Protein AF-A0A2V5VUJ6-F1 (afdb_monomer)

Foldseek 3Di:
DDQFQEEEQAQQVQQLCVLLVNLVSDQEYDPLNPPPVSSNVHHHFKDFPDPCVPDDLQRVCVVVVVCVQQVHQRMAGNLVVCQVSQGQEYEEEDQDSNRGPDDPRVVVSQVSHPPRHHYQYQHALALVSLLVSSCVVCVVRVSNVSSVVLNVVLVVLLVVLQVLQVPDPDAFAEFEFQGVVQTKTDGRHQQVLSVSLNHHYPPYDRSDHIDRDHVVVVLVSQGLAYEYQHPPDAQVRSVVCVVVCVPDPNSLVRNCQQVLRYKYFRNHQAPVRSHSNVSLNSLVSSCSRCVVRGPRPDDPRRMDGDHHPPPDDFPQDFDQAPVPRDTDTDGDPDGPCVVPDDQDDDPDDDPGDHHPVVVVVSRVVRVVVPDDDDDDDDDDDDDDDDDDDDDDDDDDDPDPDDDPVNVVVVVVVVVVVCVVVVVVVVVVVLVVLVVLLQVLLLQLLVLQVVLCVVVVQFGDAQWDDAPDQWTQGQQFTWHDDDALAIDTDRCSHSSNVSNVPVPSFARPLPPCVDPLETGRHVGNRGQKAALNLQHDDPVDGGDRLVPFPCQVLAFGMKGWWFFDAVDPVHHVVRTGIYHDHHAYPPLVGQTHWCRSVQWMWTATRVSHIDIFHADPPFADPSCNVRNGGHTDVRRRHGD

Solvent-accessible surface area (backbone atoms only — not comparable to full-atom values): 35446 Å² total; per-residue (Å²): 131,85,82,61,32,29,29,24,44,32,40,30,56,41,37,48,39,43,77,62,72,36,55,88,33,49,64,26,26,18,73,74,24,59,46,60,71,71,43,59,77,41,50,69,36,32,41,68,63,57,86,58,92,84,50,53,62,51,53,45,50,50,56,52,52,51,30,57,73,71,68,45,71,64,49,40,72,42,54,66,59,48,53,75,58,58,41,47,33,36,39,37,40,71,68,48,80,86,77,31,62,38,73,63,60,54,55,57,51,50,72,78,38,83,75,66,49,48,72,49,75,40,66,52,34,34,71,64,42,32,46,50,44,44,39,52,50,11,55,79,69,77,34,42,67,58,26,51,53,50,46,50,56,46,50,54,54,53,48,55,45,34,68,68,34,72,78,54,92,69,56,55,40,38,41,48,30,38,30,81,41,72,35,22,36,37,19,21,36,50,45,51,35,40,47,43,30,31,34,38,56,88,89,41,48,69,51,35,76,63,41,83,46,60,67,68,58,53,56,74,68,40,30,49,27,36,34,44,31,30,59,91,26,50,36,77,63,44,53,68,50,47,69,59,52,67,69,39,87,63,38,79,70,25,50,6,37,68,69,35,37,28,34,37,29,24,9,47,69,23,64,63,32,77,28,79,42,38,49,59,28,27,47,46,44,21,15,75,73,34,61,93,82,28,79,76,87,70,67,81,75,48,50,45,72,45,78,24,95,82,59,70,82,62,72,60,44,74,43,62,12,84,86,76,67,47,74,36,82,38,60,74,93,60,62,85,61,78,85,45,83,82,70,79,90,62,100,61,88,80,89,72,71,66,38,71,73,60,42,53,54,50,46,55,56,51,62,66,70,66,79,75,83,91,77,86,83,85,86,82,86,84,84,89,86,84,88,85,88,81,84,84,79,85,78,79,82,83,80,82,74,84,50,73,66,58,53,53,51,50,54,51,51,50,51,52,51,48,65,61,45,53,63,52,52,53,49,51,55,51,50,51,32,49,54,51,34,54,52,28,43,43,50,52,38,53,19,47,51,56,47,17,68,77,46,81,27,32,42,72,42,61,63,64,66,72,52,98,69,21,39,30,29,40,72,13,31,37,41,62,75,60,64,44,62,12,56,70,40,51,78,64,10,74,41,35,81,67,48,74,79,72,78,56,53,55,38,75,62,62,66,74,83,41,88,55,38,47,44,59,19,69,47,87,78,40,30,44,6,38,30,47,65,46,28,46,56,92,93,49,75,54,40,47,59,85,71,53,90,52,32,83,55,24,44,45,38,31,31,15,18,32,76,40,38,79,57,81,94,21,26,79,94,42,60,20,42,25,69,25,67,37,33,62,74,52,90,89,49,41,20,26,25,21,62,65,85,60,22,22,51,33,25,25,67,71,54,54,68,52,75,45,58,62,33,85,91,35,56,39,81,84,50,60,94,61,36,28,8,26,61,57,50,76,32,43,56,67,135

Radius of gyration: 32.14 Å; Cα contacts (8 Å, |Δi|>4): 1123; chains: 1; bounding box: 102×52×95 Å

Secondary structure (DSSP, 8-state):
-PPP-EEESSHHHHHHHHHTT-TTTEEEEETT--SSGGGGGS-EEEEESS-GGG--HHHHHHHHHHHHHHT--SEEE-HHHHHHH--SEEEEESS-TTTS--THHHHHHHHT-SSPPEEEEE--SSHHHHHHHHHHHHHHHT-HHHHHHHHHHHHHHHHHHHHHHTT-S---BEEEEEETTTTEE--TTHHHHHHHTT-B-SSS-TTSPPEE--HHHHHHH--SEEEE--TT--HHHHHTTHHHHHTSTTGGGSHHHHTT-EEEE-HHHHTSS-STTHHHHHHHHHHHH-TTT----S-GGGEEEEPPTTS-S---EEEEPTTT--EEEE-TT--TTTTSPPPP--SS---SPPPHHHHHHHHHHHHHHS------------------PPP---------PPPHHHHHHHHHHHHHHHHHHHHHHHHHHHHHHHHHHHHHHHHHHHHHHHHHHHTTTBPPPSEEEEETTEEEETTEEEE-SSTTSB-EEGGGSTTHHHHTT---SS-TT--TTSTTEE-SBSS---SEEEEGGG---TTSPPPBGGG-S-TTT-EEEEEBEEEESSSTT-BTTB-EEEE--EE-S-TT---EE-TTTS-EEEEETTS-EEEEPPPTT-S-TTSGGG-EE---GGGT---

pLDDT: mean 83.55, std 17.04, range [27.27, 98.38]

Structure (mmCIF, N/CA/C/O backbone):
data_AF-A0A2V5VUJ6-F1
#
_entry.id   AF-A0A2V5VUJ6-F1
#
loop_
_atom_site.group_PDB
_atom_site.id
_atom_site.type_symbol
_atom_site.label_atom_id
_atom_site.label_alt_id
_atom_site.label_comp_id
_atom_site.label_asym_id
_atom_site.label_entity_id
_atom_site.label_seq_id
_atom_site.pdbx_PDB_ins_code
_atom_site.Cartn_x
_atom_site.Cartn_y
_atom_site.Cartn_z
_atom_site.occupancy
_atom_site.B_iso_or_equiv
_atom_site.auth_seq_id
_atom_site.auth_comp_id
_atom_site.auth_asym_id
_atom_site.auth_atom_id
_atom_site.pdbx_PDB_model_num
ATOM 1 N N . MET A 1 1 ? -33.600 -0.887 13.523 1.00 50.81 1 MET A N 1
ATOM 2 C CA . MET A 1 1 ? -32.201 -0.435 13.690 1.00 50.81 1 MET A CA 1
ATOM 3 C C . MET A 1 1 ? -31.998 0.812 12.850 1.00 50.81 1 MET A C 1
ATOM 5 O O . MET A 1 1 ? -32.577 0.886 11.771 1.00 50.81 1 MET A O 1
ATOM 9 N N . ASN A 1 2 ? -31.280 1.809 13.370 1.00 69.00 2 ASN A N 1
ATOM 10 C CA . ASN A 1 2 ? -31.021 3.048 12.636 1.00 69.00 2 ASN A CA 1
ATOM 11 C C . ASN A 1 2 ? -30.105 2.736 11.438 1.00 69.00 2 ASN A C 1
ATOM 13 O O . ASN A 1 2 ? -29.182 1.938 11.583 1.00 69.00 2 ASN A O 1
ATOM 17 N N . LYS A 1 3 ? -30.387 3.294 10.256 1.00 84.94 3 LYS A N 1
ATOM 18 C CA . LYS A 1 3 ? -29.562 3.056 9.059 1.00 84.94 3 LYS A CA 1
ATOM 19 C C . LYS A 1 3 ? -28.225 3.799 9.229 1.00 84.94 3 LYS A C 1
ATOM 21 O O . LYS A 1 3 ? -28.289 5.004 9.475 1.00 84.94 3 LYS A O 1
ATOM 26 N N . PRO A 1 4 ? -27.059 3.136 9.103 1.00 91.88 4 PRO A N 1
ATOM 27 C CA . PRO A 1 4 ? -25.773 3.783 9.347 1.00 91.88 4 PRO A CA 1
ATOM 28 C C . PRO A 1 4 ? -25.499 4.861 8.297 1.00 91.88 4 PRO A C 1
ATOM 30 O O . PRO A 1 4 ? -25.818 4.686 7.123 1.00 91.88 4 PRO A O 1
ATOM 33 N N . ARG A 1 5 ? -24.892 5.971 8.710 1.00 96.25 5 ARG A N 1
ATOM 34 C CA . ARG A 1 5 ? -24.397 7.031 7.827 1.00 96.25 5 ARG A CA 1
ATOM 35 C C . ARG A 1 5 ? -22.949 6.729 7.465 1.00 96.25 5 ARG A C 1
ATOM 37 O O . ARG A 1 5 ? -22.064 6.808 8.314 1.00 96.25 5 ARG A O 1
ATOM 44 N N . ILE A 1 6 ? -22.714 6.366 6.212 1.00 97.50 6 ILE A N 1
ATOM 45 C CA . ILE A 1 6 ? -21.425 5.874 5.730 1.00 97.50 6 ILE A CA 1
ATOM 46 C C . ILE A 1 6 ? -20.695 6.997 4.999 1.00 97.50 6 ILE A C 1
ATOM 48 O O . ILE A 1 6 ? -21.262 7.654 4.124 1.00 97.50 6 ILE A O 1
ATOM 52 N N . VAL A 1 7 ? -19.421 7.195 5.320 1.00 96.50 7 VAL A N 1
ATOM 53 C CA . VAL A 1 7 ? -18.509 8.033 4.535 1.00 96.50 7 VAL A CA 1
ATOM 54 C C . VAL A 1 7 ? -17.375 7.163 4.013 1.00 96.50 7 VAL A C 1
ATOM 56 O O . VAL A 1 7 ? -16.745 6.435 4.774 1.00 96.50 7 VAL A O 1
ATOM 59 N N . SER A 1 8 ? -17.112 7.235 2.712 1.00 95.19 8 SER A N 1
ATOM 60 C CA . SER A 1 8 ? -16.061 6.454 2.060 1.00 95.19 8 SER A CA 1
ATOM 61 C C . SER A 1 8 ? -14.905 7.348 1.628 1.00 95.19 8 SER A C 1
ATOM 63 O O . SER A 1 8 ? -15.107 8.345 0.939 1.00 95.19 8 SER A O 1
ATOM 65 N N . PHE A 1 9 ? -13.682 7.008 2.025 1.00 92.38 9 PHE A N 1
ATOM 66 C CA . PHE A 1 9 ? -12.476 7.752 1.649 1.00 92.38 9 PHE A CA 1
ATOM 67 C C . PHE A 1 9 ? -11.767 7.168 0.425 1.00 92.38 9 PHE A C 1
ATOM 69 O O . PHE A 1 9 ? -10.790 7.751 -0.039 1.00 92.38 9 PHE A O 1
ATOM 76 N N . LEU A 1 10 ? -12.259 6.053 -0.120 1.00 90.62 10 LEU A N 1
ATOM 77 C CA . LEU A 1 10 ? -11.649 5.369 -1.253 1.00 90.62 10 LEU A CA 1
ATOM 78 C C . LEU A 1 10 ? -12.697 4.849 -2.251 1.00 90.62 10 LEU A C 1
ATOM 80 O O . LEU A 1 10 ? -13.764 4.383 -1.839 1.00 90.62 10 LEU A O 1
ATOM 84 N N . PRO A 1 11 ? -12.389 4.847 -3.560 1.00 91.25 11 PRO A N 1
ATOM 85 C CA . PRO A 1 11 ? -13.315 4.381 -4.590 1.00 91.25 11 PRO A CA 1
ATOM 86 C C . PRO A 1 11 ? -13.776 2.933 -4.395 1.00 91.25 11 PRO A C 1
ATOM 88 O O . PRO A 1 11 ? -14.972 2.667 -4.445 1.00 91.25 11 PRO A O 1
ATOM 91 N N . ALA A 1 12 ? -12.858 2.009 -4.086 1.00 93.00 12 ALA A N 1
ATOM 92 C CA . ALA A 1 12 ? -13.182 0.589 -3.921 1.00 93.00 12 ALA A CA 1
ATOM 93 C C . ALA A 1 12 ? -14.265 0.348 -2.855 1.00 93.00 12 ALA A C 1
ATOM 95 O O . ALA A 1 12 ? -15.208 -0.406 -3.084 1.00 93.00 12 ALA A O 1
ATOM 96 N N . ALA A 1 13 ? -14.175 1.041 -1.718 1.00 94.81 13 ALA A N 1
ATOM 97 C CA . ALA A 1 13 ? -15.168 0.944 -0.655 1.00 94.81 13 ALA A CA 1
ATOM 98 C C . ALA A 1 13 ? -16.523 1.521 -1.082 1.00 94.81 13 ALA A C 1
ATOM 100 O O . ALA A 1 13 ? -17.561 0.952 -0.756 1.00 94.81 13 ALA A O 1
ATOM 101 N N . THR A 1 14 ? -16.529 2.608 -1.859 1.00 96.31 14 THR A N 1
ATOM 102 C CA . THR A 1 14 ? -17.760 3.172 -2.429 1.00 96.31 14 THR A CA 1
ATOM 103 C C . THR A 1 14 ? -18.469 2.162 -3.330 1.00 96.31 14 THR A C 1
ATOM 105 O O . THR A 1 14 ? -19.678 1.973 -3.202 1.00 96.31 14 THR A O 1
ATOM 108 N N . GLU A 1 15 ? -17.731 1.449 -4.179 1.00 95.44 15 GLU A N 1
ATOM 109 C CA . GLU A 1 15 ? -18.301 0.406 -5.040 1.00 95.44 15 GLU A CA 1
ATOM 110 C C . GLU A 1 15 ? -18.906 -0.742 -4.224 1.00 95.44 15 GLU A C 1
ATOM 112 O O . GLU A 1 15 ? -20.019 -1.188 -4.510 1.00 95.44 15 GLU A O 1
ATOM 117 N N . MET A 1 16 ? -18.210 -1.181 -3.168 1.00 96.44 16 MET A N 1
ATOM 118 C CA . MET A 1 16 ? -18.724 -2.206 -2.257 1.00 96.44 16 MET A CA 1
ATOM 119 C C . MET A 1 16 ? -20.012 -1.744 -1.559 1.00 96.44 16 MET A C 1
ATOM 121 O O . MET A 1 16 ? -20.982 -2.495 -1.509 1.00 96.44 16 MET A O 1
ATOM 125 N N . VAL A 1 17 ? -20.063 -0.499 -1.073 1.00 97.50 17 VAL A N 1
ATOM 126 C CA . VAL A 1 17 ? -21.263 0.086 -0.446 1.00 97.50 17 VAL A CA 1
ATOM 127 C C . VAL A 1 17 ? -22.448 0.065 -1.411 1.00 97.50 17 VAL A C 1
ATOM 129 O O . VAL A 1 17 ? -23.537 -0.378 -1.042 1.00 97.50 17 VAL A O 1
ATOM 132 N N . TYR A 1 18 ? -22.252 0.496 -2.657 1.00 96.50 18 TYR A N 1
ATOM 133 C CA . TYR A 1 18 ? -23.325 0.476 -3.648 1.00 96.50 18 TYR A CA 1
ATOM 134 C C . TYR A 1 18 ? -23.787 -0.940 -3.987 1.00 96.50 18 TYR A C 1
ATOM 136 O O . TYR A 1 18 ? -24.993 -1.182 -4.010 1.00 96.50 18 TYR A O 1
ATOM 144 N N . GLY A 1 19 ? -22.872 -1.886 -4.200 1.00 94.00 19 GLY A N 1
ATOM 145 C CA . GLY A 1 19 ? -23.278 -3.250 -4.539 1.00 94.00 19 GLY A CA 1
ATOM 146 C C . GLY A 1 19 ? -23.875 -4.043 -3.371 1.00 94.00 19 GLY A C 1
ATOM 147 O O . GLY A 1 19 ? -24.642 -4.970 -3.608 1.00 94.00 19 GLY A O 1
ATOM 148 N N . LEU A 1 20 ? -23.648 -3.624 -2.121 1.00 96.31 20 LEU A N 1
ATOM 149 C CA . LEU A 1 20 ? -24.411 -4.100 -0.956 1.00 96.31 20 LEU A CA 1
ATOM 150 C C . LEU A 1 20 ? -25.784 -3.413 -0.801 1.00 96.31 20 LEU A C 1
ATOM 152 O O . LEU A 1 20 ? -26.489 -3.638 0.186 1.00 96.31 20 LEU A O 1
ATOM 156 N N . GLY A 1 21 ? -26.181 -2.560 -1.751 1.00 95.81 21 GLY A N 1
ATOM 157 C CA . GLY A 1 21 ? -27.456 -1.845 -1.723 1.00 95.81 21 GLY A CA 1
ATOM 158 C C . GLY A 1 21 ? -27.511 -0.737 -0.669 1.00 95.81 21 GLY A C 1
ATOM 159 O O . GLY A 1 21 ? -28.590 -0.423 -0.167 1.00 95.81 21 GLY A O 1
ATOM 160 N N . LEU A 1 22 ? -26.357 -0.163 -0.307 1.00 96.62 22 LEU A N 1
ATOM 161 C CA . LEU A 1 22 ? -26.223 0.859 0.736 1.00 96.62 22 LEU A CA 1
ATOM 162 C C . LEU A 1 22 ? -25.979 2.275 0.176 1.00 96.62 22 LEU A C 1
ATOM 164 O O . LEU A 1 22 ? -25.560 3.177 0.901 1.00 96.62 22 LEU A O 1
ATOM 168 N N . GLY A 1 23 ? -26.253 2.505 -1.112 1.00 96.12 23 GLY A N 1
ATOM 169 C CA . GLY A 1 23 ? -26.024 3.797 -1.776 1.00 96.12 23 GLY A CA 1
ATOM 170 C C . GLY A 1 23 ? -26.736 4.983 -1.108 1.00 96.12 23 GLY A C 1
ATOM 171 O O . GLY A 1 23 ? -26.184 6.081 -1.039 1.00 96.12 23 GLY A O 1
ATOM 172 N N . ASP A 1 24 ? -27.921 4.766 -0.535 1.00 96.06 24 ASP A N 1
ATOM 173 C CA . ASP A 1 24 ? -28.665 5.785 0.225 1.00 96.06 24 ASP A CA 1
ATOM 174 C C . ASP A 1 24 ? -28.012 6.120 1.575 1.00 96.06 24 ASP A C 1
ATOM 176 O O . ASP A 1 24 ? -28.199 7.210 2.111 1.00 96.06 24 ASP A O 1
ATOM 180 N N . GLN A 1 25 ? -27.265 5.171 2.143 1.00 97.06 25 GLN A N 1
ATOM 181 C CA . GLN A 1 25 ? -26.543 5.323 3.407 1.00 97.06 25 GLN A CA 1
ATOM 182 C C . GLN A 1 25 ? -25.188 6.007 3.213 1.00 97.06 25 GLN A C 1
ATOM 184 O O . GLN A 1 25 ? -24.634 6.541 4.171 1.00 97.06 25 GLN A O 1
ATOM 189 N N . LEU A 1 26 ? -24.668 6.032 1.984 1.00 97.88 26 LEU A N 1
ATOM 190 C CA . LEU A 1 26 ? -23.460 6.764 1.635 1.00 97.88 26 LEU A CA 1
ATOM 191 C C . LEU A 1 26 ? -23.746 8.270 1.599 1.00 97.88 26 LEU A C 1
ATOM 193 O O . LEU A 1 26 ? -24.454 8.764 0.715 1.00 97.88 26 LEU A O 1
ATOM 197 N N . VAL A 1 27 ? -23.185 9.001 2.561 1.00 97.25 27 VAL A N 1
ATOM 198 C CA . VAL A 1 27 ? -23.417 10.441 2.755 1.00 97.25 27 VAL A CA 1
ATOM 199 C C . VAL A 1 27 ? -22.210 11.310 2.395 1.00 97.25 27 VAL A C 1
ATOM 201 O O . VAL A 1 27 ? -22.355 12.524 2.301 1.00 97.25 27 VAL A O 1
ATOM 204 N N . GLY A 1 28 ? -21.041 10.715 2.151 1.00 96.81 28 GLY A N 1
ATOM 205 C CA . GLY A 1 28 ? -19.845 11.431 1.709 1.00 96.81 28 GLY A CA 1
ATOM 206 C C . GLY A 1 28 ? -18.809 10.503 1.080 1.00 96.81 28 GLY A C 1
ATOM 207 O O . GLY A 1 28 ? -18.736 9.324 1.432 1.00 96.81 28 GLY A O 1
ATOM 208 N N . VAL A 1 29 ? -18.032 11.034 0.139 1.00 96.88 29 VAL A N 1
ATOM 209 C CA . VAL A 1 29 ? -17.077 10.268 -0.679 1.00 96.88 29 VAL A CA 1
ATOM 210 C C . VAL A 1 29 ? -15.744 11.001 -0.869 1.00 96.88 29 VAL A C 1
ATOM 212 O O . VAL A 1 29 ? -15.626 12.187 -0.549 1.00 96.88 29 VAL A O 1
ATOM 215 N N . SER A 1 30 ? -14.735 10.324 -1.420 1.00 92.12 30 SER A N 1
ATOM 216 C CA . SER A 1 30 ? -13.543 10.985 -1.963 1.00 92.12 30 SER A CA 1
ATOM 217 C C . SER A 1 30 ? -13.769 11.489 -3.388 1.00 92.12 30 SER A C 1
ATOM 219 O O . SER A 1 30 ? -14.668 11.029 -4.089 1.00 92.12 30 SER A O 1
ATOM 221 N N . HIS A 1 31 ? -12.932 12.429 -3.828 1.00 88.56 31 HIS A N 1
ATOM 222 C CA . HIS A 1 31 ? -12.974 12.983 -5.186 1.00 88.56 31 HIS A CA 1
ATOM 223 C C . HIS A 1 31 ? -12.814 11.937 -6.309 1.00 88.56 31 HIS A C 1
ATOM 225 O O . HIS A 1 31 ? -13.280 12.177 -7.416 1.00 88.56 31 HIS A O 1
ATOM 231 N N . GLU A 1 32 ? -12.208 10.779 -6.026 1.00 87.69 32 GLU A N 1
ATOM 232 C CA . GLU A 1 32 ? -12.013 9.686 -6.995 1.00 87.69 32 GLU A CA 1
ATOM 233 C C . GLU A 1 32 ? -13.185 8.692 -7.030 1.00 87.69 32 GLU A C 1
ATOM 235 O O . GLU A 1 32 ? -13.186 7.748 -7.820 1.00 87.69 32 GLU A O 1
ATOM 240 N N . CYS A 1 33 ? -14.186 8.856 -6.159 1.00 91.81 33 CYS A N 1
ATOM 241 C CA . CYS A 1 33 ? -15.358 7.986 -6.122 1.00 91.81 33 CYS A CA 1
ATOM 242 C C . CYS A 1 33 ? -16.314 8.324 -7.272 1.00 91.81 33 CYS A C 1
ATOM 244 O O . CYS A 1 33 ? -17.201 9.167 -7.151 1.00 91.81 33 CYS A O 1
ATOM 246 N N . ASP A 1 34 ? -16.131 7.637 -8.391 1.00 91.00 34 ASP A N 1
ATOM 247 C CA . ASP A 1 34 ? -16.797 7.916 -9.664 1.00 91.00 34 ASP A CA 1
ATOM 248 C C . ASP A 1 34 ? -17.721 6.786 -10.157 1.00 91.00 34 ASP A C 1
ATOM 250 O O . ASP A 1 34 ? -18.351 6.941 -11.209 1.00 91.00 34 ASP A O 1
ATOM 254 N N . PHE A 1 35 ? -17.803 5.675 -9.414 1.00 91.12 35 PHE A N 1
ATOM 255 C CA . PHE A 1 35 ? -18.575 4.487 -9.770 1.00 91.12 35 PHE A CA 1
ATOM 256 C C . PHE A 1 35 ? -19.385 3.939 -8.577 1.00 91.12 35 PHE A C 1
ATOM 258 O O . PHE A 1 35 ? -18.846 3.847 -7.469 1.00 91.12 35 PHE A O 1
ATOM 265 N N . PRO A 1 36 ? -20.655 3.536 -8.786 1.00 92.69 36 PRO A N 1
ATOM 266 C CA . PRO A 1 36 ? -21.462 3.779 -9.988 1.00 92.69 36 PRO A CA 1
ATOM 267 C C . PRO A 1 36 ? -21.693 5.291 -10.202 1.00 92.69 36 PRO A C 1
ATOM 269 O O . PRO A 1 36 ? -21.252 6.102 -9.389 1.00 92.69 36 PRO A O 1
ATOM 272 N N . ALA A 1 37 ? -22.308 5.705 -11.313 1.00 92.94 37 ALA A N 1
ATOM 273 C CA . ALA A 1 37 ? -22.380 7.125 -11.696 1.00 92.94 37 ALA A CA 1
ATOM 274 C C . ALA A 1 37 ? -23.015 8.018 -10.607 1.00 92.94 37 ALA A C 1
ATOM 276 O O . ALA A 1 37 ? -22.629 9.176 -10.442 1.00 92.94 37 ALA A O 1
ATOM 277 N N . GLU A 1 38 ? -23.928 7.457 -9.817 1.00 93.94 38 GLU A N 1
ATOM 278 C CA . GLU A 1 38 ? -24.583 8.067 -8.662 1.00 93.94 38 GLU A CA 1
ATOM 279 C C . GLU A 1 38 ? -23.599 8.429 -7.535 1.00 93.94 38 GLU A C 1
ATOM 281 O O . GLU A 1 38 ? -23.858 9.340 -6.752 1.00 93.94 38 GLU A O 1
ATOM 286 N N . ALA A 1 39 ? -22.437 7.774 -7.438 1.00 94.38 39 ALA A N 1
ATOM 287 C CA . ALA A 1 39 ? -21.394 8.138 -6.478 1.00 94.38 39 ALA A CA 1
ATOM 288 C C . ALA A 1 39 ? -20.903 9.582 -6.679 1.00 94.38 39 ALA A C 1
ATOM 290 O O . ALA A 1 39 ? -20.631 10.274 -5.698 1.00 94.38 39 ALA A O 1
ATOM 291 N N . LYS A 1 40 ? -20.896 10.074 -7.927 1.00 92.94 40 LYS A N 1
ATOM 292 C CA . LYS A 1 40 ? -20.466 11.441 -8.271 1.00 92.94 40 LYS A CA 1
ATOM 293 C C . LYS A 1 40 ? -21.384 12.526 -7.715 1.00 92.94 40 LYS A C 1
ATOM 295 O O . LYS A 1 40 ? -20.976 13.680 -7.630 1.00 92.94 40 LYS A O 1
ATOM 300 N N . THR A 1 41 ? -22.622 12.186 -7.349 1.00 94.81 41 THR A N 1
ATOM 301 C CA . THR A 1 41 ? -23.568 13.155 -6.776 1.00 94.81 41 THR A CA 1
ATOM 302 C C . THR A 1 41 ? -23.392 13.314 -5.268 1.00 94.81 41 THR A C 1
ATOM 304 O O . THR A 1 41 ? -24.069 14.141 -4.656 1.00 94.81 41 THR A O 1
ATOM 307 N N . LYS A 1 42 ? -22.536 12.502 -4.636 1.00 96.69 42 LYS A N 1
ATOM 308 C CA . LYS A 1 42 ? -22.311 12.543 -3.192 1.00 96.69 42 LYS A CA 1
ATOM 309 C C . LYS A 1 42 ? -21.350 13.682 -2.822 1.00 96.69 42 LYS A C 1
ATOM 311 O O . LYS A 1 42 ? -20.446 14.000 -3.594 1.00 96.69 42 LYS A O 1
ATOM 316 N N . PRO A 1 43 ? -21.501 14.293 -1.634 1.00 96.81 43 PRO A N 1
ATOM 317 C CA . PRO A 1 43 ? -20.572 15.313 -1.159 1.00 96.81 43 PRO A CA 1
ATOM 318 C C . PRO A 1 43 ? -19.127 14.800 -1.090 1.00 96.81 43 PRO A C 1
ATOM 320 O O . PRO A 1 43 ? -18.860 13.752 -0.500 1.00 96.81 43 PRO A O 1
ATOM 323 N N . ILE A 1 44 ? -18.188 15.565 -1.653 1.00 95.81 44 ILE A N 1
ATOM 324 C CA . ILE A 1 44 ? -16.757 15.239 -1.621 1.00 95.81 44 ILE A CA 1
ATOM 325 C C . ILE A 1 44 ? -16.157 15.721 -0.298 1.00 95.81 44 ILE A C 1
ATOM 327 O O . ILE A 1 44 ? -16.011 16.926 -0.069 1.00 95.81 44 ILE A O 1
ATOM 331 N N . VAL A 1 45 ? -15.778 14.763 0.542 1.00 92.69 45 VAL A N 1
ATOM 332 C CA . VAL A 1 45 ? -15.163 14.962 1.862 1.00 92.69 45 VAL A CA 1
ATOM 333 C C . VAL A 1 45 ? -13.638 14.927 1.783 1.00 92.69 45 VAL A C 1
ATOM 335 O O . VAL A 1 45 ? -12.966 15.579 2.574 1.00 92.69 45 VAL A O 1
ATOM 338 N N . VAL A 1 46 ? -13.081 14.190 0.821 1.00 89.88 46 VAL A N 1
ATOM 339 C CA . VAL A 1 46 ? -11.631 14.023 0.655 1.00 89.88 46 VAL A CA 1
ATOM 340 C C . VAL A 1 46 ? -11.187 14.553 -0.699 1.00 89.88 46 VAL A C 1
ATOM 342 O O . VAL A 1 46 ? -11.709 14.129 -1.733 1.00 89.88 46 VAL A O 1
ATOM 345 N N . ARG A 1 47 ? -10.182 15.431 -0.691 1.00 87.62 47 ARG A N 1
ATOM 346 C CA . ARG A 1 47 ? -9.570 16.032 -1.884 1.00 87.62 47 ARG A CA 1
ATOM 347 C C . ARG A 1 47 ? -8.054 15.844 -1.884 1.00 87.62 47 ARG A C 1
ATOM 349 O O . ARG A 1 47 ? -7.479 15.692 -0.805 1.00 87.62 47 ARG A O 1
ATOM 356 N N . PRO A 1 48 ? -7.397 15.868 -3.052 1.00 81.81 48 PRO A N 1
ATOM 357 C CA . PRO A 1 48 ? -5.947 15.872 -3.101 1.00 81.81 48 PRO A CA 1
ATOM 358 C C . PRO A 1 48 ? -5.448 17.203 -2.531 1.00 81.81 48 PRO A C 1
ATOM 360 O O . PRO A 1 48 ? -6.039 18.259 -2.751 1.00 81.81 48 PRO A O 1
ATOM 363 N N . ALA A 1 49 ? -4.360 17.159 -1.770 1.00 80.62 49 ALA A N 1
ATOM 364 C CA . ALA A 1 49 ? -3.730 18.356 -1.218 1.00 80.62 49 ALA A CA 1
ATOM 365 C C . ALA A 1 49 ? -2.717 18.991 -2.198 1.00 80.62 49 ALA A C 1
ATOM 367 O O . ALA A 1 49 ? -2.020 19.944 -1.839 1.00 80.62 49 ALA A O 1
ATOM 368 N N . LEU A 1 50 ? -2.621 18.443 -3.414 1.00 74.81 50 LEU A N 1
ATOM 369 C CA . LEU A 1 50 ? -1.845 18.925 -4.553 1.00 74.81 50 LEU A CA 1
ATOM 370 C C . LEU A 1 50 ? -2.778 19.063 -5.762 1.00 74.81 50 LEU A C 1
ATOM 372 O O . LEU A 1 50 ? -3.658 18.230 -5.957 1.00 74.81 50 LEU A O 1
ATOM 376 N N . ALA A 1 51 ? -2.561 20.087 -6.587 1.00 74.75 51 ALA A N 1
ATOM 377 C CA . ALA A 1 51 ? -3.231 20.220 -7.880 1.00 74.75 51 ALA A CA 1
ATOM 378 C C . ALA A 1 51 ? -2.502 19.349 -8.916 1.00 74.75 51 ALA A C 1
ATOM 380 O O . ALA A 1 51 ? -1.577 19.810 -9.587 1.00 74.75 51 ALA A O 1
ATOM 381 N N . LEU A 1 52 ? -2.861 18.067 -8.974 1.00 71.75 52 LEU A N 1
ATOM 382 C CA . LEU A 1 52 ? -2.173 17.063 -9.794 1.00 71.75 52 LEU A CA 1
ATOM 383 C C . LEU A 1 52 ? -2.581 17.119 -11.274 1.00 71.75 52 LEU A C 1
ATOM 385 O O . LEU A 1 52 ? -1.861 16.616 -12.129 1.00 71.75 52 LEU A O 1
ATOM 389 N N . GLU A 1 53 ? -3.699 17.766 -11.607 1.00 67.00 53 GLU A N 1
ATOM 390 C CA . GLU A 1 53 ? -4.345 17.681 -12.925 1.00 67.00 53 GLU A CA 1
ATOM 391 C C . GLU A 1 53 ? -3.524 18.299 -14.069 1.00 67.00 53 GLU A C 1
ATOM 393 O O . GLU A 1 53 ? -3.829 18.085 -15.240 1.00 67.00 53 GLU A O 1
ATOM 398 N N . ARG A 1 54 ? -2.502 19.099 -13.742 1.00 73.25 54 ARG A N 1
ATOM 399 C CA . ARG A 1 54 ? -1.635 19.793 -14.711 1.00 73.25 54 ARG A CA 1
ATOM 400 C C . ARG A 1 54 ? -0.194 19.287 -14.713 1.00 73.25 54 ARG A C 1
ATOM 402 O O . ARG A 1 54 ? 0.638 19.868 -15.402 1.00 73.25 54 ARG A O 1
ATOM 409 N N . MET A 1 55 ? 0.106 18.266 -13.918 1.00 79.19 55 MET A N 1
ATOM 410 C CA . MET A 1 55 ? 1.457 17.743 -13.748 1.00 79.19 55 MET A CA 1
ATOM 411 C C . MET A 1 55 ? 1.681 16.531 -14.656 1.00 79.19 55 MET A C 1
ATOM 413 O O . MET A 1 55 ? 0.793 15.702 -14.850 1.00 79.19 55 MET A O 1
ATOM 417 N N . SER A 1 56 ? 2.887 16.410 -15.201 1.00 80.81 56 SER A N 1
ATOM 418 C CA . SER A 1 56 ? 3.344 15.182 -15.857 1.00 80.81 56 SER A CA 1
ATOM 419 C C . SER A 1 56 ? 3.517 14.039 -14.841 1.00 80.81 56 SER A C 1
ATOM 421 O O . SER A 1 56 ? 3.707 14.305 -13.650 1.00 80.81 56 SER A O 1
ATOM 423 N N . PRO A 1 57 ? 3.531 12.761 -15.271 1.00 77.56 57 PRO A N 1
ATOM 424 C CA . PRO A 1 57 ? 3.743 11.628 -14.365 1.00 77.56 57 PRO A CA 1
ATOM 425 C C . PRO A 1 57 ? 5.000 11.756 -13.486 1.00 77.56 57 PRO A C 1
ATOM 427 O O . PRO A 1 57 ? 4.951 11.477 -12.290 1.00 77.56 57 PRO A O 1
ATOM 430 N N . ARG A 1 58 ? 6.104 12.273 -14.041 1.00 81.19 58 ARG A N 1
ATOM 431 C CA . ARG A 1 58 ? 7.344 12.529 -13.293 1.00 81.19 58 ARG A CA 1
ATOM 432 C C . ARG A 1 58 ? 7.184 13.617 -12.234 1.00 81.19 58 ARG A C 1
ATOM 434 O O . ARG A 1 58 ? 7.742 13.515 -11.144 1.00 81.19 58 ARG A O 1
ATOM 441 N N . GLU A 1 59 ? 6.463 14.687 -12.558 1.00 80.56 59 GLU A N 1
ATOM 442 C CA . GLU A 1 59 ? 6.212 15.782 -11.618 1.00 80.56 59 GLU A CA 1
ATOM 443 C C . GLU A 1 59 ? 5.303 15.338 -10.475 1.00 80.56 59 GLU A C 1
ATOM 445 O O . GLU A 1 59 ? 5.577 15.692 -9.328 1.00 80.56 59 GLU A O 1
ATOM 450 N N . ILE A 1 60 ? 4.286 14.522 -10.775 1.00 79.38 60 ILE A N 1
ATOM 451 C CA . ILE A 1 60 ? 3.425 13.895 -9.768 1.00 79.38 60 ILE A CA 1
ATOM 452 C C . ILE A 1 60 ? 4.262 12.985 -8.864 1.00 79.38 60 ILE A C 1
ATOM 454 O O . ILE A 1 60 ? 4.215 13.156 -7.648 1.00 79.38 60 ILE A O 1
ATOM 458 N N . ASP A 1 61 ? 5.067 12.075 -9.428 1.00 79.12 61 ASP A N 1
ATOM 459 C CA . ASP A 1 61 ? 5.925 11.176 -8.643 1.00 79.12 61 ASP A CA 1
ATOM 460 C C . ASP A 1 61 ? 6.859 11.958 -7.716 1.00 79.12 61 ASP A C 1
ATOM 462 O O . ASP A 1 61 ? 6.943 11.654 -6.524 1.00 79.12 61 ASP A O 1
ATOM 466 N N . ARG A 1 62 ? 7.514 13.004 -8.234 1.00 77.56 62 ARG A N 1
ATOM 467 C CA . ARG A 1 62 ? 8.393 13.862 -7.437 1.00 77.56 62 ARG A CA 1
ATOM 468 C C . ARG A 1 62 ? 7.625 14.545 -6.306 1.00 77.56 62 ARG A C 1
ATOM 470 O O . ARG A 1 62 ? 8.047 14.442 -5.159 1.00 77.56 62 ARG A O 1
ATOM 477 N N . ALA A 1 63 ? 6.502 15.196 -6.608 1.00 76.56 63 ALA A N 1
ATOM 478 C CA . ALA A 1 63 ? 5.723 15.941 -5.620 1.00 76.56 63 ALA A CA 1
ATOM 479 C C . ALA A 1 63 ? 5.143 15.027 -4.526 1.00 76.56 63 ALA A C 1
ATOM 481 O O . ALA A 1 63 ? 5.204 15.353 -3.339 1.00 76.56 63 ALA A O 1
ATOM 482 N N . VAL A 1 64 ? 4.619 13.859 -4.907 1.00 76.38 64 VAL A N 1
ATOM 483 C CA . VAL A 1 64 ? 4.108 12.850 -3.968 1.00 76.38 64 VAL A CA 1
ATOM 484 C C . VAL A 1 64 ? 5.247 12.284 -3.118 1.00 76.38 64 VAL A C 1
ATOM 486 O O . VAL A 1 64 ? 5.130 12.230 -1.894 1.00 76.38 64 VAL A O 1
ATOM 489 N N . SER A 1 65 ? 6.376 11.924 -3.735 1.00 74.56 65 SER A N 1
ATOM 490 C CA . SER A 1 65 ? 7.544 11.379 -3.030 1.00 74.56 65 SER A CA 1
ATOM 491 C C . SER A 1 65 ? 8.157 12.372 -2.044 1.00 74.56 65 SER A C 1
ATOM 493 O O . SER A 1 65 ? 8.572 11.977 -0.955 1.00 74.56 65 SER A O 1
ATOM 495 N N . GLU A 1 66 ? 8.228 13.654 -2.406 1.00 73.31 66 GLU A N 1
ATOM 496 C CA . GLU A 1 66 ? 8.697 14.729 -1.525 1.00 73.31 66 GLU A CA 1
ATOM 497 C C . GLU A 1 66 ? 7.785 14.878 -0.306 1.00 73.31 66 GLU A C 1
ATOM 499 O O . GLU A 1 66 ? 8.273 14.898 0.824 1.00 73.31 66 GLU A O 1
ATOM 504 N N . ARG A 1 67 ? 6.461 14.882 -0.502 1.00 76.38 67 ARG A N 1
ATOM 505 C CA . ARG A 1 67 ? 5.509 14.957 0.613 1.00 76.38 67 ARG A CA 1
ATOM 506 C C . ARG A 1 67 ? 5.587 13.760 1.545 1.00 76.38 67 ARG A C 1
ATOM 508 O O . ARG A 1 67 ? 5.663 13.951 2.758 1.00 76.38 67 ARG A O 1
ATOM 515 N N . LEU A 1 68 ? 5.630 12.545 0.996 1.00 67.06 68 LEU A N 1
ATOM 516 C CA . LEU A 1 68 ? 5.787 11.328 1.796 1.00 67.06 68 LEU A CA 1
ATOM 517 C C . LEU A 1 68 ? 7.086 11.367 2.612 1.00 67.06 68 LEU A C 1
ATOM 519 O O . LEU A 1 68 ? 7.067 11.066 3.804 1.00 67.06 68 LEU A O 1
ATOM 523 N N . ARG A 1 69 ? 8.196 11.811 2.005 1.00 66.94 69 ARG A N 1
ATOM 524 C CA . ARG A 1 69 ? 9.496 11.970 2.681 1.00 66.94 69 ARG A CA 1
ATOM 525 C C . ARG A 1 69 ? 9.451 13.003 3.807 1.00 66.94 69 ARG A C 1
ATOM 527 O O . ARG A 1 69 ? 10.038 12.778 4.860 1.00 66.94 69 ARG A O 1
ATOM 534 N N . ASN A 1 70 ? 8.726 14.100 3.606 1.00 68.12 70 ASN A N 1
ATOM 535 C CA . ASN A 1 70 ? 8.556 15.159 4.603 1.00 68.12 70 ASN A CA 1
ATOM 536 C C . ASN A 1 70 ? 7.495 14.817 5.670 1.00 68.12 70 ASN A C 1
ATOM 538 O O . ASN A 1 70 ? 7.281 15.588 6.609 1.00 68.12 70 ASN A O 1
ATOM 542 N N . GLY A 1 71 ? 6.803 13.678 5.539 1.00 66.12 71 GLY A N 1
ATOM 543 C CA . GLY A 1 71 ? 5.663 13.316 6.383 1.00 66.12 71 GLY A CA 1
ATOM 544 C C . GLY A 1 71 ? 4.469 14.266 6.222 1.00 66.12 71 GLY A C 1
ATOM 545 O O . GLY A 1 71 ? 3.652 14.399 7.142 1.00 66.12 71 GLY A O 1
ATOM 546 N N . GLU A 1 72 ? 4.385 14.971 5.096 1.00 69.12 72 GLU A N 1
ATOM 547 C CA . GLU A 1 72 ? 3.262 15.823 4.722 1.00 69.12 72 GLU A CA 1
ATOM 548 C C . GLU A 1 72 ? 2.112 14.981 4.175 1.00 69.12 72 GLU A C 1
ATOM 550 O O . GLU A 1 72 ? 2.312 13.923 3.580 1.00 69.12 72 GLU A O 1
ATOM 555 N N . SER A 1 73 ? 0.888 15.473 4.354 1.00 71.25 73 SER A N 1
ATOM 556 C CA . SER A 1 73 ? -0.268 14.799 3.786 1.00 71.25 73 SER A CA 1
ATOM 557 C C . SER A 1 73 ? -0.379 15.038 2.286 1.00 71.25 73 SER A C 1
ATOM 559 O O . SER A 1 73 ? -0.226 16.166 1.806 1.00 71.25 73 SER A O 1
ATOM 561 N N . ILE A 1 74 ? -0.747 13.998 1.546 1.00 77.31 74 ILE A N 1
ATOM 562 C CA . ILE A 1 74 ? -1.141 14.126 0.144 1.00 77.31 74 ILE A CA 1
ATOM 563 C C . ILE A 1 74 ? -2.647 14.376 -0.037 1.00 77.31 74 ILE A C 1
ATOM 565 O O . ILE A 1 74 ? -3.079 14.706 -1.141 1.00 77.31 74 ILE A O 1
ATOM 569 N N . TYR A 1 75 ? -3.436 14.305 1.040 1.00 82.38 75 TYR A N 1
ATOM 570 C CA . TYR A 1 75 ? -4.882 14.507 1.016 1.00 82.38 75 TYR A CA 1
ATOM 571 C C . TYR A 1 75 ? -5.347 15.533 2.047 1.00 82.38 75 TYR A C 1
ATOM 573 O O . TYR A 1 75 ? -4.737 15.760 3.085 1.00 82.38 75 TYR A O 1
ATOM 581 N N . GLN A 1 76 ? -6.490 16.144 1.773 1.00 85.44 76 GLN A N 1
ATOM 582 C CA . GLN A 1 76 ? -7.182 17.018 2.701 1.00 85.44 76 GLN A CA 1
ATOM 583 C C . GLN A 1 76 ? -8.574 16.459 2.983 1.00 85.44 76 GLN A C 1
ATOM 585 O O . GLN A 1 76 ? -9.336 16.165 2.059 1.00 85.44 76 GLN A O 1
ATOM 590 N N . VAL A 1 77 ? -8.901 16.334 4.269 1.00 88.00 77 VAL A N 1
ATOM 591 C CA . VAL A 1 77 ? -10.229 15.941 4.749 1.00 88.00 77 VAL A CA 1
ATOM 592 C C . VAL A 1 77 ? -10.997 17.202 5.145 1.00 88.00 77 VAL A C 1
ATOM 594 O O . VAL A 1 77 ? -10.507 18.008 5.934 1.00 88.00 77 VAL A O 1
ATOM 597 N N . ASP A 1 78 ? -12.205 17.377 4.614 1.00 89.81 78 ASP A N 1
ATOM 598 C CA . ASP A 1 78 ? -13.107 18.463 4.998 1.00 89.81 78 ASP A CA 1
ATOM 599 C C . ASP A 1 78 ? -13.766 18.151 6.350 1.00 89.81 78 ASP A C 1
ATOM 601 O O . ASP A 1 78 ? -14.823 17.524 6.437 1.00 89.81 78 ASP A O 1
ATOM 605 N N . GLU A 1 79 ? -13.120 18.582 7.433 1.00 87.81 79 GLU A N 1
ATOM 606 C CA . GLU A 1 79 ? -13.596 18.361 8.803 1.00 87.81 79 GLU A CA 1
ATOM 607 C C . GLU A 1 79 ? -14.933 19.049 9.111 1.00 87.81 79 GLU A C 1
ATOM 609 O O . GLU A 1 79 ? -15.669 18.623 10.007 1.00 87.81 79 GLU A O 1
ATOM 614 N N . LYS A 1 80 ? -15.251 20.152 8.421 1.00 89.25 80 LYS A N 1
ATOM 615 C CA . LYS A 1 80 ? -16.523 20.852 8.621 1.00 89.25 80 LYS A CA 1
ATOM 616 C C . LYS A 1 80 ? -17.648 20.016 8.028 1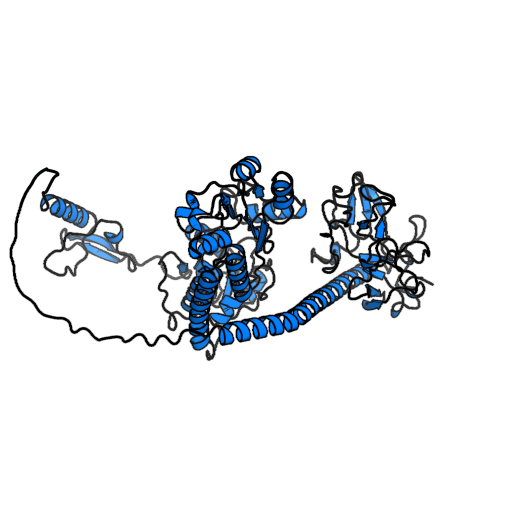.00 89.25 80 LYS A C 1
ATOM 618 O O . LYS A 1 80 ? -18.589 19.681 8.747 1.00 89.25 80 LYS A O 1
ATOM 623 N N . LEU A 1 81 ? -17.499 19.614 6.768 1.00 92.31 81 LEU A N 1
ATOM 624 C CA . LEU A 1 81 ? -18.460 18.751 6.097 1.00 92.31 81 LEU A CA 1
ATOM 625 C C . LEU A 1 81 ? -18.593 17.409 6.824 1.00 92.31 81 LEU A C 1
ATOM 627 O O . LEU A 1 81 ? -19.704 16.949 7.056 1.00 92.31 81 LEU A O 1
ATOM 631 N N . LEU A 1 82 ? -17.490 16.804 7.268 1.00 90.88 82 LEU A N 1
ATOM 632 C CA . LEU A 1 82 ? -17.533 15.534 7.995 1.00 90.88 82 LEU A CA 1
ATOM 633 C C . LEU A 1 82 ? -18.334 15.637 9.309 1.00 90.88 82 LEU A C 1
ATOM 635 O O . LEU A 1 82 ? -19.103 14.729 9.628 1.00 90.88 82 LEU A O 1
ATOM 639 N N . ARG A 1 83 ? -18.229 16.761 10.037 1.00 90.50 83 ARG A N 1
ATOM 640 C CA . ARG A 1 83 ? -19.055 17.044 11.229 1.00 90.50 83 ARG A CA 1
ATOM 641 C C . ARG A 1 83 ? -20.530 17.237 10.898 1.00 90.50 83 ARG A C 1
ATOM 643 O O . ARG A 1 83 ? -21.382 16.738 11.629 1.00 90.50 83 ARG A O 1
ATOM 650 N N . GLU A 1 84 ? -20.840 17.940 9.813 1.00 92.75 84 GLU A N 1
ATOM 651 C CA . GLU A 1 84 ? -22.218 18.135 9.342 1.00 92.75 84 GLU A CA 1
ATOM 652 C C . GLU A 1 84 ? -22.853 16.810 8.900 1.00 92.75 84 GLU A C 1
ATOM 654 O O . GLU A 1 84 ? -24.017 16.535 9.201 1.00 92.75 84 GLU A O 1
ATOM 659 N N . LEU A 1 85 ? -22.064 15.953 8.248 1.00 93.62 85 LEU A N 1
ATOM 660 C CA . LEU A 1 85 ? -22.491 14.646 7.775 1.00 93.62 85 LEU A CA 1
ATOM 661 C C . LEU A 1 85 ? -22.686 13.627 8.896 1.00 93.62 85 LEU A C 1
ATOM 663 O O . LEU A 1 85 ? -23.380 12.649 8.636 1.00 93.62 85 LEU A O 1
ATOM 667 N N . LYS A 1 86 ? -22.146 13.829 10.105 1.00 93.31 86 LYS A N 1
ATOM 668 C CA . LYS A 1 86 ? -22.334 12.939 11.272 1.00 93.31 86 LYS A CA 1
ATOM 669 C C . LYS A 1 86 ? -22.254 11.447 10.893 1.00 93.31 86 LYS A C 1
ATOM 671 O O . LYS A 1 86 ? -23.271 10.758 10.982 1.00 93.31 86 LYS A O 1
ATOM 676 N N . PRO A 1 87 ? -21.119 10.972 10.351 1.00 93.88 87 PRO A N 1
ATOM 677 C CA . PRO A 1 87 ? -20.982 9.571 9.979 1.00 93.88 87 PRO A CA 1
ATOM 678 C C . PRO A 1 87 ? -21.089 8.670 11.211 1.00 93.88 87 PRO A C 1
ATOM 680 O O . PRO A 1 87 ? -20.624 9.035 12.289 1.00 93.88 87 PRO A O 1
ATOM 683 N N . ASP A 1 88 ? -21.644 7.480 11.012 1.00 94.19 88 ASP A N 1
ATOM 684 C CA . ASP A 1 88 ? -21.581 6.368 11.963 1.00 94.19 88 ASP A CA 1
ATOM 685 C C . ASP A 1 88 ? -20.426 5.418 11.603 1.00 94.19 88 ASP A C 1
ATOM 687 O O . ASP A 1 88 ? -19.832 4.807 12.487 1.00 94.19 88 ASP A O 1
ATOM 691 N N . LEU A 1 89 ? -20.082 5.332 10.310 1.00 94.81 89 LEU A N 1
ATOM 692 C CA . LEU A 1 89 ? -19.043 4.460 9.765 1.00 94.81 89 LEU A CA 1
ATOM 693 C C . LEU A 1 89 ? -18.192 5.207 8.729 1.00 94.81 89 LEU A C 1
ATOM 695 O O . LEU A 1 89 ? -18.723 5.790 7.780 1.00 94.81 89 LEU A O 1
ATOM 699 N N . ILE A 1 90 ? -16.869 5.156 8.883 1.00 94.00 90 ILE A N 1
ATOM 700 C CA . ILE A 1 90 ? -15.897 5.639 7.897 1.00 94.00 90 ILE A CA 1
ATOM 701 C C . ILE A 1 90 ? -15.151 4.452 7.289 1.00 94.00 90 ILE A C 1
ATOM 703 O O . ILE A 1 90 ? -14.618 3.613 8.012 1.00 94.00 90 ILE A O 1
ATOM 707 N N . LEU A 1 91 ? -15.088 4.401 5.960 1.00 93.62 91 LEU A N 1
ATOM 708 C CA . LEU A 1 91 ? -14.336 3.397 5.209 1.00 93.62 91 LEU A CA 1
ATOM 709 C C . LEU A 1 91 ? -13.040 4.023 4.699 1.00 93.62 91 LEU A C 1
ATOM 711 O O . LEU A 1 91 ? -13.085 5.033 3.997 1.00 93.62 91 LEU A O 1
ATOM 715 N N . THR A 1 92 ? -11.899 3.436 5.048 1.00 89.94 92 THR A N 1
ATOM 716 C CA . THR A 1 92 ? -10.574 3.913 4.631 1.00 89.94 92 THR A CA 1
ATOM 717 C C . THR A 1 92 ? -9.637 2.742 4.309 1.00 89.94 92 THR A C 1
ATOM 719 O O . THR A 1 92 ? -10.031 1.590 4.463 1.00 89.94 92 THR A O 1
ATOM 722 N N . GLN A 1 93 ? -8.396 3.009 3.901 1.00 80.75 93 GLN A N 1
ATOM 723 C CA . GLN A 1 93 ? -7.355 1.992 3.713 1.00 80.75 93 GLN A CA 1
ATOM 724 C C . GLN A 1 93 ? -6.022 2.364 4.370 1.00 80.75 93 GLN A C 1
ATOM 726 O O . GLN A 1 93 ? -5.788 3.513 4.748 1.00 80.75 93 GLN A O 1
ATOM 731 N N . ASP A 1 94 ? -5.132 1.379 4.456 1.00 75.75 94 ASP A N 1
ATOM 732 C CA . ASP A 1 94 ? -3.710 1.531 4.788 1.00 75.75 94 ASP A CA 1
ATOM 733 C C . ASP A 1 94 ? -2.772 0.845 3.764 1.00 75.75 94 ASP A C 1
ATOM 735 O O . ASP A 1 94 ? -1.564 0.825 3.983 1.00 75.75 94 ASP A O 1
ATOM 739 N N . VAL A 1 95 ? -3.304 0.341 2.636 1.00 65.94 95 VAL A N 1
ATOM 740 C CA . VAL A 1 95 ? -2.531 -0.351 1.581 1.00 65.94 95 VAL A CA 1
ATOM 741 C C . VAL A 1 95 ? -1.571 0.579 0.859 1.00 65.94 95 VAL A C 1
ATOM 743 O O . VAL A 1 95 ? -0.385 0.300 0.744 1.00 65.94 95 VAL A O 1
ATOM 746 N N . CYS A 1 96 ? -2.088 1.696 0.352 1.00 62.09 96 CYS A N 1
ATOM 747 C CA . CYS A 1 96 ? -1.308 2.643 -0.421 1.00 62.09 96 CYS A CA 1
ATOM 748 C C . CYS A 1 96 ? -1.565 4.051 0.103 1.00 62.09 96 CYS A C 1
ATOM 750 O O . CYS A 1 96 ? -2.652 4.603 -0.085 1.00 62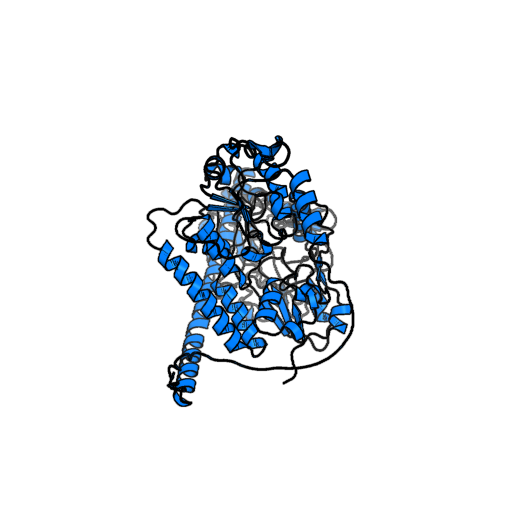.09 96 CYS A O 1
ATOM 752 N N . GLN A 1 97 ? -0.532 4.641 0.711 1.00 58.03 97 GLN A N 1
ATOM 753 C CA . GLN A 1 97 ? -0.545 6.024 1.201 1.00 58.03 97 GLN A CA 1
ATOM 754 C C . GLN A 1 97 ? -0.732 7.042 0.067 1.00 58.03 97 GLN A C 1
ATOM 756 O O . GLN A 1 97 ? -0.931 8.209 0.368 1.00 58.03 97 GLN A O 1
ATOM 761 N N . VAL A 1 98 ? -0.638 6.612 -1.206 1.00 57.59 98 VAL A N 1
ATOM 762 C CA . VAL A 1 98 ? -0.824 7.435 -2.414 1.00 57.59 98 VAL A CA 1
ATOM 763 C C . VAL A 1 98 ? -2.263 7.448 -2.921 1.00 57.59 98 VAL A C 1
ATOM 765 O O . VAL A 1 98 ? -2.649 8.430 -3.536 1.00 57.59 98 VAL A O 1
ATOM 768 N N . CYS A 1 99 ? -3.047 6.389 -2.683 1.00 54.44 99 CYS A N 1
ATOM 769 C CA . CYS A 1 99 ? -4.353 6.190 -3.332 1.00 54.44 99 CYS A CA 1
ATOM 770 C C . CYS A 1 99 ? -5.567 6.547 -2.455 1.00 54.44 99 CYS A C 1
ATOM 772 O O . CYS A 1 99 ? -6.691 6.553 -2.949 1.00 54.44 99 CYS A O 1
ATOM 774 N N . ALA A 1 100 ? -5.380 6.779 -1.152 1.00 57.22 100 ALA A N 1
ATOM 775 C CA . ALA A 1 100 ? -6.412 7.337 -0.272 1.00 57.22 100 ALA A CA 1
ATOM 776 C C . ALA A 1 100 ? -5.787 7.888 1.026 1.00 57.22 100 ALA A C 1
ATOM 778 O O . ALA A 1 100 ? -4.676 7.480 1.369 1.00 57.22 100 ALA A O 1
ATOM 779 N N . PRO A 1 101 ? -6.481 8.766 1.780 1.00 59.75 101 PRO A N 1
ATOM 780 C CA . PRO A 1 101 ? -6.015 9.212 3.092 1.00 59.75 101 PRO A CA 1
ATOM 781 C C . PRO A 1 101 ? -5.843 8.040 4.052 1.00 59.75 101 PRO A C 1
ATOM 783 O O . PRO A 1 101 ? -6.737 7.206 4.191 1.00 59.75 101 PRO A O 1
ATOM 786 N N . SER A 1 102 ? -4.739 8.023 4.788 1.00 62.59 102 SER A N 1
ATOM 787 C CA . SER A 1 102 ? -4.352 6.900 5.639 1.00 62.59 102 SER A CA 1
ATOM 788 C C . SER A 1 102 ? -3.755 7.398 6.947 1.00 62.59 102 SER A C 1
ATOM 790 O O . SER A 1 102 ? -2.944 8.309 6.971 1.00 62.59 102 SER A O 1
ATOM 792 N N . GLY A 1 103 ? -4.112 6.776 8.074 1.00 62.06 103 GLY A N 1
ATOM 793 C CA . GLY A 1 103 ? -3.474 7.020 9.375 1.00 62.06 103 GLY A CA 1
ATOM 794 C C . GLY A 1 103 ? -3.588 8.457 9.917 1.00 62.06 103 GLY A C 1
ATOM 795 O O . GLY A 1 103 ? -4.407 8.719 10.801 1.00 62.06 103 GLY A O 1
ATOM 796 N N . LYS A 1 104 ? -2.745 9.384 9.445 1.00 61.50 104 LYS A N 1
ATOM 797 C CA . LYS A 1 104 ? -2.512 10.721 10.017 1.00 61.50 104 LYS A CA 1
ATOM 798 C C . LYS A 1 104 ? -3.685 11.676 9.794 1.00 61.50 104 LYS A C 1
ATOM 800 O O . LYS A 1 104 ? -4.137 12.299 10.755 1.00 61.50 104 LYS A O 1
ATOM 805 N N . GLU A 1 105 ? -4.212 11.762 8.576 1.00 64.81 105 GLU A N 1
ATOM 806 C CA . GLU A 1 105 ? -5.296 12.689 8.211 1.00 64.81 105 GLU A CA 1
ATOM 807 C C . GLU A 1 105 ? -6.603 12.282 8.873 1.00 64.81 105 GLU A C 1
ATOM 809 O O . GLU A 1 105 ? -7.293 13.104 9.476 1.00 64.81 105 GLU A O 1
ATOM 814 N N . LEU A 1 106 ? -6.909 10.984 8.819 1.00 68.81 106 LEU A N 1
ATOM 815 C CA . LEU A 1 106 ? -8.102 10.447 9.449 1.00 68.81 106 LEU A CA 1
ATOM 816 C C . LEU A 1 106 ? -8.021 10.589 10.973 1.00 68.81 106 LEU A C 1
ATOM 818 O O . LEU A 1 106 ? -9.006 10.961 11.596 1.00 68.81 106 LEU A O 1
ATOM 822 N N . SER A 1 107 ? -6.851 10.396 11.590 1.00 66.62 107 SER A N 1
ATOM 823 C CA . SER A 1 107 ? -6.686 10.626 13.034 1.00 66.62 107 SER A CA 1
ATOM 824 C C . SER A 1 107 ? -6.912 12.086 13.434 1.00 66.62 107 SER A C 1
ATOM 826 O O . SER A 1 107 ? -7.440 12.340 14.516 1.00 66.62 107 SER A O 1
ATOM 828 N N . VAL A 1 108 ? -6.530 13.054 12.591 1.00 64.38 108 VAL A N 1
ATOM 829 C CA . VAL A 1 108 ? -6.827 14.478 12.819 1.00 64.38 108 VAL A CA 1
ATOM 830 C C . VAL A 1 108 ? -8.331 14.725 12.711 1.00 64.38 108 VAL A C 1
ATOM 832 O O . VAL A 1 108 ? -8.914 15.245 13.661 1.00 64.38 108 VAL A O 1
ATOM 835 N N . ALA A 1 109 ? -8.962 14.265 11.629 1.00 69.50 109 ALA A N 1
ATOM 836 C CA . ALA A 1 109 ? -10.387 14.469 11.382 1.00 69.50 109 ALA A CA 1
ATOM 837 C C . ALA A 1 109 ? -11.294 13.743 12.396 1.00 69.50 109 ALA A C 1
ATOM 839 O O . ALA A 1 109 ? -12.333 14.262 12.791 1.00 69.50 109 ALA A O 1
ATOM 840 N N . LEU A 1 110 ? -10.897 12.561 12.880 1.00 74.94 110 LEU A N 1
ATOM 841 C CA . LEU A 1 110 ? -11.650 11.796 13.880 1.00 74.94 110 LEU A CA 1
ATOM 842 C C . LEU A 1 110 ? -11.618 12.431 15.276 1.00 74.94 110 LEU A C 1
ATOM 844 O O . LEU A 1 110 ? -12.530 12.184 16.063 1.00 74.94 110 LEU A O 1
ATOM 848 N N . ARG A 1 111 ? -10.593 13.233 15.611 1.00 72.81 111 ARG A N 1
ATOM 849 C CA . ARG A 1 111 ? -10.494 13.897 16.927 1.00 72.81 111 ARG A CA 1
ATOM 850 C C . ARG A 1 111 ? -11.591 14.937 17.150 1.00 72.81 111 ARG A C 1
ATOM 852 O O . ARG A 1 111 ? -11.924 15.209 18.300 1.00 72.81 111 ARG A O 1
ATOM 859 N N . SER A 1 112 ? -12.135 15.515 16.080 1.00 69.12 112 SER A N 1
ATOM 860 C CA . SER A 1 112 ? -13.136 16.583 16.144 1.00 69.12 112 SER A CA 1
ATOM 861 C C . SER A 1 112 ? -14.588 16.091 16.020 1.00 69.12 112 SER A C 1
ATOM 863 O O . SER A 1 112 ? -15.508 16.907 16.105 1.00 69.12 112 SER A O 1
ATOM 865 N N . LEU A 1 113 ? -14.818 14.777 15.872 1.00 80.25 113 LEU A N 1
ATOM 866 C CA . LEU A 1 113 ? -16.149 14.168 15.748 1.00 80.25 113 LEU A CA 1
ATOM 867 C C . LEU A 1 113 ? -16.625 13.564 17.077 1.00 80.25 113 LEU A C 1
ATOM 869 O O . LEU A 1 113 ? -15.961 12.699 17.647 1.00 80.25 113 LEU A O 1
ATOM 873 N N . GLN A 1 114 ? -17.805 13.987 17.545 1.00 78.75 114 GLN A N 1
ATOM 874 C CA . GLN A 1 114 ? -18.517 13.365 18.668 1.00 78.75 114 GLN A CA 1
ATOM 875 C C . GLN A 1 114 ? -20.005 13.133 18.320 1.00 78.75 114 GLN A C 1
ATOM 877 O O . GLN A 1 114 ? -20.673 14.097 17.935 1.00 78.75 114 GLN A O 1
ATOM 882 N N . PRO A 1 115 ? -20.548 11.904 18.476 1.00 80.56 115 PRO A N 1
ATOM 883 C CA . PRO A 1 115 ? -19.839 10.665 18.818 1.00 80.56 115 PRO A CA 1
ATOM 884 C C . PRO A 1 115 ? -18.833 10.268 17.727 1.00 80.56 115 PRO A C 1
ATOM 886 O O . PRO A 1 115 ? -18.940 10.696 16.578 1.00 80.56 115 PRO A O 1
ATOM 889 N N . ARG A 1 116 ? -17.815 9.490 18.104 1.00 85.50 116 ARG A N 1
ATOM 890 C CA . ARG A 1 116 ? -16.769 9.068 17.168 1.00 85.50 116 ARG A CA 1
ATOM 891 C C . ARG A 1 116 ? -17.314 7.953 16.261 1.00 85.50 116 ARG A C 1
ATOM 893 O O . ARG A 1 116 ? -17.788 6.960 16.814 1.00 85.50 116 ARG A O 1
ATOM 900 N N . PRO A 1 117 ? -17.227 8.076 14.922 1.00 89.31 117 PRO A N 1
ATOM 901 C CA . PRO A 1 117 ? -17.654 7.011 14.019 1.00 89.31 117 PRO A CA 1
ATOM 902 C C . PRO A 1 117 ? -16.777 5.769 14.175 1.00 89.31 117 PRO A C 1
ATOM 904 O O . PRO A 1 117 ? -15.574 5.868 14.451 1.00 89.31 117 PRO A O 1
ATOM 907 N N . GLU A 1 118 ? -17.364 4.604 13.923 1.00 91.88 118 GLU A N 1
ATOM 908 C CA . GLU A 1 118 ? -16.605 3.388 13.664 1.00 91.88 118 GLU A CA 1
ATOM 909 C C . GLU A 1 118 ? -15.761 3.577 12.395 1.00 91.88 118 GLU A C 1
ATOM 911 O O . GLU A 1 118 ? -16.127 4.316 11.480 1.00 91.88 118 GLU A O 1
ATOM 916 N N . THR A 1 119 ? -14.585 2.956 12.337 1.00 90.69 119 THR A N 1
ATOM 917 C CA . THR A 1 119 ? -13.704 3.037 11.167 1.00 90.69 119 THR A CA 1
ATOM 918 C C . THR A 1 119 ? -13.346 1.639 10.700 1.00 90.69 119 THR A C 1
ATOM 920 O O . THR A 1 119 ? -12.719 0.888 11.447 1.00 90.69 119 THR A O 1
ATOM 923 N N . LEU A 1 120 ? -13.694 1.319 9.455 1.00 91.94 120 LEU A N 1
ATOM 924 C CA . LEU A 1 120 ? -13.296 0.081 8.800 1.00 91.94 120 LEU A CA 1
ATOM 925 C C . LEU A 1 120 ? -12.065 0.338 7.925 1.00 91.94 120 LEU A C 1
ATOM 927 O O . LEU A 1 120 ? -12.119 1.114 6.968 1.00 91.94 120 LEU A O 1
ATOM 931 N N . TRP A 1 121 ? -10.960 -0.315 8.277 1.00 89.19 121 TRP A N 1
ATOM 932 C CA . TRP A 1 121 ? -9.696 -0.254 7.546 1.00 89.19 121 TRP A CA 1
ATOM 933 C C . TRP A 1 121 ? -9.639 -1.386 6.526 1.00 89.19 121 TRP A C 1
ATOM 935 O O . TRP A 1 121 ? -9.726 -2.555 6.893 1.00 89.19 121 TRP A O 1
ATOM 945 N N . MET A 1 122 ? -9.505 -1.030 5.252 1.00 88.75 122 MET A N 1
ATOM 946 C CA . MET A 1 122 ? -9.405 -1.970 4.145 1.00 88.75 122 MET A CA 1
ATOM 947 C C . MET A 1 122 ? -7.944 -2.099 3.718 1.00 88.75 122 MET A C 1
ATOM 949 O O . MET A 1 122 ? -7.378 -1.177 3.135 1.00 88.75 122 MET A O 1
ATOM 953 N N . SER A 1 123 ? -7.349 -3.259 3.995 1.00 86.44 123 SER A N 1
ATOM 954 C CA . SER A 1 123 ? -5.911 -3.523 3.802 1.00 86.44 123 SER A CA 1
ATOM 955 C C . SER A 1 123 ? -5.605 -4.640 2.786 1.00 86.44 123 SER A C 1
ATOM 957 O O . SER A 1 123 ? -4.845 -5.559 3.110 1.00 86.44 123 SER A O 1
ATOM 959 N N . PRO A 1 124 ? -6.240 -4.698 1.596 1.00 90.81 124 PRO A N 1
ATOM 960 C CA . PRO A 1 124 ? -6.109 -5.878 0.748 1.00 90.81 124 PRO A CA 1
ATOM 961 C C . PRO A 1 124 ? -4.767 -5.950 0.009 1.00 90.81 124 PRO A C 1
ATOM 963 O O . PR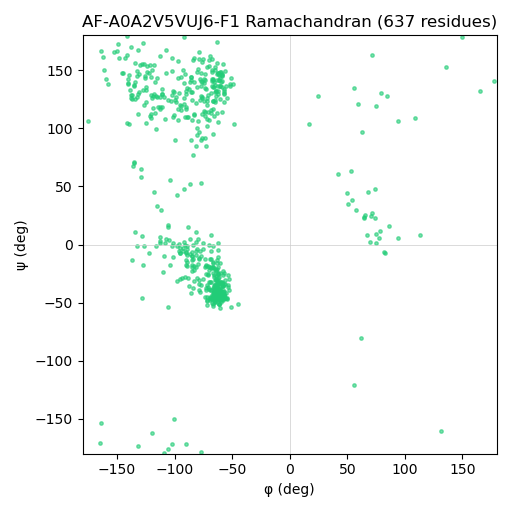O A 1 124 ? -4.425 -5.063 -0.764 1.00 90.81 124 PRO A O 1
ATOM 966 N N . HIS A 1 125 ? -4.065 -7.076 0.158 1.00 90.62 125 HIS A N 1
ATOM 967 C CA . HIS A 1 125 ? -2.860 -7.402 -0.622 1.00 90.62 125 HIS A CA 1
ATOM 968 C C . HIS A 1 125 ? -3.061 -8.595 -1.582 1.00 90.62 125 HIS A C 1
ATOM 970 O O . HIS A 1 125 ? -2.129 -9.000 -2.268 1.00 90.62 125 HIS A O 1
ATOM 976 N N . SER A 1 126 ? -4.259 -9.180 -1.640 1.00 94.69 126 SER A N 1
ATOM 977 C CA . SER A 1 126 ? -4.611 -10.322 -2.500 1.00 94.69 126 SER A CA 1
ATOM 978 C C . SER A 1 126 ? -6.089 -10.272 -2.889 1.00 94.69 126 SER A C 1
ATOM 980 O O . SER A 1 126 ? -6.866 -9.543 -2.268 1.00 94.69 126 SER A O 1
ATOM 982 N N . LEU A 1 127 ? -6.502 -11.071 -3.878 1.00 95.12 127 LEU A N 1
ATOM 983 C CA . LEU A 1 127 ? -7.914 -11.192 -4.266 1.00 95.12 127 LEU A CA 1
ATOM 984 C C . LEU A 1 127 ? -8.790 -11.743 -3.127 1.00 95.12 127 LEU A C 1
ATOM 986 O O . LEU A 1 127 ? -9.939 -11.326 -2.963 1.00 95.12 127 LEU A O 1
ATOM 990 N N . GLU A 1 128 ? -8.242 -12.638 -2.300 1.00 94.81 128 GLU A N 1
ATOM 991 C CA . GLU A 1 128 ? -8.934 -13.108 -1.094 1.00 94.81 128 GLU A CA 1
ATOM 992 C C . GLU A 1 128 ? -9.090 -11.973 -0.078 1.00 94.81 128 GLU A C 1
ATOM 994 O O . GLU A 1 128 ? -10.187 -11.757 0.422 1.00 94.81 128 GLU A O 1
ATOM 999 N N . ALA A 1 129 ? -8.046 -11.173 0.161 1.00 94.12 129 ALA A N 1
ATOM 1000 C CA . ALA A 1 129 ? -8.129 -10.050 1.094 1.00 94.12 129 ALA A CA 1
ATOM 1001 C C . ALA A 1 129 ? -9.136 -8.974 0.632 1.00 94.12 129 ALA A C 1
ATOM 1003 O O . ALA A 1 129 ? -9.779 -8.321 1.454 1.00 94.12 129 ALA A O 1
ATOM 1004 N N . ILE A 1 130 ? -9.331 -8.801 -0.682 1.00 95.31 130 ILE A N 1
ATOM 1005 C CA . ILE A 1 130 ? -10.417 -7.966 -1.231 1.00 95.31 130 ILE A CA 1
ATOM 1006 C C . ILE A 1 130 ? -11.785 -8.531 -0.827 1.00 95.31 130 ILE A C 1
ATOM 1008 O O . ILE A 1 130 ? -12.659 -7.786 -0.377 1.00 95.31 130 ILE A O 1
ATOM 1012 N N . SER A 1 131 ? -11.955 -9.849 -0.942 1.00 96.12 131 SER A N 1
ATOM 1013 C CA . SER A 1 131 ? -13.180 -10.544 -0.532 1.00 96.12 131 SER A CA 1
ATOM 1014 C C . SER A 1 131 ? -13.410 -10.446 0.981 1.00 96.12 131 SER A C 1
ATOM 1016 O O . SER A 1 131 ? -14.536 -10.221 1.421 1.00 96.12 131 SER A O 1
ATOM 1018 N N . GLU A 1 132 ? -12.350 -10.529 1.788 1.00 95.62 132 GLU A N 1
ATOM 1019 C CA . GLU A 1 132 ? -12.406 -10.328 3.241 1.00 95.62 132 GLU A CA 1
ATOM 1020 C C . GLU A 1 132 ? -12.865 -8.913 3.619 1.00 95.62 132 GLU A C 1
ATOM 1022 O O . GLU A 1 132 ? -13.683 -8.770 4.527 1.00 95.62 132 GLU A O 1
ATOM 1027 N N . ASN A 1 133 ? -12.429 -7.870 2.903 1.00 95.31 133 ASN A N 1
ATOM 1028 C CA . ASN A 1 133 ? -12.916 -6.505 3.139 1.00 95.31 133 ASN A CA 1
ATOM 1029 C C . ASN A 1 133 ? -14.400 -6.346 2.801 1.00 95.31 133 ASN A C 1
ATOM 1031 O O . ASN A 1 133 ? -15.136 -5.710 3.558 1.00 95.31 133 ASN A O 1
ATOM 1035 N N . LEU A 1 134 ? -14.859 -6.944 1.696 1.00 96.62 134 LEU A N 1
ATOM 1036 C CA . LEU A 1 134 ? -16.279 -6.947 1.338 1.00 96.62 134 LEU A CA 1
ATOM 1037 C C . LEU A 1 134 ? -17.112 -7.681 2.401 1.00 96.62 134 LEU A C 1
ATOM 1039 O O . LEU A 1 134 ? -18.169 -7.195 2.807 1.00 96.62 134 LEU A O 1
ATOM 1043 N N . ARG A 1 135 ? -16.607 -8.809 2.909 1.00 97.19 135 ARG A N 1
ATOM 1044 C CA . ARG A 1 135 ? -17.209 -9.561 4.017 1.00 97.19 135 ARG A CA 1
ATOM 1045 C C . ARG A 1 135 ? -17.273 -8.735 5.300 1.00 97.19 135 ARG A C 1
ATOM 1047 O O . ARG A 1 135 ? -18.329 -8.681 5.928 1.00 97.19 135 ARG A O 1
ATOM 1054 N N . ALA A 1 136 ? -16.185 -8.061 5.669 1.00 96.50 136 ALA A N 1
ATOM 1055 C CA . ALA A 1 136 ? -16.128 -7.204 6.851 1.00 96.50 136 ALA A CA 1
ATOM 1056 C C . ALA A 1 136 ? -17.110 -6.025 6.745 1.00 96.50 136 ALA A C 1
ATOM 1058 O O . ALA A 1 136 ? -17.838 -5.741 7.695 1.00 96.50 136 ALA A O 1
ATOM 1059 N N . LEU A 1 137 ? -17.209 -5.394 5.569 1.00 96.50 137 LEU A N 1
ATOM 1060 C CA . LEU A 1 137 ? -18.208 -4.356 5.314 1.00 96.50 137 LEU A CA 1
ATOM 1061 C C . LEU A 1 137 ? -19.634 -4.911 5.415 1.00 96.50 137 LEU A C 1
ATOM 1063 O O . LEU A 1 137 ? -20.493 -4.287 6.042 1.00 96.50 137 LEU A O 1
ATOM 1067 N N . GLY A 1 138 ? -19.890 -6.089 4.842 1.00 96.94 138 GLY A N 1
ATOM 1068 C CA . GLY A 1 138 ? -21.171 -6.781 4.961 1.00 96.94 138 GLY A CA 1
ATOM 1069 C C . GLY A 1 138 ? -21.554 -7.036 6.419 1.00 96.94 138 GLY A C 1
ATOM 1070 O O . GLY A 1 138 ? -22.684 -6.765 6.815 1.00 96.94 138 GLY A O 1
ATOM 1071 N N . GLN A 1 139 ? -20.613 -7.476 7.253 1.00 96.31 139 GLN A N 1
ATOM 1072 C CA . GLN A 1 139 ? -20.843 -7.679 8.687 1.00 96.31 139 GLN A CA 1
ATOM 1073 C C . GLN A 1 139 ? -21.146 -6.363 9.415 1.00 96.31 139 GLN A C 1
ATOM 1075 O O . GLN A 1 139 ? -22.165 -6.274 10.100 1.00 96.31 139 GLN A O 1
ATOM 1080 N N . ALA A 1 140 ? -20.323 -5.330 9.211 1.00 95.12 140 ALA A N 1
ATOM 1081 C CA . ALA A 1 140 ? -20.480 -4.024 9.857 1.00 95.12 140 ALA A CA 1
ATOM 1082 C C . ALA A 1 140 ? -21.803 -3.320 9.495 1.00 95.12 140 ALA A C 1
ATOM 1084 O O . ALA A 1 140 ? -22.313 -2.498 10.252 1.00 95.12 140 ALA A O 1
ATOM 1085 N N . THR A 1 141 ? -22.382 -3.646 8.338 1.00 95.38 141 THR A N 1
ATOM 1086 C CA . THR A 1 141 ? -23.591 -2.992 7.810 1.00 95.38 141 THR A CA 1
ATOM 1087 C C . THR A 1 141 ? -24.845 -3.869 7.860 1.00 95.38 141 THR A C 1
ATOM 1089 O O . THR A 1 141 ? -25.913 -3.434 7.426 1.00 95.38 141 THR A O 1
ATOM 1092 N N . GLY A 1 142 ? -24.747 -5.095 8.389 1.00 95.31 142 GLY A N 1
ATOM 1093 C CA . GLY A 1 142 ? -25.863 -6.047 8.429 1.00 95.31 142 GLY A CA 1
ATOM 1094 C C . GLY A 1 142 ? -26.255 -6.621 7.058 1.00 95.31 142 GLY A C 1
ATOM 1095 O O . GLY A 1 142 ? -27.394 -7.040 6.878 1.00 95.31 142 GLY A O 1
ATOM 1096 N N . ARG A 1 143 ? -25.320 -6.632 6.100 1.00 96.88 143 ARG A N 1
ATOM 1097 C CA . ARG A 1 143 ? -25.440 -7.111 4.708 1.00 96.88 143 ARG A CA 1
ATOM 1098 C C . ARG A 1 143 ? -24.547 -8.322 4.415 1.00 96.88 143 ARG A C 1
ATOM 1100 O O . ARG A 1 143 ? -23.990 -8.460 3.327 1.00 96.88 143 ARG A O 1
ATOM 1107 N N . ALA A 1 144 ? -24.342 -9.185 5.410 1.00 96.81 144 ALA A N 1
ATOM 1108 C CA . ALA A 1 144 ? -23.429 -10.324 5.295 1.00 96.81 144 ALA A CA 1
ATOM 1109 C C . ALA A 1 144 ? -23.849 -11.314 4.190 1.00 96.81 144 ALA A C 1
ATOM 1111 O O . ALA A 1 144 ? -22.996 -11.815 3.465 1.00 96.81 144 ALA A O 1
ATOM 1112 N N . ASN A 1 145 ? -25.152 -11.555 4.016 1.00 96.88 145 ASN A N 1
ATOM 1113 C CA . ASN A 1 145 ? -25.654 -12.479 2.993 1.00 96.88 145 ASN A CA 1
ATOM 1114 C C . ASN A 1 145 ? -25.404 -11.948 1.576 1.00 96.88 145 ASN A C 1
ATOM 1116 O O . ASN A 1 145 ? -24.975 -12.696 0.699 1.00 96.88 145 ASN A O 1
ATOM 1120 N N . GLU A 1 146 ? -25.649 -10.656 1.356 1.00 96.88 146 GLU A N 1
ATOM 1121 C CA . GLU A 1 146 ? -25.382 -9.975 0.092 1.00 96.88 146 GLU A CA 1
ATOM 1122 C C . GLU A 1 146 ? -23.881 -9.971 -0.228 1.00 96.88 146 GLU A C 1
ATOM 1124 O O . GLU A 1 146 ? -23.496 -10.235 -1.368 1.00 96.88 146 GLU A O 1
ATOM 1129 N N . ALA A 1 147 ? -23.033 -9.756 0.785 1.00 97.38 147 ALA A N 1
ATOM 1130 C CA . ALA A 1 147 ? -21.583 -9.835 0.642 1.00 97.38 147 ALA A CA 1
ATOM 1131 C C . ALA A 1 147 ? -21.122 -11.239 0.218 1.00 97.38 147 ALA A C 1
ATOM 1133 O O . ALA A 1 147 ? -20.421 -11.365 -0.784 1.00 97.38 147 ALA A O 1
ATOM 1134 N N . GLU A 1 148 ? -21.546 -12.303 0.912 1.00 97.75 148 GLU A N 1
ATOM 1135 C CA . GLU A 1 148 ? -21.151 -13.676 0.555 1.00 97.75 148 GLU A CA 1
ATOM 1136 C C . GLU A 1 148 ? -21.678 -14.106 -0.817 1.00 97.75 148 GLU A C 1
ATOM 1138 O O . GLU A 1 148 ? -20.968 -14.774 -1.569 1.00 97.75 148 GLU A O 1
ATOM 1143 N N . ALA A 1 149 ? -22.898 -13.700 -1.186 1.00 96.25 149 ALA A N 1
ATOM 1144 C CA . ALA A 1 149 ? -23.440 -13.976 -2.515 1.00 96.25 149 ALA A CA 1
ATOM 1145 C C . ALA A 1 149 ? -22.577 -13.338 -3.617 1.00 96.25 149 ALA A C 1
ATOM 1147 O O . ALA A 1 149 ? -22.289 -13.972 -4.638 1.00 96.25 149 ALA A O 1
ATOM 1148 N N . TRP A 1 150 ? -22.122 -12.102 -3.400 1.00 95.25 150 TRP A N 1
ATOM 1149 C CA . TRP A 1 150 ? -21.256 -11.406 -4.346 1.00 95.25 150 TRP A CA 1
ATOM 1150 C C . TRP A 1 150 ? -19.860 -12.037 -4.419 1.00 95.25 150 TRP A C 1
ATOM 1152 O O . TRP A 1 150 ? -19.379 -12.323 -5.520 1.00 95.25 150 TRP A O 1
ATOM 1162 N N . ILE A 1 151 ? -19.249 -12.337 -3.267 1.00 96.88 151 ILE A N 1
ATOM 1163 C CA . ILE A 1 151 ? -17.957 -13.036 -3.176 1.00 96.88 151 ILE A CA 1
ATOM 1164 C C . ILE A 1 151 ? -18.030 -14.385 -3.900 1.00 96.88 151 ILE A C 1
ATOM 1166 O O . ILE A 1 151 ? -17.162 -14.700 -4.714 1.00 96.88 151 ILE A O 1
ATOM 1170 N N . GLY A 1 152 ? -19.094 -15.160 -3.669 1.00 97.06 152 GLY A N 1
ATOM 1171 C CA . GLY A 1 152 ? -19.319 -16.445 -4.329 1.00 97.06 152 GLY A CA 1
ATOM 1172 C C . GLY A 1 152 ? -19.410 -16.317 -5.851 1.00 97.06 152 GLY A C 1
ATOM 1173 O O . GLY A 1 152 ? -18.738 -17.055 -6.572 1.00 97.06 152 GLY A O 1
ATOM 1174 N N . SER A 1 153 ? -20.175 -15.342 -6.349 1.00 96.31 153 SER A N 1
ATOM 1175 C CA . SER A 1 153 ? -20.301 -15.069 -7.789 1.00 96.31 153 SER A CA 1
ATOM 1176 C C . SER A 1 153 ? -18.954 -14.714 -8.437 1.00 96.31 153 SER A C 1
ATOM 1178 O O . SER A 1 153 ? -18.586 -15.281 -9.471 1.00 96.31 153 SER A O 1
ATOM 1180 N N . GLY A 1 154 ? -18.178 -13.830 -7.801 1.00 95.75 154 GLY A N 1
ATOM 1181 C CA . GLY A 1 154 ? -16.830 -13.477 -8.251 1.00 95.75 154 GLY A CA 1
ATOM 1182 C C . GLY A 1 154 ? -15.875 -14.674 -8.233 1.00 95.75 154 GLY A C 1
ATOM 1183 O O . GLY A 1 154 ? -15.189 -14.945 -9.219 1.00 95.75 154 GLY A O 1
ATOM 1184 N N . GLY A 1 155 ? -15.895 -15.453 -7.150 1.00 97.25 155 GLY A N 1
ATOM 1185 C CA . GLY A 1 155 ? -15.082 -16.657 -6.995 1.00 97.25 155 GLY A CA 1
ATOM 1186 C C . GLY A 1 155 ? -15.345 -17.706 -8.077 1.00 97.25 155 GLY A C 1
ATOM 1187 O O . GLY A 1 155 ? -14.399 -18.276 -8.622 1.00 97.25 155 GLY A O 1
ATOM 1188 N N . GLU A 1 156 ? -16.604 -17.937 -8.456 1.00 97.75 156 GLU A N 1
ATOM 1189 C CA . GLU A 1 156 ? -16.946 -18.860 -9.547 1.00 97.75 156 GLU A CA 1
ATOM 1190 C C . GLU A 1 156 ? -16.422 -18.386 -10.910 1.00 97.75 156 GLU A C 1
ATOM 1192 O O . GLU A 1 156 ? -15.949 -19.196 -11.712 1.00 97.75 156 GLU A O 1
ATOM 1197 N N . ARG A 1 157 ? -16.436 -17.075 -11.175 1.00 96.88 157 ARG A N 1
ATOM 1198 C CA . ARG A 1 157 ? -15.849 -16.500 -12.399 1.00 96.88 157 ARG A CA 1
ATOM 1199 C C . ARG A 1 157 ? -14.334 -16.699 -12.436 1.00 96.88 157 ARG A C 1
ATOM 1201 O O . ARG A 1 157 ? -13.814 -17.231 -13.417 1.00 96.88 157 ARG A O 1
ATOM 1208 N N . LEU A 1 158 ? -13.635 -16.408 -11.339 1.00 97.31 158 LEU A N 1
ATOM 1209 C CA . LEU A 1 158 ? -12.188 -16.635 -11.229 1.00 97.31 158 LEU A CA 1
ATOM 1210 C C . LEU A 1 158 ? -11.815 -18.123 -11.360 1.00 97.31 158 LEU A C 1
ATOM 1212 O O . LEU A 1 158 ? -10.840 -18.469 -12.034 1.00 97.31 158 LEU A O 1
ATOM 1216 N N . LYS A 1 159 ? -12.617 -19.034 -10.787 1.00 97.62 159 LYS A N 1
ATOM 1217 C CA . LYS A 1 159 ? -12.437 -20.488 -10.953 1.00 97.62 159 LYS A CA 1
ATOM 1218 C C . LYS A 1 159 ? -12.549 -20.920 -12.414 1.00 97.62 159 LYS A C 1
ATOM 1220 O O . LYS A 1 159 ? -11.757 -21.759 -12.845 1.00 97.62 159 LYS A O 1
ATOM 1225 N N . LYS A 1 160 ? -13.481 -20.351 -13.192 1.00 96.69 160 LYS A N 1
ATOM 1226 C CA . LYS A 1 160 ? -13.615 -20.644 -14.633 1.00 96.69 160 LYS A CA 1
ATOM 1227 C C . LYS A 1 160 ? -12.362 -20.248 -15.412 1.00 96.69 160 LYS A C 1
ATOM 1229 O O . LYS A 1 160 ? -11.913 -21.031 -16.250 1.00 96.69 160 LYS A O 1
ATOM 1234 N N . ILE A 1 161 ? -11.773 -19.090 -15.105 1.00 97.69 161 ILE A N 1
ATOM 1235 C CA . ILE A 1 161 ? -10.499 -18.660 -15.703 1.00 97.69 161 ILE A CA 1
ATOM 1236 C C . ILE A 1 161 ? -9.406 -19.671 -15.354 1.00 97.69 161 ILE A C 1
ATOM 1238 O O . ILE A 1 161 ? -8.810 -20.273 -16.248 1.00 97.69 161 ILE A O 1
ATOM 1242 N N . ARG A 1 162 ? -9.222 -19.952 -14.058 1.00 96.62 162 ARG A N 1
ATOM 1243 C CA . ARG A 1 162 ? -8.199 -20.887 -13.571 1.00 96.62 162 ARG A CA 1
ATOM 1244 C C . ARG A 1 162 ? -8.329 -22.284 -14.181 1.00 96.62 162 ARG A C 1
ATOM 1246 O O . ARG A 1 162 ? -7.326 -22.913 -14.507 1.00 96.62 162 ARG A O 1
ATOM 1253 N N . ALA A 1 163 ? -9.550 -22.788 -14.349 1.00 96.31 163 ALA A N 1
ATOM 1254 C CA . ALA A 1 163 ? -9.800 -24.100 -14.942 1.00 96.31 163 ALA A CA 1
ATOM 1255 C C . ALA A 1 163 ? -9.337 -24.189 -16.406 1.00 96.31 163 ALA A C 1
ATOM 1257 O O . ALA A 1 163 ? -8.872 -25.249 -16.828 1.00 96.31 163 ALA A O 1
ATOM 1258 N N . ARG A 1 164 ? -9.428 -23.087 -17.161 1.00 95.50 164 ARG A N 1
ATOM 1259 C CA . ARG A 1 164 ? -8.957 -23.001 -18.551 1.00 95.50 164 ARG A CA 1
ATOM 1260 C C . ARG A 1 164 ? -7.453 -22.722 -18.646 1.00 95.50 164 ARG A C 1
ATOM 1262 O O . ARG A 1 164 ? -6.815 -23.220 -19.567 1.00 95.50 164 ARG A O 1
ATOM 1269 N N . THR A 1 165 ? -6.865 -21.999 -17.688 1.00 96.56 165 THR A N 1
ATOM 1270 C CA . THR A 1 165 ? -5.434 -21.632 -17.712 1.00 96.56 165 THR A CA 1
ATOM 1271 C C . THR A 1 165 ? -4.501 -22.637 -17.024 1.00 96.56 165 THR A C 1
ATOM 1273 O O . THR A 1 165 ? -3.296 -22.625 -17.278 1.00 96.56 165 THR A O 1
ATOM 1276 N N . ARG A 1 166 ? -5.013 -23.540 -16.169 1.00 92.19 166 ARG A N 1
ATOM 1277 C CA . ARG A 1 166 ? -4.183 -24.482 -15.380 1.00 92.19 166 ARG A CA 1
ATOM 1278 C C . ARG A 1 166 ? -3.290 -25.407 -16.215 1.00 92.19 166 ARG A C 1
ATOM 1280 O O . ARG A 1 166 ? -2.204 -25.739 -15.762 1.00 92.19 166 ARG A O 1
ATOM 1287 N N . ASN A 1 167 ? -3.743 -25.803 -17.406 1.00 89.19 167 ASN A N 1
ATOM 1288 C CA . ASN A 1 167 ? -3.081 -26.801 -18.257 1.00 89.19 167 ASN A CA 1
ATOM 1289 C C . ASN A 1 167 ? -2.374 -26.172 -19.469 1.00 89.19 167 ASN A C 1
ATOM 1291 O O . ASN A 1 167 ? -2.060 -26.871 -20.430 1.00 89.19 167 ASN A O 1
ATOM 1295 N N . LEU A 1 168 ? -2.161 -24.854 -19.459 1.00 92.75 168 LEU A N 1
ATOM 1296 C CA . LEU A 1 168 ? -1.421 -24.189 -20.526 1.00 92.75 168 LEU A CA 1
ATOM 1297 C C . LEU A 1 168 ? 0.027 -24.682 -20.537 1.00 92.75 168 LEU A C 1
ATOM 1299 O O . LEU A 1 168 ? 0.716 -24.632 -19.520 1.00 92.75 168 LEU A O 1
ATOM 1303 N N . SER A 1 169 ? 0.495 -25.122 -21.704 1.00 87.31 169 SER A N 1
ATOM 1304 C CA . SER A 1 169 ? 1.873 -25.585 -21.907 1.00 87.31 169 SER A CA 1
ATOM 1305 C C . SER A 1 169 ? 2.901 -24.452 -21.847 1.00 87.31 169 SER A C 1
ATOM 1307 O O . SER A 1 169 ? 4.076 -24.699 -21.588 1.00 87.31 169 SER A O 1
ATOM 1309 N N . ARG A 1 170 ? 2.467 -23.206 -22.067 1.00 91.19 170 ARG A N 1
ATOM 1310 C CA . ARG A 1 170 ? 3.294 -21.999 -22.000 1.00 91.19 170 ARG A CA 1
ATOM 1311 C C . ARG A 1 170 ? 2.518 -20.855 -21.358 1.00 91.19 170 ARG A C 1
ATOM 1313 O O . ARG A 1 170 ? 1.353 -20.632 -21.680 1.00 91.19 170 ARG A O 1
ATOM 1320 N N . ARG A 1 171 ? 3.203 -20.101 -20.499 1.00 95.50 171 ARG A N 1
ATOM 1321 C CA . ARG A 1 171 ? 2.715 -18.855 -19.899 1.00 95.50 171 ARG A CA 1
ATOM 1322 C C . ARG A 1 171 ? 3.554 -17.696 -20.439 1.00 95.50 171 ARG A C 1
ATOM 1324 O O . ARG A 1 171 ? 4.766 -17.720 -20.226 1.00 95.50 171 ARG A O 1
ATOM 1331 N N . PRO A 1 172 ? 2.969 -16.741 -21.180 1.00 97.06 172 PRO A N 1
ATOM 1332 C CA . PRO A 1 172 ? 3.728 -15.622 -21.723 1.00 97.06 172 PRO A CA 1
ATOM 1333 C C . PRO A 1 172 ? 4.218 -14.697 -20.606 1.00 97.06 172 PRO A C 1
ATOM 1335 O O . PRO A 1 172 ? 3.558 -14.547 -19.574 1.00 97.06 172 PRO A O 1
ATOM 1338 N N . ARG A 1 173 ? 5.361 -14.050 -20.842 1.00 97.94 173 ARG A N 1
ATOM 1339 C CA . ARG A 1 173 ? 5.885 -12.976 -19.989 1.00 97.94 173 ARG A CA 1
ATOM 1340 C C . ARG A 1 173 ? 5.002 -11.735 -20.097 1.00 97.94 173 ARG A C 1
ATOM 1342 O O . ARG A 1 173 ? 4.958 -11.113 -21.159 1.00 97.94 173 ARG A O 1
ATOM 1349 N N . VAL A 1 174 ? 4.322 -11.379 -19.014 1.00 98.31 174 VAL A N 1
ATOM 1350 C CA . VAL A 1 174 ? 3.445 -10.207 -18.923 1.00 98.31 174 VAL A CA 1
ATOM 1351 C C . VAL A 1 174 ? 4.061 -9.211 -17.957 1.00 98.31 174 VAL A C 1
ATOM 1353 O O . VAL A 1 174 ? 4.369 -9.583 -16.832 1.00 98.31 174 VAL A O 1
ATOM 1356 N N . PHE A 1 175 ? 4.232 -7.965 -18.391 1.00 97.50 175 PHE A N 1
ATOM 1357 C CA . PHE A 1 175 ? 4.631 -6.870 -17.510 1.00 97.50 175 PHE A CA 1
ATOM 1358 C C . PHE A 1 175 ? 3.481 -5.876 -17.373 1.00 97.50 175 PHE A C 1
ATOM 1360 O O . PHE A 1 175 ? 3.052 -5.296 -18.374 1.00 97.50 175 PHE A O 1
ATOM 1367 N N . CYS A 1 176 ? 2.987 -5.692 -16.149 1.00 96.19 176 CYS A N 1
ATOM 1368 C CA . CYS A 1 176 ? 1.959 -4.703 -15.837 1.00 96.19 176 CYS A CA 1
ATOM 1369 C C . CYS A 1 176 ? 2.616 -3.466 -15.210 1.00 96.19 176 CYS A C 1
ATOM 1371 O O . CYS A 1 176 ? 3.170 -3.527 -14.113 1.00 96.19 176 CYS A O 1
ATOM 1373 N N . MET A 1 177 ? 2.587 -2.360 -15.946 1.00 94.69 177 MET A N 1
ATOM 1374 C CA . MET A 1 177 ? 3.219 -1.091 -15.611 1.00 94.69 177 MET A CA 1
ATOM 1375 C C . MET A 1 177 ? 2.190 -0.152 -14.975 1.00 94.69 177 MET A C 1
ATOM 1377 O O . MET A 1 177 ? 1.328 0.389 -15.665 1.00 94.69 177 MET A O 1
ATOM 1381 N N . GLU A 1 178 ? 2.294 0.062 -13.664 1.00 90.81 178 GLU A N 1
ATOM 1382 C CA . GLU A 1 178 ? 1.383 0.927 -12.894 1.00 90.81 178 GLU A CA 1
ATOM 1383 C C . GLU A 1 178 ? 1.763 2.408 -12.919 1.00 90.81 178 GLU A C 1
ATOM 1385 O O . GLU A 1 178 ? 0.996 3.256 -12.470 1.00 90.81 178 GLU A O 1
ATOM 1390 N N . TRP A 1 179 ? 2.941 2.734 -13.441 1.00 88.75 179 TRP A N 1
ATOM 1391 C CA . TRP A 1 179 ? 3.369 4.107 -13.666 1.00 88.75 179 TRP A CA 1
ATOM 1392 C C . TRP A 1 179 ? 4.465 4.127 -14.724 1.00 88.75 179 TRP A C 1
ATOM 1394 O O . TRP A 1 179 ? 5.335 3.255 -14.704 1.00 88.75 179 TRP A O 1
ATOM 1404 N N . ALA A 1 180 ? 4.425 5.089 -15.647 1.00 88.12 180 ALA A N 1
ATOM 1405 C CA . ALA A 1 180 ? 5.392 5.150 -16.741 1.00 88.12 180 ALA A CA 1
ATOM 1406 C C . ALA A 1 180 ? 6.701 5.858 -16.357 1.00 88.12 180 ALA A C 1
ATOM 1408 O O . ALA A 1 180 ? 7.764 5.427 -16.796 1.00 88.12 180 ALA A O 1
ATOM 1409 N N . ASP A 1 181 ? 6.651 6.926 -15.549 1.00 83.06 181 ASP A N 1
ATOM 1410 C CA . ASP A 1 181 ? 7.829 7.754 -15.253 1.00 83.06 181 ASP A CA 1
ATOM 1411 C C . ASP A 1 181 ? 7.881 8.230 -13.785 1.00 83.06 181 ASP A C 1
ATOM 1413 O O . ASP A 1 181 ? 7.136 9.146 -13.417 1.00 83.06 181 ASP A O 1
ATOM 1417 N N . PRO A 1 182 ? 8.743 7.632 -12.937 1.00 85.75 182 PRO A N 1
ATOM 1418 C CA . PRO A 1 182 ? 9.600 6.479 -13.234 1.00 85.75 182 PRO A CA 1
ATOM 1419 C C . PRO A 1 182 ? 8.772 5.195 -13.410 1.00 85.75 182 PRO A C 1
ATOM 1421 O O . PRO A 1 182 ? 7.626 5.127 -12.982 1.00 85.75 182 PRO A O 1
ATOM 1424 N N . VAL A 1 183 ? 9.344 4.156 -14.019 1.00 89.06 183 VAL A N 1
ATOM 1425 C CA . VAL A 1 183 ? 8.610 2.902 -14.240 1.00 89.06 183 VAL A CA 1
ATOM 1426 C C . VAL A 1 183 ? 8.302 2.217 -12.906 1.00 89.06 183 VAL A C 1
ATOM 1428 O O . VAL A 1 183 ? 9.218 1.897 -12.144 1.00 89.06 183 VAL A O 1
ATOM 1431 N N . TYR A 1 184 ? 7.022 1.949 -12.642 1.00 89.94 184 TYR A N 1
ATOM 1432 C CA . TYR A 1 184 ? 6.576 1.097 -11.537 1.00 89.94 184 TYR A CA 1
ATOM 1433 C C . TYR A 1 184 ? 5.992 -0.214 -12.061 1.00 89.94 184 TYR A C 1
ATOM 1435 O O . TYR A 1 184 ? 5.119 -0.214 -12.931 1.00 89.94 184 TYR A O 1
ATOM 1443 N N . GLY A 1 185 ? 6.462 -1.329 -11.503 1.00 90.94 185 GLY A N 1
ATOM 1444 C CA . GLY A 1 185 ? 5.856 -2.643 -11.702 1.00 90.94 185 GLY A CA 1
ATOM 1445 C C . GLY A 1 185 ? 4.724 -2.879 -10.708 1.00 90.94 185 GLY A C 1
ATOM 1446 O O . GLY A 1 185 ? 4.837 -2.500 -9.538 1.00 90.94 185 GLY A O 1
ATOM 1447 N N . ALA A 1 186 ? 3.654 -3.514 -11.181 1.00 90.50 186 ALA A N 1
ATOM 1448 C CA . ALA A 1 186 ? 2.469 -3.774 -10.381 1.00 90.50 186 ALA A CA 1
ATOM 1449 C C . ALA A 1 186 ? 2.737 -4.667 -9.158 1.00 90.50 186 ALA A C 1
ATOM 1451 O O . ALA A 1 186 ? 3.501 -5.633 -9.221 1.00 90.50 186 ALA A O 1
ATOM 1452 N N . GLY A 1 187 ? 2.071 -4.350 -8.048 1.00 90.00 187 GLY A N 1
ATOM 1453 C CA . GLY A 1 187 ? 2.156 -5.077 -6.781 1.00 90.00 187 GLY A CA 1
ATOM 1454 C C . GLY A 1 187 ? 0.809 -5.648 -6.327 1.00 90.00 187 GLY A C 1
ATOM 1455 O O . GLY A 1 187 ? -0.147 -5.772 -7.091 1.00 90.00 187 GLY A O 1
ATOM 1456 N N . HIS A 1 188 ? 0.718 -5.986 -5.046 1.00 90.88 188 HIS A N 1
ATOM 1457 C CA . HIS A 1 188 ? -0.504 -6.400 -4.364 1.00 90.88 188 HIS A CA 1
ATOM 1458 C C . HIS A 1 188 ? -1.185 -7.604 -5.044 1.00 90.88 188 HIS A C 1
ATOM 1460 O O . HIS A 1 188 ? -0.585 -8.679 -5.164 1.00 90.88 188 HIS A O 1
ATOM 1466 N N . TRP A 1 189 ? -2.436 -7.434 -5.480 1.00 94.50 189 TRP A N 1
ATOM 1467 C CA . TRP A 1 189 ? -3.260 -8.457 -6.121 1.00 94.50 189 TRP A CA 1
ATOM 1468 C C . TRP A 1 189 ? -3.015 -8.577 -7.633 1.00 94.50 189 TRP A C 1
ATOM 1470 O O . TRP A 1 189 ? -3.358 -9.603 -8.214 1.00 94.50 189 TRP A O 1
ATOM 1480 N N . VAL A 1 190 ? -2.398 -7.593 -8.295 1.00 95.75 190 VAL A N 1
ATOM 1481 C CA . VAL A 1 190 ? -2.225 -7.617 -9.761 1.00 95.75 190 VAL A CA 1
ATOM 1482 C C . VAL A 1 190 ? -1.374 -8.808 -10.237 1.00 95.75 190 VAL A C 1
ATOM 1484 O O . VAL A 1 190 ? -1.794 -9.488 -11.177 1.00 95.75 190 VAL A O 1
ATOM 1487 N N . PRO A 1 191 ? -0.259 -9.184 -9.574 1.00 95.44 191 PRO A N 1
ATOM 1488 C CA . PRO A 1 191 ? 0.491 -10.389 -9.937 1.00 95.44 191 PRO A CA 1
ATOM 1489 C C . PRO A 1 191 ? -0.336 -11.673 -9.804 1.00 95.44 191 PRO A C 1
ATOM 1491 O O . PRO A 1 191 ? -0.192 -12.593 -10.607 1.00 95.44 191 PRO A O 1
ATOM 1494 N N . GLU A 1 192 ? -1.239 -11.731 -8.819 1.00 96.69 192 GLU A N 1
ATOM 1495 C CA . GLU A 1 192 ? -2.184 -12.840 -8.673 1.00 96.69 192 GLU A CA 1
ATOM 1496 C C . GLU A 1 192 ? -3.175 -12.897 -9.841 1.00 96.69 192 GLU A C 1
ATOM 1498 O O . GLU A 1 192 ? -3.445 -13.982 -10.361 1.00 96.69 192 GLU A O 1
ATOM 1503 N N . MET A 1 193 ? -3.679 -11.744 -10.290 1.00 97.69 193 MET A N 1
ATOM 1504 C CA . MET A 1 193 ? -4.557 -11.666 -11.460 1.00 97.69 193 MET A CA 1
ATOM 1505 C C . MET A 1 193 ? -3.842 -12.161 -12.725 1.00 97.69 193 MET A C 1
ATOM 1507 O O . MET A 1 193 ? -4.413 -12.952 -13.475 1.00 97.69 193 MET A O 1
ATOM 1511 N N . ILE A 1 194 ? -2.584 -11.754 -12.945 1.00 97.75 194 ILE A N 1
ATOM 1512 C CA . ILE A 1 194 ? -1.765 -12.197 -14.089 1.00 97.75 194 ILE A CA 1
ATOM 1513 C C . ILE A 1 194 ? -1.560 -13.716 -14.050 1.00 97.75 194 ILE A C 1
ATOM 1515 O O . ILE A 1 194 ? -1.735 -14.398 -15.063 1.00 97.75 194 ILE A O 1
ATOM 1519 N N . GLU A 1 195 ? -1.226 -14.263 -12.879 1.00 96.56 195 GLU A N 1
ATOM 1520 C CA . GLU A 1 195 ? -1.035 -15.701 -12.676 1.00 96.56 195 GLU A CA 1
ATOM 1521 C C . GLU A 1 195 ? -2.321 -16.491 -12.985 1.00 96.56 195 GLU A C 1
ATOM 1523 O O . GLU A 1 195 ? -2.284 -17.491 -13.719 1.00 96.56 195 GLU A O 1
ATOM 1528 N N . LEU A 1 196 ? -3.469 -16.031 -12.471 1.00 97.25 196 LEU A N 1
ATOM 1529 C CA . LEU A 1 196 ? -4.784 -16.630 -12.725 1.00 97.25 196 LEU A CA 1
ATOM 1530 C C . LEU A 1 196 ? -5.157 -16.579 -14.208 1.00 97.25 196 LEU A C 1
ATOM 1532 O O . LEU A 1 196 ? -5.601 -17.588 -14.764 1.00 97.25 196 LEU A O 1
ATOM 1536 N N . ALA A 1 197 ? -4.903 -15.443 -14.857 1.00 97.94 197 ALA A N 1
ATOM 1537 C CA . ALA A 1 197 ? -5.125 -15.221 -16.280 1.00 97.94 197 ALA A CA 1
ATOM 1538 C C . ALA A 1 197 ? -4.149 -15.996 -17.189 1.00 97.94 197 ALA A C 1
ATOM 1540 O O . ALA A 1 197 ? -4.267 -15.949 -18.410 1.00 97.94 197 ALA A O 1
ATOM 1541 N N . GLY A 1 198 ? -3.217 -16.770 -16.623 1.00 97.31 198 GLY A N 1
ATOM 1542 C CA . GLY A 1 198 ? -2.332 -17.644 -17.389 1.00 97.31 198 GLY A CA 1
ATOM 1543 C C . GLY A 1 198 ? -1.069 -16.956 -17.907 1.00 97.31 198 GLY A C 1
ATOM 1544 O O . GLY A 1 198 ? -0.431 -17.499 -18.806 1.00 97.31 198 GLY A O 1
ATOM 1545 N N . GLY A 1 199 ? -0.723 -15.784 -17.375 1.00 96.75 199 GLY A N 1
ATOM 1546 C CA . GLY A 1 199 ? 0.548 -15.104 -17.611 1.00 96.75 199 GLY A CA 1
ATOM 1547 C C . GLY A 1 199 ? 1.609 -15.459 -16.568 1.00 96.75 199 GLY A C 1
ATOM 1548 O O . GLY A 1 199 ? 1.365 -16.224 -15.628 1.00 96.75 199 GLY A O 1
ATOM 1549 N N . MET A 1 200 ? 2.799 -14.898 -16.756 1.00 94.81 200 MET A N 1
ATOM 1550 C CA . MET A 1 200 ? 3.911 -14.931 -15.810 1.00 94.81 200 MET A CA 1
ATOM 1551 C C . MET A 1 200 ? 4.513 -13.532 -15.707 1.00 94.81 200 MET A C 1
ATOM 1553 O O . MET A 1 200 ? 4.940 -12.990 -16.722 1.00 94.81 200 MET A O 1
ATOM 1557 N N . ASP A 1 201 ? 4.602 -12.994 -14.494 1.00 92.69 201 ASP A N 1
ATOM 1558 C CA . ASP A 1 201 ? 5.337 -11.766 -14.187 1.00 92.69 201 ASP A CA 1
ATOM 1559 C C . ASP A 1 201 ? 6.414 -12.102 -13.149 1.00 92.69 201 ASP A C 1
ATOM 1561 O O . ASP A 1 201 ? 6.101 -12.440 -12.009 1.00 92.69 201 ASP A O 1
ATOM 1565 N N . ALA A 1 202 ? 7.680 -12.096 -13.570 1.00 88.19 202 ALA A N 1
ATOM 1566 C CA . ALA A 1 202 ? 8.811 -12.384 -12.685 1.00 88.19 202 ALA A CA 1
ATOM 1567 C C . ALA A 1 202 ? 9.466 -11.110 -12.130 1.00 88.19 202 ALA A C 1
ATOM 1569 O O . ALA A 1 202 ? 10.387 -11.201 -11.318 1.00 88.19 202 ALA A O 1
ATOM 1570 N N . LEU A 1 203 ? 9.021 -9.937 -12.589 1.00 87.50 203 LEU A N 1
ATOM 1571 C CA . LEU A 1 203 ? 9.477 -8.643 -12.093 1.00 87.50 203 LEU A CA 1
ATOM 1572 C C . LEU A 1 203 ? 8.635 -8.194 -10.891 1.00 87.50 203 LEU A C 1
ATOM 1574 O O . LEU A 1 203 ? 9.144 -7.515 -9.997 1.00 87.50 203 LEU A O 1
ATOM 1578 N N . ALA A 1 204 ? 7.373 -8.617 -10.839 1.00 84.12 204 ALA A N 1
ATOM 1579 C CA . ALA A 1 204 ? 6.471 -8.339 -9.737 1.00 84.12 204 ALA A CA 1
ATOM 1580 C C . ALA A 1 204 ? 6.605 -9.312 -8.553 1.00 84.12 204 ALA A C 1
ATOM 1582 O O . ALA A 1 204 ? 7.062 -10.451 -8.669 1.00 84.12 204 ALA A O 1
ATOM 1583 N N . ARG A 1 205 ? 6.148 -8.865 -7.376 1.00 80.56 205 ARG A N 1
ATOM 1584 C CA . ARG A 1 205 ? 6.088 -9.672 -6.149 1.00 80.56 205 ARG A CA 1
ATOM 1585 C C . ARG A 1 205 ? 4.651 -9.733 -5.644 1.00 80.56 205 ARG A C 1
ATOM 1587 O O . ARG A 1 205 ? 4.116 -8.742 -5.157 1.00 80.56 205 ARG A O 1
ATOM 1594 N N . LYS A 1 206 ? 4.036 -10.914 -5.736 1.00 87.38 206 LYS A N 1
ATOM 1595 C CA . LYS A 1 206 ? 2.663 -11.165 -5.272 1.00 87.38 206 LYS A CA 1
ATOM 1596 C C . LYS A 1 206 ? 2.494 -10.755 -3.804 1.00 87.38 206 LYS A C 1
ATOM 1598 O O . LYS A 1 206 ? 3.251 -11.208 -2.947 1.00 87.38 206 LYS A O 1
ATOM 1603 N N . GLY A 1 207 ? 1.500 -9.913 -3.529 1.00 86.31 207 GLY A N 1
ATOM 1604 C CA . GLY A 1 207 ? 1.168 -9.429 -2.189 1.00 86.31 207 GLY A CA 1
ATOM 1605 C C . GLY A 1 207 ? 2.105 -8.377 -1.591 1.00 86.31 207 GLY A C 1
ATOM 1606 O O . GLY A 1 207 ? 1.871 -7.961 -0.461 1.00 86.31 207 GLY A O 1
ATOM 1607 N N . ALA A 1 208 ? 3.142 -7.941 -2.310 1.00 86.00 208 ALA A N 1
ATOM 1608 C CA . ALA A 1 208 ? 4.014 -6.846 -1.885 1.00 86.00 208 ALA A CA 1
ATOM 1609 C C . ALA A 1 208 ? 3.668 -5.551 -2.626 1.00 86.00 208 ALA A C 1
ATOM 1611 O O . ALA A 1 208 ? 3.065 -5.602 -3.693 1.00 86.00 208 ALA A O 1
ATOM 1612 N N . ASP A 1 209 ? 4.074 -4.409 -2.081 1.00 82.50 209 ASP A N 1
ATOM 1613 C CA . ASP A 1 209 ? 3.805 -3.102 -2.683 1.00 82.50 209 ASP A CA 1
ATOM 1614 C C . ASP A 1 209 ? 4.375 -2.986 -4.104 1.00 82.50 209 ASP A C 1
ATOM 1616 O O . ASP A 1 209 ? 5.352 -3.652 -4.467 1.00 82.50 209 ASP A O 1
ATOM 1620 N N . SER A 1 210 ? 3.778 -2.100 -4.897 1.00 84.88 210 SER A N 1
ATOM 1621 C CA . SER A 1 210 ? 4.300 -1.715 -6.205 1.00 84.88 210 SER A CA 1
ATOM 1622 C C . SER A 1 210 ? 5.669 -1.053 -6.043 1.00 84.88 210 SER A C 1
ATOM 1624 O O . SER A 1 210 ? 5.883 -0.231 -5.149 1.00 84.88 210 SER A O 1
ATOM 1626 N N . VAL A 1 211 ? 6.619 -1.410 -6.904 1.00 82.38 211 VAL A N 1
ATOM 1627 C CA . VAL A 1 211 ? 8.017 -0.976 -6.776 1.00 82.38 211 VAL A CA 1
ATOM 1628 C C . VAL A 1 211 ? 8.498 -0.276 -8.032 1.00 82.38 211 VAL A C 1
ATOM 1630 O O . VAL A 1 211 ? 8.101 -0.627 -9.143 1.00 82.38 211 VAL A O 1
ATOM 1633 N N . ARG A 1 212 ? 9.414 0.680 -7.852 1.00 87.06 212 ARG A N 1
ATOM 1634 C CA . ARG A 1 212 ? 10.187 1.243 -8.961 1.00 87.06 212 ARG A CA 1
ATOM 1635 C C . ARG A 1 212 ? 11.066 0.159 -9.568 1.00 87.06 212 ARG A C 1
ATOM 1637 O O . ARG A 1 212 ? 11.776 -0.538 -8.842 1.00 87.06 212 ARG A O 1
ATOM 1644 N N . ILE A 1 213 ? 11.037 0.054 -10.888 1.00 85.25 213 ILE A N 1
ATOM 1645 C CA . ILE A 1 213 ? 11.848 -0.881 -11.666 1.00 85.25 213 ILE A CA 1
ATOM 1646 C C . ILE A 1 213 ? 12.617 -0.071 -12.702 1.00 85.25 213 ILE A C 1
ATOM 1648 O O . ILE A 1 213 ? 12.066 0.830 -13.332 1.00 85.25 213 ILE A O 1
ATOM 1652 N N . ALA A 1 214 ? 13.905 -0.362 -12.877 1.00 88.62 214 ALA A N 1
ATOM 1653 C CA . ALA A 1 214 ? 14.671 0.288 -13.927 1.00 88.62 214 ALA A CA 1
ATOM 1654 C C . ALA A 1 214 ? 14.143 -0.162 -15.297 1.00 88.62 214 ALA A C 1
ATOM 1656 O O . ALA A 1 214 ? 13.931 -1.352 -15.527 1.00 88.62 214 ALA A O 1
ATOM 1657 N N . TRP A 1 215 ? 13.975 0.775 -16.234 1.00 91.50 215 TRP A N 1
ATOM 1658 C CA . TRP A 1 215 ? 13.561 0.442 -17.602 1.00 91.50 215 TRP A CA 1
ATOM 1659 C C . TRP A 1 215 ? 14.464 -0.622 -18.242 1.00 91.50 215 TRP A C 1
ATOM 1661 O O . TRP A 1 215 ? 13.987 -1.521 -18.928 1.00 91.50 215 TRP A O 1
ATOM 1671 N N . ASP A 1 216 ? 15.761 -0.562 -17.950 1.00 91.44 216 ASP A N 1
ATOM 1672 C CA . ASP A 1 216 ? 16.756 -1.525 -18.417 1.00 91.44 216 ASP A CA 1
ATOM 1673 C C . ASP A 1 216 ? 16.432 -2.968 -17.992 1.00 91.44 216 ASP A C 1
ATOM 1675 O O . ASP A 1 216 ? 16.641 -3.902 -18.767 1.00 91.44 216 ASP A O 1
ATOM 1679 N N . ASP A 1 217 ? 15.872 -3.160 -16.794 1.00 91.88 217 ASP A N 1
ATOM 1680 C CA . ASP A 1 217 ? 15.455 -4.475 -16.299 1.00 91.88 217 ASP A CA 1
ATOM 1681 C C . ASP A 1 217 ? 14.197 -4.964 -17.025 1.00 91.88 217 ASP A C 1
ATOM 1683 O O . ASP A 1 217 ? 14.118 -6.136 -17.397 1.00 91.88 217 ASP A O 1
ATOM 1687 N N . VAL A 1 218 ? 13.244 -4.065 -17.304 1.00 93.69 218 VAL A N 1
ATOM 1688 C CA . VAL A 1 218 ? 12.050 -4.372 -18.113 1.00 93.69 218 VAL A CA 1
ATOM 1689 C C . VAL A 1 218 ? 12.455 -4.765 -19.535 1.00 93.69 218 VAL A C 1
ATOM 1691 O O . VAL A 1 218 ? 11.996 -5.784 -20.053 1.00 93.69 218 VAL A O 1
ATOM 1694 N N . SER A 1 219 ? 13.360 -3.996 -20.144 1.00 94.81 219 SER A N 1
ATOM 1695 C CA . SER A 1 219 ? 13.885 -4.236 -21.489 1.00 94.81 219 SER A CA 1
ATOM 1696 C C . SER A 1 219 ? 14.608 -5.584 -21.587 1.00 94.81 219 SER A C 1
ATOM 1698 O O . SER A 1 219 ? 14.280 -6.402 -22.449 1.00 94.81 219 SER A O 1
ATOM 1700 N N . LYS A 1 220 ? 15.508 -5.887 -20.638 1.00 92.81 220 LYS A N 1
ATOM 1701 C CA . LYS A 1 220 ? 16.227 -7.175 -20.561 1.00 92.81 220 LYS A CA 1
ATOM 1702 C C . LYS A 1 220 ? 15.299 -8.355 -20.296 1.00 92.81 220 LYS A C 1
ATOM 1704 O O . LYS A 1 220 ? 15.484 -9.426 -20.876 1.00 92.81 220 LYS A O 1
ATOM 1709 N N . TRP A 1 221 ? 14.298 -8.177 -19.435 1.00 96.44 221 TRP A N 1
ATOM 1710 C CA . TRP A 1 221 ? 13.303 -9.215 -19.176 1.00 96.44 221 TRP A CA 1
ATOM 1711 C C . TRP A 1 221 ? 12.399 -9.476 -20.387 1.00 96.44 221 TRP A C 1
ATOM 1713 O O . TRP A 1 221 ? 11.844 -10.569 -20.498 1.00 96.44 221 TRP A O 1
ATOM 1723 N N . ALA A 1 222 ? 12.321 -8.524 -21.323 1.00 95.88 222 ALA A N 1
ATOM 1724 C CA . ALA A 1 222 ? 11.722 -8.651 -22.648 1.00 95.88 222 ALA A CA 1
ATOM 1725 C C . ALA A 1 222 ? 10.270 -9.178 -22.621 1.00 95.88 222 ALA A C 1
ATOM 1727 O O . ALA A 1 222 ? 9.999 -10.260 -23.158 1.00 95.88 222 ALA A O 1
ATOM 1728 N N . PRO A 1 223 ? 9.317 -8.446 -22.013 1.00 97.62 223 PRO A N 1
ATOM 1729 C CA . PRO A 1 223 ? 7.919 -8.865 -21.952 1.00 97.62 223 PRO A CA 1
ATOM 1730 C C . PRO A 1 223 ? 7.358 -9.230 -23.333 1.00 97.62 223 PRO A C 1
ATOM 1732 O O . PRO A 1 223 ? 7.602 -8.556 -24.336 1.00 97.62 223 PRO A O 1
ATOM 1735 N N . GLU A 1 224 ? 6.582 -10.312 -23.375 1.00 97.88 224 GLU A N 1
ATOM 1736 C CA . GLU A 1 224 ? 5.800 -10.723 -24.550 1.00 97.88 224 GLU A CA 1
ATOM 1737 C C . GLU A 1 224 ? 4.467 -9.982 -24.624 1.00 97.88 224 GLU A C 1
ATOM 1739 O O . GLU A 1 224 ? 3.875 -9.875 -25.695 1.00 97.88 224 GLU A O 1
ATOM 1744 N N . ILE A 1 225 ? 4.007 -9.474 -23.481 1.00 98.38 225 ILE A N 1
ATOM 1745 C CA . ILE A 1 225 ? 2.821 -8.642 -23.338 1.00 98.38 225 ILE A CA 1
ATOM 1746 C C . ILE A 1 225 ? 3.165 -7.513 -22.375 1.00 98.38 225 ILE A C 1
ATOM 1748 O O . ILE A 1 225 ? 3.655 -7.771 -21.273 1.00 98.38 225 ILE A O 1
ATOM 1752 N N . LEU A 1 226 ? 2.896 -6.275 -22.777 1.00 97.94 226 LEU A N 1
ATOM 1753 C CA . LEU A 1 226 ? 3.059 -5.102 -21.924 1.00 97.94 226 LEU A CA 1
ATOM 1754 C C . LEU A 1 226 ? 1.691 -4.475 -21.688 1.00 97.94 226 LEU A C 1
ATOM 1756 O O . LEU A 1 226 ? 0.962 -4.194 -22.638 1.00 97.94 226 LEU A O 1
ATOM 1760 N N . ILE A 1 227 ? 1.345 -4.272 -20.424 1.00 97.75 227 ILE A N 1
ATOM 1761 C CA . ILE A 1 227 ? 0.078 -3.680 -20.008 1.00 97.75 227 ILE A CA 1
ATOM 1762 C C . ILE A 1 227 ? 0.398 -2.385 -19.282 1.00 97.75 227 ILE A C 1
ATOM 1764 O O . ILE A 1 227 ? 0.997 -2.407 -18.214 1.00 97.75 227 ILE A O 1
ATOM 1768 N N . LEU A 1 228 ? 0.016 -1.258 -19.868 1.00 96.19 228 LEU A N 1
ATOM 1769 C CA . LEU A 1 228 ? 0.100 0.050 -19.240 1.00 96.19 228 LEU A CA 1
ATOM 1770 C C . LEU A 1 228 ? -1.190 0.295 -18.450 1.00 96.19 228 LEU A C 1
ATOM 1772 O O . LEU A 1 228 ? -2.261 0.476 -19.034 1.00 96.19 228 LEU A O 1
ATOM 1776 N N . SER A 1 229 ? -1.075 0.284 -17.124 1.00 93.38 229 SER A N 1
ATOM 1777 C CA . SER A 1 229 ? -2.182 0.376 -16.172 1.00 93.38 229 SER A CA 1
ATOM 1778 C C . SER A 1 229 ? -1.958 1.470 -15.109 1.00 93.38 229 SER A C 1
ATOM 1780 O O . SER A 1 229 ? -1.938 1.157 -13.915 1.00 93.38 229 SER A O 1
ATOM 1782 N N . PRO A 1 230 ? -1.773 2.747 -15.495 1.00 85.88 230 PRO A N 1
ATOM 1783 C CA . PRO A 1 230 ? -1.440 3.807 -14.556 1.00 85.88 230 PRO A CA 1
ATOM 1784 C C . PRO A 1 230 ? -2.578 4.098 -13.576 1.00 85.88 230 PRO A C 1
ATOM 1786 O O . PRO A 1 230 ? -3.698 4.411 -13.984 1.00 85.88 230 PRO A O 1
ATOM 1789 N N . CYS A 1 231 ? -2.295 4.011 -12.276 1.00 81.62 231 CYS A N 1
ATOM 1790 C CA . CYS A 1 231 ? -3.280 4.322 -11.240 1.00 81.62 231 CYS A CA 1
ATOM 1791 C C . CYS A 1 231 ? -3.641 5.819 -11.252 1.00 81.62 231 CYS A C 1
ATOM 1793 O O . CYS A 1 231 ? -2.796 6.672 -11.506 1.00 81.62 231 CYS A O 1
ATOM 1795 N N . GLY A 1 232 ? -4.912 6.153 -11.022 1.00 77.94 232 GLY A N 1
ATOM 1796 C CA . GLY A 1 232 ? -5.409 7.534 -11.086 1.00 77.94 232 GLY A CA 1
ATOM 1797 C C . GLY A 1 232 ? -5.754 8.023 -12.499 1.00 77.94 232 GLY A C 1
ATOM 1798 O O . GLY A 1 232 ? -6.374 9.074 -12.637 1.00 77.94 232 GLY A O 1
ATOM 1799 N N . PHE A 1 233 ? -5.452 7.251 -13.548 1.00 78.31 233 PHE A N 1
ATOM 1800 C CA . PHE A 1 233 ? -5.752 7.599 -14.939 1.00 78.31 233 PHE A CA 1
ATOM 1801 C C . PHE A 1 233 ? -6.841 6.686 -15.516 1.00 78.31 233 PHE A C 1
ATOM 1803 O O . PHE A 1 233 ? -6.783 5.460 -15.413 1.00 78.31 233 PHE A O 1
ATOM 1810 N N . HIS A 1 234 ? -7.818 7.288 -16.190 1.00 84.00 234 HIS A N 1
ATOM 1811 C CA . HIS A 1 234 ? -8.688 6.579 -17.122 1.00 84.00 234 HIS A CA 1
ATOM 1812 C C . HIS A 1 234 ? -7.978 6.363 -18.462 1.00 84.00 234 HIS A C 1
ATOM 1814 O O . HIS A 1 234 ? -6.982 7.020 -18.772 1.00 84.00 234 HIS A O 1
ATOM 1820 N N . LEU A 1 235 ? -8.537 5.474 -19.286 1.00 87.62 235 LEU A N 1
ATOM 1821 C CA . LEU A 1 235 ? -7.948 5.015 -20.548 1.00 87.62 235 LEU A CA 1
ATOM 1822 C C . LEU A 1 235 ? -7.363 6.141 -21.425 1.00 87.62 235 LEU A C 1
ATOM 1824 O O . LEU A 1 235 ? -6.212 6.052 -21.837 1.00 87.62 235 LEU A O 1
ATOM 1828 N N . GLU A 1 236 ? -8.126 7.202 -21.698 1.00 85.44 236 GLU A N 1
ATOM 1829 C CA . GLU A 1 236 ? -7.679 8.291 -22.586 1.00 85.44 236 GLU A CA 1
ATOM 1830 C C . GLU A 1 236 ? -6.476 9.058 -22.019 1.00 85.44 236 GLU A C 1
ATOM 1832 O O . GLU A 1 236 ? -5.577 9.462 -22.753 1.00 85.44 236 GLU A O 1
ATOM 1837 N N . GLN A 1 237 ? -6.411 9.213 -20.697 1.00 83.00 237 GLN A N 1
ATOM 1838 C CA . GLN A 1 237 ? -5.299 9.896 -20.042 1.00 83.00 237 GLN A CA 1
ATOM 1839 C C . GLN A 1 237 ? -4.066 8.975 -19.969 1.00 83.00 237 GLN A C 1
ATOM 1841 O O . GLN A 1 237 ? -2.936 9.435 -20.127 1.00 83.00 237 GLN A O 1
ATOM 1846 N N . ALA A 1 238 ? -4.279 7.666 -19.790 1.00 87.31 238 ALA A N 1
ATOM 1847 C CA . ALA A 1 238 ? -3.229 6.652 -19.834 1.00 87.31 238 ALA A CA 1
ATOM 1848 C C . ALA A 1 238 ? -2.594 6.534 -21.232 1.00 87.31 238 ALA A C 1
ATOM 1850 O O . ALA A 1 238 ? -1.376 6.395 -21.347 1.00 87.31 238 ALA A O 1
ATOM 1851 N N . LEU A 1 239 ? -3.392 6.659 -22.302 1.00 87.38 239 LEU A N 1
ATOM 1852 C CA . LEU A 1 239 ? -2.908 6.649 -23.690 1.00 87.38 239 LEU A CA 1
ATOM 1853 C C . LEU A 1 239 ? -1.900 7.768 -23.969 1.00 87.38 239 LEU A C 1
ATOM 1855 O O . LEU A 1 239 ? -0.952 7.559 -24.725 1.00 87.38 239 LEU A O 1
ATOM 1859 N N . GLY A 1 240 ? -2.052 8.924 -23.316 1.00 84.38 240 GLY A N 1
ATOM 1860 C CA . GLY A 1 240 ? -1.106 10.037 -23.425 1.00 84.38 240 GLY A CA 1
ATOM 1861 C C . GLY A 1 240 ? 0.319 9.703 -22.966 1.00 84.38 240 GLY A C 1
ATOM 1862 O O . GLY A 1 240 ? 1.251 10.424 -23.314 1.00 84.38 240 GLY A O 1
ATOM 1863 N N . GLN A 1 241 ? 0.522 8.607 -22.226 1.00 85.44 241 GLN A N 1
ATOM 1864 C CA . GLN A 1 241 ? 1.845 8.181 -21.756 1.00 85.44 241 GLN A CA 1
ATOM 1865 C C . GLN A 1 241 ? 2.594 7.299 -22.773 1.00 85.44 241 GLN A C 1
ATOM 1867 O O . GLN A 1 241 ? 3.785 7.045 -22.596 1.00 85.44 241 GLN A O 1
ATOM 1872 N N . ILE A 1 242 ? 1.945 6.865 -23.863 1.00 88.19 242 ILE A N 1
ATOM 1873 C CA . ILE A 1 242 ? 2.572 6.003 -24.877 1.00 88.19 242 ILE A CA 1
ATOM 1874 C C . ILE A 1 242 ? 3.746 6.689 -25.574 1.00 88.19 242 ILE A C 1
ATOM 1876 O O . ILE A 1 242 ? 4.797 6.069 -25.703 1.00 88.19 242 ILE A O 1
ATOM 1880 N N . SER A 1 243 ? 3.633 7.969 -25.938 1.00 84.69 243 SER A N 1
ATOM 1881 C CA . SER A 1 243 ? 4.733 8.688 -26.603 1.00 84.69 243 SER A CA 1
ATOM 1882 C C . SER A 1 243 ? 6.013 8.730 -25.767 1.00 84.69 243 SER A C 1
ATOM 1884 O O . SER A 1 243 ? 7.116 8.701 -26.309 1.00 84.69 243 SER A O 1
ATOM 1886 N N . PHE A 1 244 ? 5.882 8.770 -24.437 1.00 87.00 244 PHE A N 1
ATOM 1887 C CA . PHE A 1 244 ? 7.033 8.666 -23.546 1.00 87.00 244 PHE A CA 1
ATOM 1888 C C . PHE A 1 244 ? 7.654 7.266 -23.610 1.00 87.00 244 PHE A C 1
ATOM 1890 O O . PHE A 1 244 ? 8.866 7.153 -23.781 1.00 87.00 244 PHE A O 1
ATOM 1897 N N . LEU A 1 245 ? 6.843 6.205 -23.543 1.00 89.62 245 LEU A N 1
ATOM 1898 C CA . LEU A 1 245 ? 7.342 4.830 -23.639 1.00 89.62 245 LEU A CA 1
ATOM 1899 C C . LEU A 1 245 ? 8.015 4.544 -24.987 1.00 89.62 245 LEU A C 1
ATOM 1901 O O . LEU A 1 245 ? 9.055 3.894 -25.019 1.00 89.62 245 LEU A O 1
ATOM 1905 N N . GLU A 1 246 ? 7.478 5.089 -26.079 1.00 90.12 246 GLU A N 1
ATOM 1906 C CA . GLU A 1 246 ? 8.069 4.996 -27.419 1.00 90.12 246 GLU A CA 1
ATOM 1907 C C . GLU A 1 246 ? 9.458 5.635 -27.509 1.00 90.12 246 GLU A C 1
ATOM 1909 O O . GLU A 1 246 ? 10.285 5.204 -28.313 1.00 90.12 246 GLU A O 1
ATOM 1914 N N . SER A 1 247 ? 9.732 6.636 -26.667 1.00 88.44 247 SER A N 1
ATOM 1915 C CA . SER A 1 247 ? 11.040 7.290 -26.591 1.00 88.44 247 SER A CA 1
ATOM 1916 C C . SER A 1 247 ? 12.085 6.496 -25.797 1.00 88.44 247 SER A C 1
ATOM 1918 O O . SER A 1 247 ? 13.269 6.838 -25.835 1.00 88.44 247 SER A O 1
ATOM 1920 N N . LEU A 1 248 ? 11.680 5.443 -25.075 1.00 90.81 248 LEU A N 1
ATOM 1921 C CA . LEU A 1 248 ? 12.590 4.687 -24.222 1.00 90.81 248 LEU A CA 1
ATOM 1922 C C . LEU A 1 248 ? 13.534 3.785 -25.044 1.00 90.81 248 LEU A C 1
ATOM 1924 O O . LEU A 1 248 ? 13.097 3.111 -25.985 1.00 90.81 248 LEU A O 1
ATOM 1928 N N . PRO A 1 249 ? 14.831 3.700 -24.680 1.00 91.25 249 PRO A N 1
ATOM 1929 C CA . PRO A 1 249 ? 15.797 2.873 -25.402 1.00 91.25 249 PRO A CA 1
ATOM 1930 C C . PRO A 1 249 ? 15.372 1.401 -25.477 1.00 91.25 249 PRO A C 1
ATOM 1932 O O . PRO A 1 249 ? 15.056 0.786 -24.462 1.00 91.25 249 PRO A O 1
ATOM 1935 N N . GLY A 1 250 ? 15.380 0.813 -26.674 1.00 89.62 250 GLY A N 1
ATOM 1936 C CA . GLY A 1 250 ? 14.999 -0.590 -26.876 1.00 89.62 250 GLY A CA 1
ATOM 1937 C C . GLY A 1 250 ? 13.489 -0.866 -26.860 1.00 89.62 250 GLY A C 1
ATOM 1938 O O . GLY A 1 250 ? 13.098 -2.025 -26.980 1.00 89.62 250 GLY A O 1
ATOM 1939 N N . TRP A 1 251 ? 12.626 0.159 -26.775 1.00 92.56 251 TRP A N 1
ATOM 1940 C CA . TRP A 1 251 ? 11.167 -0.002 -26.878 1.00 92.56 251 TRP A CA 1
ATOM 1941 C C . TRP A 1 251 ? 10.754 -0.804 -28.120 1.00 92.56 251 TRP A C 1
ATOM 1943 O O . TRP A 1 251 ? 10.089 -1.832 -28.007 1.00 92.56 251 TRP A O 1
ATOM 1953 N N . ALA A 1 252 ? 11.211 -0.388 -29.305 1.00 89.94 252 ALA A N 1
ATOM 1954 C CA . ALA A 1 252 ? 10.887 -1.044 -30.576 1.00 89.94 252 ALA A CA 1
ATOM 1955 C C . ALA A 1 252 ? 11.402 -2.497 -30.676 1.00 89.94 252 ALA A C 1
ATOM 1957 O O . ALA A 1 252 ? 10.947 -3.266 -31.529 1.00 89.94 252 ALA A O 1
ATOM 1958 N N . ASP A 1 253 ? 12.333 -2.889 -29.802 1.00 90.81 253 ASP A N 1
ATOM 1959 C CA . ASP A 1 253 ? 12.918 -4.226 -29.778 1.00 90.81 253 ASP A CA 1
ATOM 1960 C C . ASP A 1 253 ? 12.151 -5.215 -28.901 1.00 90.81 253 ASP A C 1
ATOM 1962 O O . ASP A 1 253 ? 12.330 -6.431 -29.041 1.00 90.81 253 ASP A O 1
ATOM 1966 N N . LEU A 1 254 ? 11.257 -4.717 -28.043 1.00 95.00 254 LEU A N 1
ATOM 1967 C CA . LEU A 1 254 ? 10.456 -5.551 -27.162 1.00 95.00 254 LEU A CA 1
ATOM 1968 C C . LEU A 1 254 ? 9.575 -6.529 -27.956 1.00 95.00 254 LEU A C 1
ATOM 1970 O O . LEU A 1 254 ? 8.891 -6.121 -28.903 1.00 95.00 254 LEU A O 1
ATOM 1974 N N . PRO A 1 255 ? 9.495 -7.810 -27.541 1.00 94.88 255 PRO A N 1
ATOM 1975 C CA . PRO A 1 255 ? 8.590 -8.774 -28.161 1.00 94.88 255 PRO A CA 1
ATOM 1976 C C . PRO A 1 255 ? 7.133 -8.298 -28.155 1.00 94.88 255 PRO A C 1
ATOM 1978 O O . PRO A 1 255 ? 6.462 -8.413 -29.181 1.00 94.88 255 PRO A O 1
ATOM 1981 N N . ALA A 1 256 ? 6.676 -7.701 -27.047 1.00 95.62 256 ALA A N 1
ATOM 1982 C CA . ALA A 1 256 ? 5.349 -7.099 -26.943 1.00 95.62 256 ALA A CA 1
ATOM 1983 C C . ALA A 1 256 ? 5.098 -6.045 -28.033 1.00 95.62 256 ALA A C 1
ATOM 1985 O O . ALA A 1 256 ? 4.064 -6.082 -28.691 1.00 95.62 256 ALA A O 1
ATOM 1986 N N . VAL A 1 257 ? 6.052 -5.144 -28.281 1.00 94.75 257 VAL A N 1
ATOM 1987 C CA . VAL A 1 257 ? 5.911 -4.063 -29.271 1.00 94.75 257 VAL A CA 1
ATOM 1988 C C . VAL A 1 257 ? 5.906 -4.621 -30.691 1.00 94.75 257 VAL A C 1
ATOM 1990 O O . VAL A 1 257 ? 5.010 -4.314 -31.474 1.00 94.75 257 VAL A O 1
ATOM 1993 N N . ARG A 1 258 ? 6.849 -5.511 -31.018 1.00 89.50 258 ARG A N 1
ATOM 1994 C CA . ARG A 1 258 ? 6.953 -6.126 -32.354 1.00 89.50 258 ARG A CA 1
ATOM 1995 C C . ARG A 1 258 ? 5.721 -6.951 -32.730 1.00 89.50 258 ARG A C 1
ATOM 1997 O O . ARG A 1 258 ? 5.360 -7.008 -33.900 1.00 89.50 258 ARG A O 1
ATOM 2004 N N . GLN A 1 259 ? 5.081 -7.583 -31.747 1.00 89.06 259 GLN A N 1
ATOM 2005 C CA . GLN A 1 259 ? 3.881 -8.402 -31.941 1.00 89.06 259 GLN A CA 1
ATOM 2006 C C . GLN A 1 259 ? 2.575 -7.604 -31.780 1.00 89.06 259 GLN A C 1
ATOM 2008 O O . GLN A 1 259 ? 1.497 -8.190 -31.850 1.00 89.06 259 GLN A O 1
ATOM 2013 N N . GLY A 1 260 ? 2.650 -6.291 -31.530 1.00 92.50 260 GLY A N 1
ATOM 2014 C CA . GLY A 1 260 ? 1.480 -5.450 -31.271 1.00 92.50 260 GLY A CA 1
ATOM 2015 C C . GLY A 1 260 ? 0.731 -5.820 -29.986 1.00 92.50 260 GLY A C 1
ATOM 2016 O O . GLY A 1 260 ? -0.457 -5.558 -29.873 1.00 92.50 260 GLY A O 1
ATOM 2017 N N . ARG A 1 261 ? 1.381 -6.464 -29.015 1.00 96.38 261 ARG A N 1
ATOM 2018 C CA . ARG A 1 261 ? 0.801 -6.911 -27.735 1.00 96.38 261 ARG A CA 1
ATOM 2019 C C . ARG A 1 261 ? 1.094 -5.932 -26.599 1.00 96.38 261 ARG A C 1
ATOM 2021 O O . ARG A 1 261 ? 1.458 -6.326 -25.490 1.00 96.38 261 ARG A O 1
ATOM 2028 N N . VAL A 1 262 ? 0.956 -4.649 -26.906 1.00 97.38 262 VAL A N 1
ATOM 2029 C CA . VAL A 1 262 ? 0.996 -3.559 -25.935 1.00 97.38 262 VAL A CA 1
ATOM 2030 C C . VAL A 1 262 ? -0.432 -3.072 -25.738 1.00 97.38 262 VAL A C 1
ATOM 2032 O O . VAL A 1 262 ? -1.105 -2.722 -26.706 1.00 97.38 262 VAL A O 1
ATOM 2035 N N . TYR A 1 263 ? -0.901 -3.064 -24.498 1.00 97.38 263 TYR A N 1
ATOM 2036 C CA . TYR A 1 263 ? -2.270 -2.696 -24.159 1.00 97.38 263 TYR A CA 1
ATOM 2037 C C . TYR A 1 263 ? -2.272 -1.580 -23.126 1.00 97.38 263 TYR A C 1
ATOM 2039 O O . TYR A 1 263 ? -1.581 -1.668 -22.118 1.00 97.38 263 TYR A O 1
ATOM 2047 N N . VAL A 1 264 ? -3.076 -0.549 -23.357 1.00 96.44 264 VAL A N 1
ATOM 2048 C CA . VAL A 1 264 ? -3.403 0.468 -22.355 1.00 96.44 264 VAL A CA 1
ATOM 2049 C C . VAL A 1 264 ? -4.772 0.139 -21.796 1.00 96.44 264 VAL A C 1
ATOM 2051 O O . VAL A 1 264 ? -5.690 -0.118 -22.574 1.00 96.44 264 VAL A O 1
ATOM 2054 N N . VAL A 1 265 ? -4.919 0.118 -20.476 1.00 95.25 265 VAL A N 1
ATOM 2055 C CA . VAL A 1 265 ? -6.165 -0.286 -19.807 1.00 95.25 265 VAL A CA 1
ATOM 2056 C C . VAL A 1 265 ? -6.715 0.830 -18.923 1.00 95.25 265 VAL A C 1
ATOM 2058 O O . VAL A 1 265 ? -5.964 1.667 -18.425 1.00 95.25 265 VAL A O 1
ATOM 2061 N N . ASP A 1 266 ? -8.029 0.824 -18.688 1.00 91.25 266 ASP A N 1
ATOM 2062 C CA . ASP A 1 266 ? -8.639 1.619 -17.616 1.00 91.25 266 ASP A CA 1
ATOM 2063 C C . ASP A 1 266 ? -8.298 0.990 -16.255 1.00 91.25 266 ASP A C 1
ATOM 2065 O O . ASP A 1 266 ? -9.035 0.164 -15.705 1.00 91.25 266 ASP A O 1
ATOM 2069 N N . ALA A 1 267 ? -7.125 1.349 -15.735 1.00 87.06 267 ALA A N 1
ATOM 2070 C CA . ALA A 1 267 ? -6.595 0.782 -14.504 1.00 87.06 267 ALA A CA 1
ATOM 2071 C C . ALA A 1 267 ? -7.481 1.105 -13.304 1.00 87.06 267 ALA A C 1
ATOM 2073 O O . ALA A 1 267 ? -7.712 0.231 -12.471 1.00 87.06 267 ALA A O 1
ATOM 2074 N N . ASN A 1 268 ? -8.029 2.322 -13.246 1.00 86.56 268 ASN A N 1
ATOM 2075 C CA . ASN A 1 268 ? -8.947 2.733 -12.191 1.00 86.56 268 ASN A CA 1
ATOM 2076 C C . ASN A 1 268 ? -10.119 1.762 -12.075 1.00 86.56 268 ASN A C 1
ATOM 2078 O O . ASN A 1 268 ? -10.435 1.316 -10.979 1.00 86.56 268 ASN A O 1
ATOM 2082 N N . SER A 1 269 ? -10.733 1.388 -13.194 1.00 86.50 269 SER A N 1
ATOM 2083 C CA . SER A 1 269 ? -11.900 0.510 -13.164 1.00 86.50 269 SER A CA 1
ATOM 2084 C C . SER A 1 269 ? -11.589 -0.942 -12.811 1.00 86.50 269 SER A C 1
ATOM 2086 O O . SER A 1 269 ? -12.421 -1.589 -12.178 1.00 86.50 269 SER A O 1
ATOM 2088 N N . TYR A 1 270 ? -10.435 -1.462 -13.234 1.00 90.31 270 TYR A N 1
ATOM 2089 C CA . TYR A 1 270 ? -10.239 -2.914 -13.315 1.00 90.31 270 TYR A CA 1
ATOM 2090 C C . TYR A 1 270 ? -8.989 -3.450 -12.597 1.00 90.31 270 TYR A C 1
ATOM 2092 O O . TYR A 1 270 ? -8.923 -4.648 -12.335 1.00 90.31 270 TYR A O 1
ATOM 2100 N N . PHE A 1 271 ? -8.006 -2.607 -12.267 1.00 89.31 271 PHE A N 1
ATOM 2101 C CA . PHE A 1 271 ? -6.688 -3.055 -11.785 1.00 89.31 271 PHE A CA 1
ATOM 2102 C C . PHE A 1 271 ? -6.258 -2.385 -10.480 1.00 89.31 271 PHE A C 1
ATOM 2104 O O . PHE A 1 271 ? -5.812 -3.067 -9.565 1.00 89.31 271 PHE A O 1
ATOM 2111 N N . ALA A 1 272 ? -6.404 -1.064 -10.381 1.00 86.00 272 ALA A N 1
ATOM 2112 C CA . ALA A 1 272 ? -5.833 -0.245 -9.313 1.00 86.00 272 ALA A CA 1
ATOM 2113 C C . ALA A 1 272 ? -6.754 -0.091 -8.092 1.00 86.00 272 ALA A C 1
ATOM 2115 O O . ALA A 1 272 ? -6.293 0.255 -7.007 1.00 86.00 272 ALA A O 1
ATOM 2116 N N . ARG A 1 273 ? -8.060 -0.351 -8.241 1.00 89.31 273 ARG A N 1
ATOM 2117 C CA . ARG A 1 273 ? -9.021 -0.317 -7.132 1.00 89.31 273 ARG A CA 1
ATOM 2118 C C . ARG A 1 273 ? -9.213 -1.726 -6.578 1.00 89.31 273 ARG A C 1
ATOM 2120 O O . ARG A 1 273 ? -9.712 -2.573 -7.318 1.00 89.31 273 ARG A O 1
ATOM 2127 N N . PRO A 1 274 ? -8.925 -1.982 -5.290 1.00 89.31 274 PRO A N 1
ATOM 2128 C CA . PRO A 1 274 ? -9.161 -3.285 -4.670 1.00 89.31 274 PRO A CA 1
ATOM 2129 C C . PRO A 1 274 ? -10.642 -3.500 -4.329 1.00 89.31 274 PRO A C 1
ATOM 2131 O O . PRO A 1 274 ? -11.023 -3.746 -3.185 1.00 89.31 274 PRO A O 1
ATOM 2134 N N . GLY A 1 275 ? -11.499 -3.315 -5.326 1.00 89.12 275 GLY A N 1
ATOM 2135 C CA . GLY A 1 275 ? -12.939 -3.478 -5.243 1.00 89.12 275 GLY A CA 1
ATOM 2136 C C . GLY A 1 275 ? -13.404 -4.714 -6.007 1.00 89.12 275 GLY A C 1
ATOM 2137 O O . GLY A 1 275 ? -12.603 -5.409 -6.624 1.00 89.12 275 GLY A O 1
ATOM 2138 N N . PRO A 1 276 ? -14.713 -4.985 -6.029 1.00 85.94 276 PRO A N 1
ATOM 2139 C CA . PRO A 1 276 ? -15.269 -6.164 -6.692 1.00 85.94 276 PRO A CA 1
ATOM 2140 C C . PRO A 1 276 ? -14.935 -6.266 -8.190 1.00 85.94 276 PRO A C 1
ATOM 2142 O O . PRO A 1 276 ? -14.841 -7.375 -8.714 1.00 85.94 276 PRO A O 1
ATOM 2145 N N . ARG A 1 277 ? -14.681 -5.128 -8.858 1.00 92.19 277 ARG A N 1
ATOM 2146 C CA . ARG A 1 277 ? -14.345 -5.060 -10.291 1.00 92.19 277 ARG A CA 1
ATOM 2147 C C . ARG A 1 277 ? -12.982 -5.649 -10.682 1.00 92.19 277 ARG A C 1
ATOM 2149 O O . ARG A 1 277 ? -12.691 -5.791 -11.869 1.00 92.19 277 ARG A O 1
ATOM 2156 N N . VAL A 1 278 ? -12.158 -6.068 -9.717 1.00 94.69 278 VAL A N 1
ATOM 2157 C CA . VAL A 1 278 ? -10.931 -6.840 -10.003 1.00 94.69 278 VAL A CA 1
ATOM 2158 C C . VAL A 1 278 ? -11.228 -8.197 -10.647 1.00 94.69 278 VAL A C 1
ATOM 2160 O O . VAL A 1 278 ? -10.363 -8.772 -11.310 1.00 94.69 278 VAL A O 1
ATOM 2163 N N . VAL A 1 279 ? -12.451 -8.721 -10.497 1.00 96.06 279 VAL A N 1
ATOM 2164 C CA . VAL A 1 279 ? -12.878 -9.942 -11.191 1.00 96.06 279 VAL A CA 1
ATOM 2165 C C . VAL A 1 279 ? -12.979 -9.680 -12.694 1.00 96.06 279 VAL A C 1
ATOM 2167 O O . VAL A 1 279 ? -12.359 -10.399 -13.475 1.00 96.06 279 VAL A O 1
ATOM 2170 N N . GLU A 1 280 ? -13.669 -8.611 -13.097 1.00 96.00 280 GLU A N 1
ATOM 2171 C CA . GLU A 1 280 ? -13.725 -8.122 -14.479 1.00 96.00 280 GLU A CA 1
ATOM 2172 C C . GLU A 1 280 ? -12.322 -7.803 -15.009 1.00 96.00 280 GLU A C 1
ATOM 2174 O O . GLU A 1 280 ? -12.001 -8.144 -16.144 1.00 96.00 280 GLU A O 1
ATOM 2179 N N . GLY A 1 281 ? -11.450 -7.210 -14.188 1.00 96.81 281 GLY A N 1
ATOM 2180 C CA . GLY A 1 281 ? -10.054 -6.981 -14.568 1.00 96.81 281 GLY A CA 1
ATOM 2181 C C . GLY A 1 281 ? -9.263 -8.263 -14.813 1.00 96.81 281 GLY A C 1
ATOM 2182 O O . GLY A 1 281 ? -8.449 -8.327 -15.732 1.00 96.81 281 GLY A O 1
ATOM 2183 N N . THR A 1 282 ? -9.537 -9.321 -14.049 1.00 97.94 282 THR A N 1
ATOM 2184 C CA . THR A 1 282 ? -8.913 -10.633 -14.265 1.00 97.94 282 THR A CA 1
ATOM 2185 C C . THR A 1 282 ? -9.439 -11.296 -15.542 1.00 97.94 282 THR A C 1
ATOM 2187 O O . THR A 1 282 ? -8.673 -11.927 -16.269 1.00 97.94 282 THR A O 1
ATOM 2190 N N . GLU A 1 283 ? -10.725 -11.128 -15.859 1.00 98.12 283 GLU A N 1
ATOM 2191 C CA . GLU A 1 283 ? -11.308 -11.566 -17.136 1.00 98.12 283 GLU A CA 1
ATOM 2192 C C . GLU A 1 283 ? -10.717 -10.797 -18.322 1.00 98.12 283 GLU A C 1
ATOM 2194 O O . GLU A 1 283 ? -10.371 -11.407 -19.335 1.00 98.12 283 GLU A O 1
ATOM 2199 N N . LEU A 1 284 ? -10.530 -9.481 -18.177 1.00 98.12 284 LEU A N 1
ATOM 2200 C CA . LEU A 1 284 ? -9.857 -8.654 -19.173 1.00 98.12 284 LEU A CA 1
ATOM 2201 C C . LEU A 1 284 ? -8.423 -9.138 -19.391 1.00 98.12 284 LEU A C 1
ATOM 2203 O O . LEU A 1 284 ? -8.027 -9.366 -20.528 1.00 98.12 284 LEU A O 1
ATOM 2207 N N . LEU A 1 285 ? -7.658 -9.380 -18.323 1.00 98.12 285 LEU A N 1
ATOM 2208 C CA . LEU A 1 285 ? -6.320 -9.965 -18.436 1.00 98.12 285 LEU A CA 1
ATOM 2209 C C . LEU A 1 285 ? -6.340 -11.308 -19.161 1.00 98.12 285 LEU A C 1
ATOM 2211 O O . LEU A 1 285 ? -5.520 -11.530 -20.047 1.00 98.12 285 LEU A O 1
ATOM 2215 N N . ALA A 1 286 ? -7.278 -12.192 -18.826 1.00 97.94 286 ALA A N 1
ATOM 2216 C CA . ALA A 1 286 ? -7.396 -13.486 -19.488 1.00 97.94 286 ALA A CA 1
ATOM 2217 C C . ALA A 1 286 ? -7.643 -13.325 -20.999 1.00 97.94 286 ALA A C 1
ATOM 2219 O O . ALA A 1 286 ? -7.014 -14.026 -21.793 1.00 97.94 286 ALA A O 1
ATOM 2220 N N . HIS A 1 287 ? -8.474 -12.356 -21.398 1.00 97.75 287 HIS A N 1
ATOM 2221 C CA . HIS A 1 287 ? -8.693 -11.991 -22.799 1.00 97.75 287 HIS A CA 1
ATOM 2222 C C . HIS A 1 287 ? -7.438 -11.414 -23.472 1.00 97.75 287 HIS A C 1
ATOM 2224 O O . HIS A 1 287 ? -7.056 -11.873 -24.544 1.00 97.75 287 HIS A O 1
ATOM 2230 N N . LEU A 1 288 ? -6.747 -10.454 -22.850 1.00 97.25 288 LEU A N 1
ATOM 2231 C CA . LEU A 1 288 ? -5.547 -9.832 -23.433 1.00 97.25 288 LEU A CA 1
ATOM 2232 C C . LEU A 1 288 ? -4.383 -10.830 -23.571 1.00 97.25 288 LEU A C 1
ATOM 2234 O O . LEU A 1 288 ? -3.610 -10.801 -24.538 1.00 97.25 288 LEU A O 1
ATOM 2238 N N . ILE A 1 289 ? -4.254 -11.741 -22.605 1.00 97.44 289 ILE A N 1
ATOM 2239 C CA . ILE A 1 289 ? -3.200 -12.754 -22.587 1.00 97.44 289 ILE A CA 1
ATOM 2240 C C . ILE A 1 289 ? -3.526 -13.900 -23.553 1.00 97.44 289 ILE A C 1
ATOM 2242 O O . ILE A 1 289 ? -2.634 -14.342 -24.284 1.00 97.44 289 ILE A O 1
ATOM 2246 N N . HIS A 1 290 ? -4.787 -14.338 -23.610 1.00 96.06 290 HIS A N 1
ATOM 2247 C CA . HIS A 1 290 ? -5.235 -15.473 -24.420 1.00 96.06 290 HIS A CA 1
ATOM 2248 C C . HIS A 1 290 ? -6.547 -15.161 -25.168 1.00 96.06 290 HIS A C 1
ATOM 2250 O O . HIS A 1 290 ? -7.582 -15.761 -24.860 1.00 96.06 290 HIS A O 1
ATOM 2256 N N . PRO A 1 291 ? -6.526 -14.294 -26.200 1.00 92.69 291 PRO A N 1
ATOM 2257 C CA . PRO A 1 291 ? -7.747 -13.846 -26.883 1.00 92.69 291 PRO A CA 1
ATOM 2258 C C . PRO A 1 291 ? -8.500 -14.973 -27.605 1.00 92.69 291 PRO A C 1
ATOM 2260 O O . PRO A 1 291 ? -9.695 -14.865 -27.831 1.00 92.69 291 PRO A O 1
ATOM 2263 N N . GLY A 1 292 ? -7.826 -16.081 -27.939 1.00 90.44 292 GLY A N 1
ATOM 2264 C CA . GLY A 1 292 ? -8.470 -17.277 -28.499 1.00 90.44 292 GLY A CA 1
ATOM 2265 C C . GLY A 1 292 ? -9.124 -18.207 -27.465 1.00 90.44 292 GLY A C 1
ATOM 2266 O O . GLY A 1 292 ? -9.785 -19.165 -27.854 1.00 90.44 292 GLY A O 1
ATOM 2267 N N . LEU A 1 293 ? -8.919 -17.976 -26.161 1.00 92.38 293 LEU A N 1
ATOM 2268 C CA . LEU A 1 293 ? -9.488 -18.789 -25.072 1.00 92.38 293 LEU A CA 1
ATOM 2269 C C . LEU A 1 293 ? -10.564 -18.052 -24.264 1.00 92.38 293 LEU A C 1
ATOM 2271 O O . LEU A 1 293 ? -11.396 -18.700 -23.612 1.00 92.38 293 LEU A O 1
ATOM 2275 N N . PHE A 1 294 ? -10.524 -16.719 -24.281 1.00 95.44 294 PHE A N 1
ATOM 2276 C CA . PHE A 1 294 ? -11.407 -15.853 -23.514 1.00 95.44 294 PHE A CA 1
ATOM 2277 C C . PHE A 1 294 ? -11.890 -14.690 -24.372 1.00 95.44 294 PHE A C 1
ATOM 2279 O O . PHE A 1 294 ? -11.083 -13.919 -24.887 1.00 95.44 294 PHE A O 1
ATOM 2286 N N . ASP A 1 295 ? -13.207 -14.534 -24.452 1.00 93.62 295 ASP A N 1
ATOM 2287 C CA . ASP A 1 295 ? -13.846 -13.361 -25.040 1.00 93.62 295 ASP A CA 1
ATOM 2288 C C . ASP A 1 295 ? -13.982 -12.250 -23.993 1.00 93.62 295 ASP A C 1
ATOM 2290 O O . ASP A 1 295 ? -14.260 -12.517 -22.818 1.00 93.62 295 ASP A O 1
ATOM 2294 N N . TRP A 1 296 ? -13.826 -10.996 -24.421 1.00 93.81 296 TRP A N 1
ATOM 2295 C CA . TRP A 1 296 ? -14.138 -9.837 -23.590 1.00 93.81 296 TRP A CA 1
ATOM 2296 C C . TRP A 1 296 ? -15.596 -9.422 -23.785 1.00 93.81 296 TRP A C 1
ATOM 2298 O O . TRP A 1 296 ? -15.996 -9.036 -24.879 1.00 93.81 296 TRP A O 1
ATOM 2308 N N . ASN A 1 297 ? -16.375 -9.476 -22.703 1.00 89.94 297 ASN A N 1
ATOM 2309 C CA . ASN A 1 297 ? -17.797 -9.110 -22.699 1.00 89.94 297 ASN A CA 1
ATOM 2310 C C . ASN A 1 297 ? -18.078 -7.779 -21.983 1.00 89.94 297 ASN A C 1
ATOM 2312 O O . ASN A 1 297 ? -19.237 -7.424 -21.776 1.00 89.94 297 ASN A O 1
ATOM 2316 N N . GLY A 1 298 ? -17.036 -7.068 -21.549 1.00 89.25 298 GLY A N 1
ATOM 2317 C CA . GLY A 1 298 ? -17.179 -5.765 -20.911 1.00 89.25 298 GLY A CA 1
ATOM 2318 C C . GLY A 1 298 ? -17.142 -4.605 -21.914 1.00 89.25 298 GLY A C 1
ATOM 2319 O O . GLY A 1 298 ? -17.156 -4.809 -23.129 1.00 89.25 298 GLY A O 1
ATOM 2320 N N . P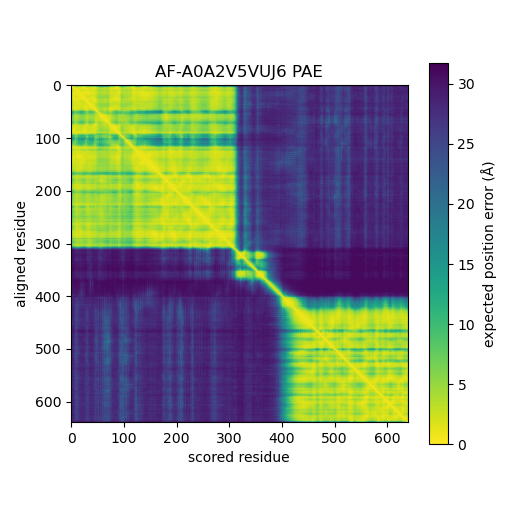RO A 1 299 ? -17.085 -3.360 -21.420 1.00 89.19 299 PRO A N 1
ATOM 2321 C CA . PRO A 1 299 ? -17.077 -2.172 -22.266 1.00 89.19 299 PRO A CA 1
ATOM 2322 C C . PRO A 1 299 ? -15.898 -2.148 -23.250 1.00 89.19 299 PRO A C 1
ATOM 2324 O O . PRO A 1 299 ? -14.768 -2.489 -22.894 1.00 89.19 299 PRO A O 1
ATOM 2327 N N . ALA A 1 300 ? -16.136 -1.685 -24.480 1.00 86.94 300 ALA A N 1
ATOM 2328 C CA . ALA A 1 300 ? -15.097 -1.575 -25.513 1.00 86.94 300 ALA A CA 1
ATOM 2329 C C . ALA A 1 300 ? -13.980 -0.578 -25.145 1.00 86.94 300 ALA A C 1
ATOM 2331 O O . ALA A 1 300 ? -12.864 -0.671 -25.644 1.00 86.94 300 ALA A O 1
ATOM 2332 N N . ASN A 1 301 ? -14.264 0.369 -24.251 1.00 86.75 301 ASN A N 1
ATOM 2333 C CA . ASN A 1 301 ? -13.304 1.337 -23.724 1.00 86.75 301 ASN A CA 1
ATOM 2334 C C . ASN A 1 301 ? -12.555 0.840 -22.472 1.00 86.75 301 ASN A C 1
ATOM 2336 O O . ASN A 1 301 ? -11.948 1.647 -21.777 1.00 86.75 301 ASN A O 1
ATOM 2340 N N . ALA A 1 302 ? -12.588 -0.459 -22.159 1.00 91.19 302 ALA A N 1
ATOM 2341 C CA . ALA A 1 302 ? -11.797 -1.012 -21.059 1.00 91.19 302 ALA A CA 1
ATOM 2342 C C . ALA A 1 302 ? -10.296 -1.087 -21.384 1.00 91.19 302 ALA A C 1
ATOM 2344 O O . ALA A 1 302 ? -9.465 -1.050 -20.474 1.00 91.19 302 ALA A O 1
ATOM 2345 N N . PHE A 1 303 ? -9.945 -1.171 -22.671 1.00 95.81 303 PHE A N 1
ATOM 2346 C CA . PHE A 1 303 ? -8.563 -1.174 -23.134 1.00 95.81 303 PHE A CA 1
ATOM 2347 C C . PHE A 1 303 ? -8.417 -0.623 -24.558 1.00 95.81 303 PHE A C 1
ATOM 2349 O O . PHE A 1 303 ? -9.384 -0.505 -25.311 1.00 95.81 303 PHE A O 1
ATOM 2356 N N . ARG A 1 304 ? -7.177 -0.321 -24.945 1.00 95.88 304 ARG A N 1
ATOM 2357 C CA . ARG A 1 304 ? -6.752 -0.061 -26.323 1.00 95.88 304 ARG A CA 1
ATOM 2358 C C . ARG A 1 304 ? -5.452 -0.794 -26.601 1.00 95.88 304 ARG A C 1
ATOM 2360 O O . ARG A 1 304 ? -4.539 -0.781 -25.781 1.00 95.88 304 ARG A O 1
ATOM 2367 N N . GLN A 1 305 ? -5.370 -1.416 -27.768 1.00 95.25 305 GLN A N 1
ATOM 2368 C CA . GLN A 1 305 ? -4.140 -2.020 -28.263 1.00 95.25 305 GLN A CA 1
ATOM 2369 C C . GLN A 1 305 ? -3.297 -0.952 -28.966 1.00 95.25 305 GLN A C 1
ATOM 2371 O O . GLN A 1 305 ? -3.815 -0.209 -29.801 1.00 95.25 305 GLN A O 1
ATOM 2376 N N . VAL A 1 306 ? -2.010 -0.880 -28.634 1.00 90.62 306 VAL A N 1
ATOM 2377 C CA . VAL A 1 306 ? -1.055 0.001 -29.310 1.00 90.62 306 VAL A CA 1
ATOM 2378 C C . VAL A 1 306 ? -0.525 -0.724 -30.552 1.00 90.62 306 VAL A C 1
ATOM 2380 O O . VAL A 1 306 ? -0.034 -1.853 -30.438 1.00 90.62 306 VAL A O 1
ATOM 2383 N N . PRO A 1 307 ? -0.645 -0.118 -31.744 1.00 78.81 307 PRO A N 1
ATOM 2384 C CA . PRO A 1 307 ? -0.181 -0.724 -32.985 1.00 78.81 307 PRO A CA 1
ATOM 2385 C C . PRO A 1 307 ? 1.356 -0.841 -33.019 1.00 78.81 307 PRO A C 1
ATOM 2387 O O . PRO A 1 307 ? 2.048 0.006 -32.453 1.00 78.81 307 PRO A O 1
ATOM 2390 N N . PRO A 1 308 ? 1.925 -1.867 -33.680 1.00 76.19 308 PRO A N 1
ATOM 2391 C CA . PRO A 1 308 ? 3.372 -1.983 -33.832 1.00 76.19 308 PRO A CA 1
ATOM 2392 C C . PRO A 1 308 ? 3.950 -0.829 -34.687 1.00 76.19 308 PRO A C 1
ATOM 2394 O O . PRO A 1 308 ? 3.278 -0.350 -35.600 1.00 76.19 308 PRO A O 1
ATOM 2397 N N . PRO A 1 309 ? 5.223 -0.427 -34.499 1.00 64.62 309 PRO A N 1
ATOM 2398 C CA . PRO A 1 309 ? 5.823 0.738 -35.174 1.00 64.62 309 PRO A CA 1
ATOM 2399 C C . PRO A 1 309 ? 5.783 0.699 -36.713 1.00 64.62 309 PRO A C 1
ATOM 2401 O O . PRO A 1 309 ? 5.799 1.739 -37.363 1.00 64.62 309 PRO A O 1
ATOM 2404 N N . ASN A 1 310 ? 5.711 -0.503 -37.296 1.00 57.31 310 ASN A N 1
ATOM 2405 C CA . ASN A 1 310 ? 5.675 -0.729 -38.744 1.00 57.31 310 ASN A CA 1
ATOM 2406 C C . ASN A 1 310 ? 4.284 -1.104 -39.278 1.00 57.31 310 ASN A C 1
ATOM 2408 O O . ASN A 1 310 ? 4.153 -1.388 -40.469 1.00 57.31 310 ASN A O 1
ATOM 2412 N N . SER A 1 311 ? 3.236 -1.126 -38.445 1.00 49.34 311 SER A N 1
ATOM 2413 C CA . SER A 1 311 ? 1.883 -1.125 -39.000 1.00 49.34 311 SER A CA 1
ATOM 2414 C C . SER A 1 311 ? 1.605 0.273 -39.523 1.00 49.34 311 SER A C 1
ATOM 2416 O O . SER A 1 311 ? 1.568 1.231 -38.753 1.00 49.34 311 SER A O 1
ATOM 2418 N N . SER A 1 312 ? 1.446 0.400 -40.838 1.00 37.56 312 SER A N 1
ATOM 2419 C CA . SER A 1 312 ? 1.026 1.651 -41.457 1.00 37.56 312 SER A CA 1
ATOM 2420 C C . SER A 1 312 ? -0.214 2.197 -40.732 1.00 37.56 312 SER A C 1
ATOM 2422 O O . SER A 1 312 ? -1.112 1.409 -40.412 1.00 37.56 312 SER A O 1
ATOM 2424 N N . PRO A 1 313 ? -0.303 3.514 -40.469 1.00 40.59 313 PRO A N 1
ATOM 2425 C CA . PRO A 1 313 ? -1.519 4.100 -39.927 1.00 40.59 313 PRO A CA 1
ATOM 2426 C C . PRO A 1 313 ? -2.633 3.803 -40.926 1.00 40.59 313 PRO A C 1
ATOM 2428 O O . PRO A 1 313 ? -2.533 4.249 -42.062 1.00 40.59 313 PRO A O 1
ATOM 2431 N N . SER A 1 314 ? -3.608 2.980 -40.525 1.00 44.94 314 SER A N 1
ATOM 2432 C CA . SER A 1 314 ? -4.818 2.587 -41.265 1.00 44.94 314 SER A CA 1
ATOM 2433 C C . SER A 1 314 ? -4.763 2.866 -42.775 1.00 44.94 314 SER A C 1
ATOM 2435 O O . SER A 1 314 ? -4.969 4.014 -43.180 1.00 44.94 314 SER A O 1
ATOM 2437 N N . GLU A 1 315 ? -4.550 1.847 -43.616 1.00 42.72 315 GLU A N 1
ATOM 2438 C CA . GLU A 1 315 ? -4.768 1.984 -45.063 1.00 42.72 315 GLU A CA 1
ATOM 2439 C C . GLU A 1 315 ? -6.138 2.630 -45.304 1.00 42.72 315 GLU A C 1
ATOM 2441 O O . GLU A 1 315 ? -7.197 2.019 -45.139 1.00 42.72 315 GLU A O 1
ATOM 2446 N N . THR A 1 316 ? -6.115 3.912 -45.648 1.00 48.75 316 THR A N 1
ATOM 2447 C CA . THR A 1 316 ? -7.305 4.656 -46.014 1.00 48.75 316 THR A CA 1
ATOM 2448 C C . THR A 1 316 ? -7.562 4.279 -47.460 1.00 48.75 316 THR A C 1
ATOM 2450 O O . THR A 1 316 ? -6.875 4.755 -48.360 1.00 48.75 316 THR A O 1
ATOM 2453 N N . ARG A 1 317 ? -8.497 3.358 -47.701 1.00 55.47 317 ARG A N 1
ATOM 2454 C CA . ARG A 1 317 ? -8.853 2.981 -49.071 1.00 55.47 317 ARG A CA 1
ATOM 2455 C C . ARG A 1 317 ? -9.758 4.054 -49.643 1.00 55.47 317 ARG A C 1
ATOM 2457 O O . ARG A 1 317 ? -10.809 4.339 -49.078 1.00 55.47 317 ARG A O 1
ATOM 2464 N N . THR A 1 318 ? -9.392 4.626 -50.778 1.00 61.50 318 THR A N 1
ATOM 2465 C CA . THR A 1 318 ? -10.278 5.538 -51.502 1.00 61.50 318 THR A CA 1
ATOM 2466 C C . THR A 1 318 ? -11.376 4.723 -52.185 1.00 61.50 318 THR A C 1
ATOM 2468 O O . THR A 1 318 ? -11.088 3.913 -53.063 1.00 61.50 318 THR A O 1
ATOM 2471 N N . LYS A 1 319 ? -12.635 4.900 -51.770 1.00 68.00 319 LYS A N 1
ATOM 2472 C CA . LYS A 1 319 ? -13.811 4.304 -52.424 1.00 68.00 319 LYS A CA 1
ATOM 2473 C C . LYS A 1 319 ? -14.526 5.352 -53.265 1.00 68.00 319 LYS A C 1
ATOM 2475 O O . LYS A 1 319 ? -14.539 6.524 -52.910 1.00 68.00 319 LYS A O 1
ATOM 2480 N N . THR A 1 320 ? -15.168 4.931 -54.345 1.00 74.12 320 THR A N 1
ATOM 2481 C CA . THR A 1 320 ? -16.011 5.811 -55.161 1.00 74.12 320 THR A CA 1
ATOM 2482 C C . THR A 1 320 ? -17.448 5.735 -54.666 1.00 74.12 320 THR A C 1
ATOM 2484 O O . THR A 1 320 ? -18.010 4.649 -54.549 1.00 74.12 320 THR A O 1
ATOM 2487 N N . CYS A 1 321 ? -18.055 6.881 -54.358 1.00 72.50 321 CYS A N 1
ATOM 2488 C CA . CYS A 1 321 ? -19.445 6.937 -53.918 1.00 72.50 321 CYS A CA 1
ATOM 2489 C C . CYS A 1 321 ? -20.384 6.481 -55.045 1.00 72.50 321 CYS A C 1
ATOM 2491 O O . CYS A 1 321 ? -20.409 7.140 -56.085 1.00 72.50 321 CYS A O 1
ATOM 2493 N N . PRO A 1 322 ? -21.227 5.453 -54.849 1.00 70.12 322 PRO A N 1
ATOM 2494 C CA . PRO A 1 322 ? -22.147 4.987 -55.890 1.00 70.12 322 PRO A CA 1
ATOM 2495 C C . PRO A 1 322 ? -23.230 6.028 -56.225 1.00 70.12 322 PRO A C 1
ATOM 2497 O O . PRO A 1 322 ? -23.816 5.985 -57.299 1.00 70.12 322 PRO A O 1
ATOM 2500 N N . ARG A 1 323 ? -23.488 6.994 -55.328 1.00 77.19 323 ARG A N 1
ATOM 2501 C CA . ARG A 1 323 ? -24.529 8.020 -55.508 1.00 77.19 323 ARG A CA 1
ATOM 2502 C C . ARG A 1 323 ? -24.061 9.258 -56.273 1.00 77.19 323 ARG A C 1
ATOM 2504 O O . ARG A 1 323 ? -24.859 9.856 -56.983 1.00 77.19 323 ARG A O 1
ATOM 2511 N N . CYS A 1 324 ? -22.812 9.686 -56.094 1.00 79.50 324 CYS A N 1
ATOM 2512 C CA . CYS A 1 324 ? -22.297 10.911 -56.726 1.00 79.50 324 CYS A CA 1
ATOM 2513 C C . CYS A 1 324 ? -21.001 10.722 -57.518 1.00 79.50 324 CYS A C 1
ATOM 2515 O O . CYS A 1 324 ? -20.481 11.694 -58.058 1.00 79.50 324 CYS A O 1
ATOM 2517 N N . GLY A 1 325 ? -20.442 9.512 -57.546 1.00 77.56 325 GLY A N 1
ATOM 2518 C CA . GLY A 1 325 ? -19.198 9.201 -58.248 1.00 77.56 325 GLY A CA 1
ATOM 2519 C C . GLY A 1 325 ? -17.935 9.808 -57.630 1.00 77.56 325 GLY A C 1
ATOM 2520 O O . GLY A 1 325 ? -16.857 9.634 -58.185 1.00 77.56 325 GLY A O 1
ATOM 2521 N N . GLN A 1 326 ? -18.027 10.523 -56.502 1.00 79.94 326 GLN A N 1
ATOM 2522 C CA . GLN A 1 326 ? -16.859 11.163 -55.892 1.00 79.94 326 GLN A CA 1
ATOM 2523 C C . GLN A 1 326 ? -16.029 10.163 -55.074 1.00 79.94 326 GLN A C 1
ATOM 2525 O O . GLN A 1 326 ? -16.615 9.388 -54.303 1.00 79.94 326 GLN A O 1
ATOM 2530 N N . PRO A 1 327 ? -14.690 10.187 -55.202 1.00 71.62 327 PRO A N 1
ATOM 2531 C CA . PRO A 1 327 ? -13.807 9.405 -54.354 1.00 71.62 327 PRO A CA 1
ATOM 2532 C C . PRO A 1 327 ? -13.857 9.925 -52.917 1.00 71.62 327 PRO A C 1
ATOM 2534 O O . PRO A 1 327 ? -13.934 11.128 -52.672 1.00 71.62 327 PRO A O 1
ATOM 2537 N N . PHE A 1 328 ? -13.807 9.016 -51.953 1.00 72.69 328 PHE A N 1
ATOM 2538 C CA . PHE A 1 328 ? -13.828 9.349 -50.541 1.00 72.69 328 PHE A CA 1
ATOM 2539 C C . PHE A 1 328 ? -12.956 8.378 -49.728 1.00 72.69 328 PHE A C 1
ATOM 2541 O O . PHE A 1 328 ? -12.857 7.198 -50.077 1.00 72.69 328 PHE A O 1
ATOM 2548 N N . PRO A 1 329 ? -12.324 8.842 -48.640 1.00 60.84 329 PRO A N 1
ATOM 2549 C CA . PRO A 1 329 ? -11.470 8.002 -47.804 1.00 60.84 329 PRO A CA 1
ATOM 2550 C C . PRO A 1 329 ? -12.291 7.038 -46.931 1.00 60.84 329 PRO A C 1
ATOM 2552 O O . PRO A 1 329 ? -13.124 7.472 -46.148 1.00 60.84 329 PRO A O 1
ATOM 2555 N N . CYS A 1 330 ? -12.052 5.729 -47.025 1.00 56.62 330 CYS A N 1
ATOM 2556 C CA . CYS A 1 330 ? -12.682 4.693 -46.201 1.00 56.62 330 CYS A CA 1
ATOM 2557 C C . CYS A 1 330 ? -11.636 4.074 -45.262 1.00 56.62 330 CYS A C 1
ATOM 2559 O O . CYS A 1 330 ? -10.668 3.470 -45.729 1.00 56.62 330 CYS A O 1
ATOM 2561 N N . LYS A 1 331 ? -11.833 4.189 -43.942 1.00 54.62 331 LYS A N 1
ATOM 2562 C CA . LYS A 1 331 ? -11.004 3.485 -42.950 1.00 54.62 331 LYS A CA 1
ATOM 2563 C C . LYS A 1 331 ? -11.424 2.016 -42.865 1.00 54.62 331 LYS A C 1
ATOM 2565 O O . LYS A 1 331 ? -12.611 1.702 -42.924 1.00 54.62 331 LYS A O 1
ATOM 2570 N N . VAL A 1 332 ? -10.459 1.110 -42.732 1.00 45.78 332 VAL A N 1
ATOM 2571 C CA . VAL A 1 332 ? -10.722 -0.299 -42.405 1.00 45.78 332 VAL A CA 1
ATOM 2572 C C . VAL A 1 332 ? -10.602 -0.444 -40.888 1.00 45.78 332 VAL A C 1
ATOM 2574 O O . VAL A 1 332 ? -9.546 -0.144 -40.340 1.00 45.78 332 VAL A O 1
ATOM 2577 N N . GLY A 1 333 ? -11.683 -0.853 -40.214 1.00 46.78 333 GLY A N 1
ATOM 2578 C CA . GLY A 1 333 ? -11.725 -1.011 -38.748 1.00 46.78 333 GLY A CA 1
ATOM 2579 C C . GLY A 1 333 ? -12.643 -0.040 -37.988 1.00 46.78 333 GLY A C 1
ATOM 2580 O O . GLY A 1 333 ? -12.611 -0.028 -36.765 1.00 46.78 333 GLY A O 1
ATOM 2581 N N . GLY A 1 334 ? -13.461 0.752 -38.688 1.00 50.34 334 GLY A N 1
ATOM 2582 C CA . GLY A 1 334 ? -14.511 1.600 -38.106 1.00 50.34 334 GLY A CA 1
ATOM 2583 C C . GLY A 1 334 ? -15.211 2.411 -39.197 1.00 50.34 334 GLY A C 1
ATOM 2584 O O . GLY A 1 334 ? -14.549 2.846 -40.145 1.00 50.34 334 GLY A O 1
ATOM 2585 N N . CYS A 1 335 ? -16.534 2.573 -39.115 1.00 52.69 335 CYS A N 1
ATOM 2586 C CA . CYS A 1 335 ? -17.300 3.281 -40.134 1.00 52.69 335 CYS A CA 1
ATOM 2587 C C . CYS A 1 335 ? -17.627 4.690 -39.629 1.00 52.69 335 CYS A C 1
ATOM 2589 O O . CYS A 1 335 ? -18.204 4.863 -38.571 1.00 52.69 335 CYS A O 1
ATOM 2591 N N . TRP A 1 336 ? -17.333 5.730 -40.403 1.00 54.00 336 TRP A N 1
ATOM 2592 C CA . TRP A 1 336 ? -17.712 7.114 -40.064 1.00 54.00 336 TRP A CA 1
ATOM 2593 C C . TRP A 1 336 ? -19.229 7.374 -39.962 1.00 54.00 336 TRP A C 1
ATOM 2595 O O . TRP A 1 336 ? -19.639 8.481 -39.630 1.00 54.00 336 TRP A O 1
ATOM 2605 N N . CYS A 1 337 ? -20.078 6.383 -40.265 1.00 53.69 337 CYS A N 1
ATOM 2606 C CA . CYS A 1 337 ? -21.508 6.460 -39.974 1.00 53.69 337 CYS A CA 1
ATOM 2607 C C . CYS A 1 337 ? -21.827 6.173 -38.503 1.00 53.69 337 CYS A C 1
ATOM 2609 O O . CYS A 1 337 ? -22.947 6.446 -38.095 1.00 53.69 337 CYS A O 1
ATOM 2611 N N . ASP A 1 338 ? -20.870 5.660 -37.726 1.00 51.28 338 ASP A N 1
ATOM 2612 C CA . ASP A 1 338 ? -21.047 5.365 -36.300 1.00 51.28 338 ASP A CA 1
ATOM 2613 C C . ASP A 1 338 ? -21.145 6.657 -35.458 1.00 51.28 338 ASP A C 1
ATOM 2615 O O . ASP A 1 338 ? -21.697 6.640 -34.360 1.00 51.28 338 ASP A O 1
ATOM 2619 N N . ASP A 1 339 ? -20.690 7.791 -36.009 1.00 50.34 339 ASP A N 1
ATOM 2620 C CA . ASP A 1 339 ? -20.803 9.134 -35.420 1.00 50.34 339 ASP A CA 1
ATOM 2621 C C . ASP A 1 339 ? -22.088 9.881 -35.846 1.00 50.34 339 ASP A C 1
ATOM 2623 O O . ASP A 1 339 ? -22.311 11.028 -35.451 1.00 50.34 339 ASP A O 1
ATOM 2627 N N . LEU A 1 340 ? -22.939 9.265 -36.677 1.00 48.94 340 LEU A N 1
ATOM 2628 C CA . LEU A 1 340 ? -24.175 9.860 -37.191 1.00 48.94 340 LEU A CA 1
ATOM 2629 C C . LEU A 1 340 ? -25.403 9.028 -36.777 1.00 48.94 340 LEU A C 1
ATOM 2631 O O . LEU A 1 340 ? -25.308 7.812 -36.623 1.00 48.94 340 LEU A O 1
ATOM 2635 N N . PRO A 1 341 ? -26.581 9.656 -36.598 1.00 47.47 341 PRO A N 1
ATOM 2636 C CA . PRO A 1 341 ? -27.796 8.933 -36.236 1.00 47.47 341 PRO A CA 1
ATOM 2637 C C . PRO A 1 341 ? -28.158 7.862 -37.285 1.00 47.47 341 PRO A C 1
ATOM 2639 O O . PRO A 1 341 ? -27.925 8.070 -38.482 1.00 47.47 341 PRO A O 1
ATOM 2642 N N . PRO A 1 342 ? -28.734 6.717 -36.862 1.00 48.88 342 PRO A N 1
ATOM 2643 C CA . PRO A 1 342 ? -29.024 5.601 -37.755 1.00 48.88 342 PRO A CA 1
ATOM 2644 C C . PRO A 1 342 ? -29.998 6.020 -38.860 1.00 48.88 342 PRO A C 1
ATOM 2646 O O . PRO A 1 342 ? -30.999 6.691 -38.607 1.00 48.88 342 PRO A O 1
ATOM 2649 N N . LEU A 1 343 ? -29.710 5.607 -40.098 1.00 47.12 343 LEU A N 1
ATOM 2650 C CA . LEU A 1 343 ? -30.631 5.788 -41.219 1.00 47.12 343 LEU A CA 1
ATOM 2651 C C . LEU A 1 343 ? -31.951 5.046 -40.939 1.00 47.12 343 LEU A C 1
ATOM 2653 O O . LEU A 1 343 ? -31.913 3.936 -40.397 1.00 47.12 343 LEU A O 1
ATOM 2657 N N . PRO A 1 344 ? -33.109 5.596 -41.348 1.00 46.84 344 PRO A N 1
ATOM 2658 C CA . PRO A 1 344 ? -34.366 4.865 -41.277 1.00 46.84 344 PRO A CA 1
ATOM 2659 C C . PRO A 1 344 ? -34.269 3.571 -42.105 1.00 46.84 344 PRO A C 1
ATOM 2661 O O . PRO A 1 344 ? -33.588 3.547 -43.140 1.00 46.84 344 PRO A O 1
ATOM 2664 N N . PRO A 1 345 ? -34.916 2.479 -41.664 1.00 40.22 345 PRO A N 1
ATOM 2665 C CA . PRO A 1 345 ? -34.781 1.177 -42.305 1.00 40.22 345 PRO A CA 1
ATOM 2666 C C . PRO A 1 345 ? -35.303 1.232 -43.747 1.00 40.22 345 PRO A C 1
ATOM 2668 O O . PRO A 1 345 ? -36.499 1.399 -43.977 1.00 40.22 345 PRO A O 1
ATOM 2671 N N . SER A 1 346 ? -34.414 1.080 -44.736 1.00 43.88 346 SER A N 1
ATOM 2672 C CA . SER A 1 346 ? -34.819 0.836 -46.124 1.00 43.88 346 SER A CA 1
ATOM 2673 C C . SER A 1 346 ? -35.040 -0.655 -46.358 1.00 43.88 346 SER A C 1
ATOM 2675 O O . SER A 1 346 ? -34.290 -1.481 -45.846 1.00 43.88 346 SER A O 1
ATOM 2677 N N . THR A 1 347 ? -36.030 -0.998 -47.179 1.00 35.66 347 THR A N 1
ATOM 2678 C CA . THR A 1 347 ? -36.468 -2.371 -47.496 1.00 35.66 347 THR A CA 1
ATOM 2679 C C . THR A 1 347 ? -35.477 -3.213 -48.313 1.00 35.66 347 THR A C 1
ATOM 2681 O O . THR A 1 347 ? -35.817 -4.326 -48.698 1.00 35.66 347 THR A O 1
ATOM 2684 N N . GLU A 1 348 ? -34.250 -2.739 -48.547 1.00 40.41 348 GLU A N 1
ATOM 2685 C CA . GLU A 1 348 ? -33.183 -3.512 -49.192 1.00 40.41 348 GLU A CA 1
ATOM 2686 C C . GLU A 1 348 ? -31.850 -3.369 -48.435 1.00 40.41 348 GLU A C 1
ATOM 2688 O O . GLU A 1 348 ? -31.512 -2.262 -47.989 1.00 40.41 348 GLU A O 1
ATOM 2693 N N . PRO A 1 349 ? -31.070 -4.460 -48.288 1.00 36.53 349 PRO A N 1
ATOM 2694 C CA . PRO A 1 349 ? -29.759 -4.417 -47.654 1.00 36.53 349 PRO A CA 1
ATOM 2695 C C . PRO A 1 349 ? -28.775 -3.664 -48.559 1.00 36.53 349 PRO A C 1
ATOM 2697 O O . PRO A 1 349 ? -28.345 -4.170 -49.592 1.00 36.53 349 PRO A O 1
ATOM 2700 N N . ARG A 1 350 ? -28.409 -2.433 -48.184 1.00 48.75 350 ARG A N 1
ATOM 2701 C CA . ARG A 1 350 ? -27.412 -1.648 -48.927 1.00 48.75 350 ARG A CA 1
ATOM 2702 C C . ARG A 1 350 ? -26.019 -2.236 -48.705 1.00 48.75 350 ARG A C 1
ATOM 2704 O O . ARG A 1 350 ? -25.444 -2.069 -47.633 1.00 48.75 350 ARG A O 1
ATOM 2711 N N . THR A 1 351 ? -25.461 -2.880 -49.724 1.00 46.25 351 THR A N 1
ATOM 2712 C CA . THR A 1 351 ? -24.075 -3.381 -49.728 1.00 46.25 351 THR A CA 1
ATOM 2713 C C . THR A 1 351 ? -23.026 -2.309 -50.052 1.00 46.25 351 THR A C 1
ATOM 2715 O O . THR A 1 351 ? -21.835 -2.577 -49.905 1.00 46.25 351 THR A O 1
ATOM 2718 N N . ASP A 1 352 ? -23.429 -1.082 -50.413 1.00 55.41 352 ASP A N 1
ATOM 2719 C CA . ASP A 1 352 ? -22.502 -0.054 -50.908 1.00 55.41 352 ASP A CA 1
ATOM 2720 C C . ASP A 1 352 ? -22.403 1.185 -49.990 1.00 55.41 352 ASP A C 1
ATOM 2722 O O . ASP A 1 352 ? -23.399 1.821 -49.638 1.00 55.41 352 ASP A O 1
ATOM 2726 N N . CYS A 1 353 ? -21.172 1.564 -49.615 1.00 64.25 353 CYS A N 1
ATOM 2727 C CA . CYS A 1 353 ? -20.875 2.715 -48.747 1.00 64.25 353 CYS A CA 1
ATOM 2728 C C . CYS A 1 353 ? -21.080 4.069 -49.471 1.00 64.25 353 CYS A C 1
ATOM 2730 O O . CYS A 1 353 ? -20.548 4.271 -50.563 1.00 64.25 353 CYS A O 1
ATOM 2732 N N . LEU A 1 354 ? -21.757 5.041 -48.838 1.00 70.19 354 LEU A N 1
ATOM 2733 C CA . LEU A 1 354 ? -21.905 6.422 -49.342 1.00 70.19 354 LEU A CA 1
ATOM 2734 C C . LEU A 1 354 ? -20.818 7.365 -48.796 1.00 70.19 354 LEU A C 1
ATOM 2736 O O . LEU A 1 354 ? -20.361 7.197 -47.667 1.00 70.19 354 LEU A O 1
ATOM 2740 N N . CYS A 1 355 ? -20.447 8.399 -49.565 1.00 74.94 355 CYS A N 1
ATOM 2741 C CA . CYS A 1 355 ? -19.592 9.477 -49.051 1.00 74.94 355 CYS A CA 1
ATOM 2742 C C . CYS A 1 355 ? -20.341 10.357 -48.024 1.00 74.94 355 CYS A C 1
ATOM 2744 O O . CYS A 1 355 ? -21.575 10.423 -48.078 1.00 74.94 355 CYS A O 1
ATOM 2746 N N . PRO A 1 356 ? -19.632 11.102 -47.150 1.00 68.88 356 PRO A N 1
ATOM 2747 C CA . PRO A 1 356 ? -20.239 11.836 -46.034 1.00 68.88 356 PRO A CA 1
ATOM 2748 C C . PRO A 1 356 ? -21.321 12.829 -46.475 1.00 68.88 356 PRO A C 1
ATOM 2750 O O . PRO A 1 356 ? -22.416 12.841 -45.921 1.00 68.88 356 PRO A O 1
ATOM 2753 N N . ASN A 1 357 ? -21.080 13.577 -47.557 1.00 76.62 357 ASN A N 1
ATOM 2754 C CA . ASN A 1 357 ? -22.066 14.518 -48.102 1.00 76.62 357 ASN A CA 1
ATOM 2755 C C . ASN A 1 357 ? -23.326 13.819 -48.640 1.00 76.62 357 ASN A C 1
ATOM 2757 O O . ASN A 1 357 ? -24.433 14.339 -48.516 1.00 76.62 357 ASN A O 1
ATOM 2761 N N . CYS A 1 358 ? -23.178 12.646 -49.262 1.00 75.06 358 CYS A N 1
ATOM 2762 C CA . CYS A 1 358 ? -24.318 11.881 -49.772 1.00 75.06 358 CYS A CA 1
ATOM 2763 C C . CYS A 1 358 ? -25.097 11.179 -48.661 1.00 75.06 358 CYS A C 1
ATOM 2765 O O . CYS A 1 358 ? -26.302 10.969 -48.822 1.00 75.06 358 CYS A O 1
ATOM 2767 N N . LEU A 1 359 ? -24.415 10.814 -47.574 1.00 72.31 359 LEU A N 1
ATOM 2768 C CA . LEU A 1 359 ? -25.009 10.229 -46.381 1.00 72.31 359 LEU A CA 1
ATOM 2769 C C . LEU A 1 359 ? -25.803 11.280 -45.595 1.00 72.31 359 LEU A C 1
ATOM 2771 O O . LEU A 1 359 ? -26.979 11.053 -45.337 1.00 72.31 359 LEU A O 1
ATOM 2775 N N . ALA A 1 360 ? -25.223 12.455 -45.329 1.00 70.25 360 ALA A N 1
ATOM 2776 C CA . ALA A 1 360 ? -25.909 13.565 -44.661 1.00 70.25 360 ALA A CA 1
ATOM 2777 C C . ALA A 1 360 ? -27.210 13.951 -45.387 1.00 70.25 360 ALA A C 1
ATOM 2779 O O . ALA A 1 360 ? -28.278 13.984 -44.782 1.00 70.25 360 ALA A O 1
ATOM 2780 N N . LYS A 1 361 ? -27.162 14.082 -46.721 1.00 74.69 361 LYS A N 1
ATOM 2781 C CA . LYS A 1 361 ? -28.360 14.330 -47.543 1.00 74.69 361 LYS A CA 1
ATOM 2782 C C . LYS A 1 361 ? -29.383 13.189 -47.510 1.00 74.69 361 LYS A C 1
ATOM 2784 O O . LYS A 1 361 ? -30.565 13.426 -47.729 1.00 74.69 361 LYS A O 1
ATOM 2789 N N . ALA A 1 362 ? -28.951 11.938 -47.328 1.00 67.94 362 ALA A N 1
ATOM 2790 C CA . ALA A 1 362 ? -29.872 10.805 -47.187 1.00 67.94 362 ALA A CA 1
ATOM 2791 C C . ALA A 1 362 ? -30.581 10.817 -45.824 1.00 67.94 362 ALA A C 1
ATOM 2793 O O . ALA A 1 362 ? -31.767 10.505 -45.766 1.00 67.94 362 ALA A O 1
ATOM 2794 N N . ILE A 1 363 ? -29.871 11.211 -44.763 1.00 64.81 363 ILE A N 1
ATOM 2795 C CA . ILE A 1 363 ? -30.419 11.368 -43.411 1.00 64.81 363 ILE A CA 1
ATOM 2796 C C . ILE A 1 363 ? -31.441 12.515 -43.384 1.00 64.81 363 ILE A C 1
ATOM 2798 O O . ILE A 1 363 ? -32.563 12.322 -42.925 1.00 64.81 363 ILE A O 1
ATOM 2802 N N . GLU A 1 364 ? -31.102 13.674 -43.955 1.00 65.00 364 GLU A N 1
ATOM 2803 C CA . GLU A 1 364 ? -32.010 14.831 -44.036 1.00 65.00 364 GLU A CA 1
ATOM 2804 C C . GLU A 1 364 ? -33.283 14.533 -44.845 1.00 65.00 364 GLU A C 1
ATOM 2806 O O . GLU A 1 364 ? -34.379 14.922 -44.444 1.00 65.00 364 GLU A O 1
ATOM 2811 N N . ALA A 1 365 ? -33.165 13.791 -45.953 1.00 61.28 365 ALA A N 1
ATOM 2812 C CA . ALA A 1 365 ? -34.318 13.379 -46.753 1.00 61.28 365 ALA A CA 1
ATOM 2813 C C . ALA A 1 365 ? -35.220 12.361 -46.025 1.00 61.28 365 ALA A C 1
ATOM 2815 O O . ALA A 1 365 ? -36.434 12.381 -46.215 1.00 61.28 365 ALA A O 1
ATOM 2816 N N . GLY A 1 366 ? -34.648 11.496 -45.178 1.00 56.00 366 GLY A N 1
ATOM 2817 C CA . GLY A 1 366 ? -35.409 10.579 -44.322 1.00 56.00 366 GLY A CA 1
ATOM 2818 C C . GLY A 1 366 ? -36.168 11.305 -43.207 1.00 56.00 366 GLY A C 1
ATOM 2819 O O . GLY A 1 366 ? -37.328 10.999 -42.953 1.00 56.00 366 GLY A O 1
ATOM 2820 N N . ALA A 1 367 ? -35.561 12.334 -42.611 1.00 48.34 367 ALA A N 1
ATOM 2821 C CA . ALA A 1 367 ? -36.190 13.143 -41.565 1.00 48.34 367 ALA A CA 1
ATOM 2822 C C . ALA A 1 367 ? -37.390 13.978 -42.064 1.00 48.34 367 ALA A C 1
ATOM 2824 O O . ALA A 1 367 ? -38.272 14.312 -41.277 1.00 48.34 367 ALA A O 1
ATOM 2825 N N . GLN A 1 368 ? -37.456 14.299 -43.362 1.00 44.62 368 GLN A N 1
ATOM 2826 C CA . GLN A 1 368 ? -38.612 14.979 -43.967 1.00 44.62 368 GLN A CA 1
ATOM 2827 C C . GLN A 1 368 ? -39.774 14.031 -44.315 1.00 44.62 368 GLN A C 1
ATOM 2829 O O . GLN A 1 368 ? -40.903 14.496 -44.465 1.00 44.62 368 GLN A O 1
ATOM 2834 N N . ALA A 1 369 ? -39.525 12.721 -44.428 1.00 45.03 369 ALA A N 1
ATOM 2835 C CA . ALA A 1 369 ? -40.562 11.725 -44.705 1.00 45.03 369 ALA A CA 1
ATOM 2836 C C . ALA A 1 369 ? -41.360 11.328 -43.444 1.00 45.03 369 ALA A C 1
ATOM 2838 O O . ALA A 1 369 ? -42.553 11.044 -43.543 1.00 45.03 369 ALA A O 1
ATOM 2839 N N . ASP A 1 370 ? -40.745 11.400 -42.258 1.00 39.38 370 ASP A N 1
ATOM 2840 C CA . ASP A 1 370 ? -41.356 11.054 -40.963 1.00 39.38 370 ASP A CA 1
ATOM 2841 C C . ASP A 1 370 ? -42.004 12.263 -40.255 1.00 39.38 370 ASP A C 1
ATOM 2843 O O . ASP A 1 370 ? -41.820 12.520 -39.062 1.00 39.38 370 ASP A O 1
ATOM 2847 N N . GLY A 1 371 ? -42.804 13.036 -40.991 1.00 40.53 371 GLY A N 1
ATOM 2848 C CA . GLY A 1 371 ? -43.543 14.172 -40.442 1.00 40.53 371 GLY A CA 1
ATOM 2849 C C . GLY A 1 371 ? -44.629 13.766 -39.436 1.00 40.53 371 GLY A C 1
ATOM 2850 O O . GLY A 1 371 ? -45.772 13.532 -39.828 1.00 40.53 371 GLY A O 1
ATOM 2851 N N . ARG A 1 372 ? -44.321 13.783 -38.130 1.00 35.78 372 ARG A N 1
ATOM 2852 C CA . ARG A 1 372 ? -45.307 13.995 -37.046 1.00 35.78 372 ARG A CA 1
ATOM 2853 C C . ARG A 1 372 ? -44.743 14.897 -35.945 1.00 35.78 372 ARG A C 1
ATOM 2855 O O . ARG A 1 372 ? -43.949 14.472 -35.114 1.00 35.78 372 ARG A O 1
ATOM 2862 N N . GLY A 1 373 ? -45.189 16.155 -35.961 1.00 30.48 373 GLY A N 1
ATOM 2863 C CA . GLY A 1 373 ? -45.000 17.139 -34.891 1.00 30.48 373 GLY A CA 1
ATOM 2864 C C . GLY A 1 373 ? -45.936 16.929 -33.685 1.00 30.48 373 GLY A C 1
ATOM 2865 O O . GLY A 1 373 ? -46.725 15.981 -33.668 1.00 30.48 373 GLY A O 1
ATOM 2866 N N . PRO A 1 374 ? -45.858 17.802 -32.661 1.00 39.28 374 PRO A N 1
ATOM 2867 C CA . PRO A 1 374 ? -46.482 17.588 -31.358 1.00 39.28 374 PRO A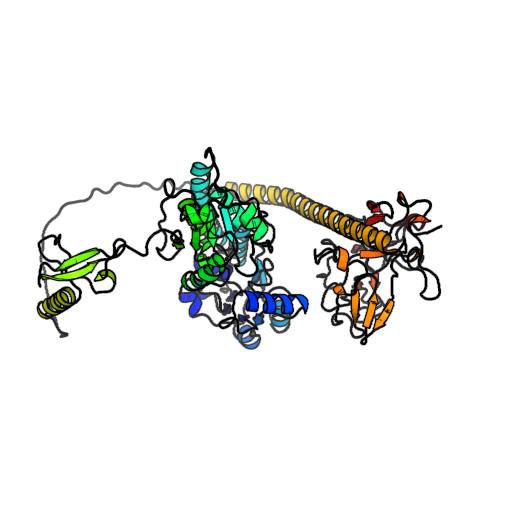 CA 1
ATOM 2868 C C . PRO A 1 374 ? -47.946 18.057 -31.346 1.00 39.28 374 PRO A C 1
ATOM 2870 O O . PRO A 1 374 ? -48.244 19.181 -31.744 1.00 39.28 374 PRO A O 1
ATOM 2873 N N . GLY A 1 375 ? -48.872 17.226 -30.856 1.00 27.27 375 GLY A N 1
ATOM 2874 C CA . GLY A 1 375 ? -50.284 17.610 -30.762 1.00 27.27 375 GLY A CA 1
ATOM 2875 C C . GLY A 1 375 ? -51.184 16.584 -30.071 1.00 27.27 375 GLY A C 1
ATOM 2876 O O . GLY A 1 375 ? -51.481 15.538 -30.627 1.00 27.27 375 GLY A O 1
ATOM 2877 N N . VAL A 1 376 ? -51.579 16.925 -28.841 1.00 31.55 376 VAL A N 1
ATOM 2878 C CA . VAL A 1 376 ? -52.910 16.799 -28.212 1.00 31.55 376 VAL A CA 1
ATOM 2879 C C . VAL A 1 376 ? -53.887 15.734 -28.753 1.00 31.55 376 VAL A C 1
ATOM 2881 O O . VAL A 1 376 ? -54.345 15.813 -29.885 1.00 31.55 376 VAL A O 1
ATOM 2884 N N . GLY A 1 377 ? -54.403 14.904 -27.835 1.00 27.59 377 GLY A N 1
ATOM 2885 C CA . GLY A 1 377 ? -55.841 14.607 -27.794 1.00 27.59 377 GLY A CA 1
ATOM 2886 C C . GLY A 1 377 ? -56.324 13.214 -28.219 1.00 27.59 377 GLY A C 1
ATOM 2887 O O . GLY A 1 377 ? -56.527 12.935 -29.389 1.00 27.59 377 GLY A O 1
ATOM 2888 N N . SER A 1 378 ? -56.757 12.463 -27.203 1.00 28.81 378 SER A N 1
ATOM 2889 C CA . SER A 1 378 ? -58.039 11.740 -27.167 1.00 28.81 378 SER A CA 1
ATOM 2890 C C . SER A 1 378 ? -58.221 10.393 -27.904 1.00 28.81 378 SER A C 1
ATOM 2892 O O . SER A 1 378 ? -58.042 10.258 -29.103 1.00 28.81 378 SER A O 1
ATOM 2894 N N . GLN A 1 379 ? -58.765 9.460 -27.111 1.00 28.66 379 GLN A N 1
ATOM 2895 C CA . GLN A 1 379 ? -59.821 8.486 -27.420 1.00 28.66 379 GLN A CA 1
ATOM 2896 C C . GLN A 1 379 ? -59.565 7.226 -28.281 1.00 28.66 379 GLN A C 1
ATOM 2898 O O . GLN A 1 379 ? -59.435 7.266 -29.493 1.00 28.66 379 GLN A O 1
ATOM 2903 N N . ARG A 1 380 ? -59.815 6.106 -27.575 1.00 30.50 380 ARG A N 1
ATOM 2904 C CA . ARG A 1 380 ? -60.732 4.983 -27.885 1.00 30.50 380 ARG A CA 1
ATOM 2905 C C . ARG A 1 380 ? -60.285 3.823 -28.789 1.00 30.50 380 ARG A C 1
ATOM 2907 O O . ARG A 1 380 ? -59.970 4.001 -29.951 1.00 30.50 380 ARG A O 1
ATOM 2914 N N . SER A 1 381 ? -60.508 2.636 -28.192 1.00 28.42 381 SER A N 1
ATOM 2915 C CA . SER A 1 381 ? -60.984 1.337 -28.724 1.00 28.42 381 SER A CA 1
ATOM 2916 C C . SER A 1 381 ? -60.206 0.710 -29.882 1.00 28.42 381 SER A C 1
ATOM 2918 O O . SER A 1 381 ? -59.947 1.357 -30.876 1.00 28.42 381 SER A O 1
ATOM 2920 N N . GLY A 1 382 ? -59.874 -0.575 -29.898 1.00 28.56 382 GLY A N 1
ATOM 2921 C CA . GLY A 1 382 ? -60.482 -1.732 -29.256 1.00 28.56 382 GLY A CA 1
ATOM 2922 C C . GLY A 1 382 ? -60.537 -2.861 -30.295 1.00 28.56 382 GLY A C 1
ATOM 2923 O O . GLY A 1 382 ? -60.660 -2.584 -31.481 1.00 28.56 382 GLY A O 1
ATOM 2924 N N . LEU A 1 383 ? -60.512 -4.099 -29.795 1.00 28.78 383 LEU A N 1
ATOM 2925 C CA . LEU A 1 383 ? -60.875 -5.373 -30.444 1.00 28.78 383 LEU A CA 1
ATOM 2926 C C . LEU A 1 383 ? -59.766 -6.211 -31.126 1.00 28.78 383 LEU A C 1
ATOM 2928 O O . LEU A 1 383 ? -59.323 -5.942 -32.232 1.00 28.78 383 LEU A O 1
ATOM 2932 N N . LEU A 1 384 ? -59.446 -7.303 -30.409 1.00 30.19 384 LEU A N 1
ATOM 2933 C CA . LEU A 1 384 ? -59.468 -8.723 -30.820 1.00 30.19 384 LEU A CA 1
ATOM 2934 C C . LEU A 1 384 ? -58.597 -9.187 -32.006 1.00 30.19 384 LEU A C 1
ATOM 2936 O O . LEU A 1 384 ? -58.892 -8.889 -33.153 1.00 30.19 384 LEU A O 1
ATOM 2940 N N . SER A 1 385 ? -57.685 -10.139 -31.755 1.00 28.14 385 SER A N 1
ATOM 2941 C CA . SER A 1 385 ? -57.974 -11.584 -31.924 1.00 28.14 385 SER A CA 1
ATOM 2942 C C . SER A 1 385 ? -56.709 -12.476 -31.927 1.00 28.14 385 SER A C 1
ATOM 2944 O O . SER A 1 385 ? -55.769 -12.247 -32.676 1.00 28.14 385 SER A O 1
ATOM 2946 N N . SER A 1 386 ? -56.783 -13.551 -31.125 1.00 29.94 386 SER A N 1
ATOM 2947 C CA . SER A 1 386 ? -56.294 -14.937 -31.344 1.00 29.94 386 SER A CA 1
ATOM 2948 C C . SER A 1 386 ? -54.799 -15.302 -31.536 1.00 29.94 386 SER A C 1
ATOM 2950 O O . SER A 1 386 ? -54.340 -15.414 -32.664 1.00 29.94 386 SER A O 1
ATOM 2952 N N . GLY A 1 387 ? -54.163 -15.732 -30.424 1.00 30.67 387 GLY A N 1
ATOM 2953 C CA . GLY A 1 387 ? -53.446 -17.026 -30.216 1.00 30.67 387 GLY A CA 1
ATOM 2954 C C . GLY A 1 387 ? -52.086 -17.313 -30.906 1.00 30.67 387 GLY A C 1
ATOM 2955 O O . GLY A 1 387 ? -51.772 -16.656 -31.887 1.00 30.67 387 GLY A O 1
ATOM 2956 N N . PRO A 1 388 ? -51.283 -18.322 -30.457 1.00 39.31 388 PRO A N 1
ATOM 2957 C CA . PRO A 1 388 ? -51.581 -19.373 -29.477 1.00 39.31 388 PRO A CA 1
ATOM 2958 C C . PRO A 1 388 ? -50.586 -19.534 -28.292 1.00 39.31 388 PRO A C 1
ATOM 2960 O O . PRO A 1 388 ? -49.538 -18.908 -28.177 1.00 39.31 388 PRO A O 1
ATOM 2963 N N . ARG A 1 389 ? -51.026 -20.422 -27.392 1.00 34.50 389 ARG A N 1
ATOM 2964 C CA . ARG A 1 389 ? -50.573 -20.831 -26.052 1.00 34.50 389 ARG A CA 1
ATOM 2965 C C . ARG A 1 389 ? -49.091 -21.231 -25.926 1.00 34.50 389 ARG A C 1
ATOM 2967 O O . ARG A 1 389 ? -48.610 -22.070 -26.679 1.00 34.50 389 ARG A O 1
ATOM 2974 N N . ARG A 1 390 ? -48.433 -20.750 -24.860 1.00 34.72 390 ARG A N 1
ATOM 2975 C CA . ARG A 1 390 ? -47.219 -21.351 -24.277 1.00 34.72 390 ARG A CA 1
ATOM 2976 C C . ARG A 1 390 ? -47.594 -22.247 -23.097 1.00 34.72 390 ARG A C 1
ATOM 2978 O O . ARG A 1 390 ? -48.341 -21.843 -22.212 1.00 34.72 390 ARG A O 1
ATOM 2985 N N . SER A 1 391 ? -47.057 -23.458 -23.124 1.00 33.16 391 SER A N 1
ATOM 2986 C CA . SER A 1 391 ? -47.082 -24.470 -22.073 1.00 33.16 391 SER A CA 1
ATOM 2987 C C . SER A 1 391 ? -46.401 -23.977 -20.794 1.00 33.16 391 SER A C 1
ATOM 2989 O O . SER A 1 391 ? -45.231 -23.595 -20.817 1.00 33.16 391 SER A O 1
ATOM 2991 N N . THR A 1 392 ? -47.119 -24.033 -19.678 1.00 34.19 392 THR A N 1
ATOM 2992 C CA . THR A 1 392 ? -46.584 -23.906 -18.321 1.00 34.19 392 THR A CA 1
ATOM 2993 C C . THR A 1 392 ? -45.896 -25.212 -17.927 1.00 34.19 392 THR A C 1
ATOM 2995 O O . THR A 1 392 ? -46.555 -26.239 -17.776 1.00 34.19 392 THR A O 1
ATOM 2998 N N . LEU A 1 393 ? -44.572 -25.178 -17.777 1.00 39.47 393 LEU A N 1
ATOM 2999 C CA . LEU A 1 393 ? -43.835 -26.194 -17.029 1.00 39.47 393 LEU A CA 1
ATOM 3000 C C . LEU A 1 393 ? -43.912 -25.822 -15.545 1.00 39.47 393 LEU A C 1
ATOM 3002 O O . LEU A 1 393 ? -43.358 -24.806 -15.129 1.00 39.47 393 LEU A O 1
ATOM 3006 N N . ASP A 1 394 ? -44.625 -26.643 -14.777 1.00 34.50 394 ASP A N 1
ATOM 3007 C CA . ASP A 1 394 ? -44.657 -26.613 -13.315 1.00 34.50 394 ASP A CA 1
ATOM 3008 C C . ASP A 1 394 ? -43.256 -26.897 -12.753 1.00 34.50 394 ASP A C 1
ATOM 3010 O O . ASP A 1 394 ? -42.793 -28.039 -12.730 1.00 34.50 394 ASP A O 1
ATOM 3014 N N . PHE A 1 395 ? -42.585 -25.861 -12.250 1.00 40.56 395 PHE A N 1
ATOM 3015 C CA . PHE A 1 395 ? -41.479 -26.024 -11.312 1.00 40.56 395 PHE A CA 1
ATOM 3016 C C . PHE A 1 395 ? -42.058 -26.149 -9.901 1.00 40.56 395 PHE A C 1
ATOM 3018 O O . PHE A 1 395 ? -42.511 -25.171 -9.311 1.00 40.56 395 PHE A O 1
ATOM 3025 N N . ARG A 1 396 ? -42.028 -27.362 -9.341 1.00 39.50 396 ARG A N 1
ATOM 3026 C CA . ARG A 1 396 ? -42.240 -27.567 -7.903 1.00 39.50 396 ARG A CA 1
ATOM 3027 C C . ARG A 1 396 ? -41.008 -27.056 -7.140 1.00 39.50 396 ARG A C 1
ATOM 3029 O O . ARG A 1 396 ? -39.916 -27.565 -7.399 1.00 39.50 396 ARG A O 1
ATOM 3036 N N . PRO A 1 397 ? -41.136 -26.117 -6.187 1.00 42.56 397 PRO A N 1
ATOM 3037 C CA . PRO A 1 397 ? -40.030 -25.751 -5.317 1.00 42.56 397 PRO A CA 1
ATOM 3038 C C . PRO A 1 397 ? -39.903 -26.809 -4.215 1.00 42.56 397 PRO A C 1
ATOM 3040 O O . PRO A 1 397 ? -40.721 -26.884 -3.302 1.00 42.56 397 PRO A O 1
ATOM 3043 N N . GLY A 1 398 ? -38.877 -27.653 -4.304 1.00 43.72 398 GLY A N 1
ATOM 3044 C CA . GLY A 1 398 ? -38.439 -28.468 -3.175 1.00 43.72 398 GLY A CA 1
ATOM 3045 C C . GLY A 1 398 ? -37.724 -27.577 -2.165 1.00 43.72 398 GLY A C 1
ATOM 3046 O O . GLY A 1 398 ? -36.526 -27.348 -2.281 1.00 43.72 398 GLY A O 1
ATOM 3047 N N . THR A 1 399 ? -38.451 -27.035 -1.191 1.00 51.16 399 THR A N 1
ATOM 3048 C CA . THR A 1 399 ? -37.856 -26.316 -0.061 1.00 51.16 399 THR A CA 1
ATOM 3049 C C . THR A 1 399 ? -37.361 -27.313 0.983 1.00 51.16 399 THR A C 1
ATOM 3051 O O . THR A 1 399 ? -38.123 -27.722 1.857 1.00 51.16 399 THR A O 1
ATOM 3054 N N . SER A 1 400 ? -36.082 -27.685 0.930 1.00 55.28 400 SER A N 1
ATOM 3055 C CA . SER A 1 400 ? -35.367 -28.138 2.127 1.00 55.28 400 SER A CA 1
ATOM 3056 C C . SER A 1 400 ? -34.822 -26.897 2.838 1.00 55.28 400 SER A C 1
ATOM 3058 O O . SER A 1 400 ? -33.744 -26.401 2.510 1.00 55.28 400 SER A O 1
ATOM 3060 N N . ALA A 1 401 ? -35.605 -26.327 3.751 1.00 60.81 401 ALA A N 1
ATOM 3061 C CA . ALA A 1 401 ? -35.103 -25.291 4.646 1.00 60.81 401 ALA A CA 1
ATOM 3062 C C . ALA A 1 401 ? -34.197 -25.941 5.702 1.00 60.81 401 ALA A C 1
ATOM 3064 O O . ALA A 1 401 ? -34.561 -26.969 6.272 1.00 60.81 401 ALA A O 1
ATOM 3065 N N . PHE A 1 402 ? -33.033 -25.336 5.949 1.00 64.31 402 PHE A N 1
ATOM 3066 C CA . PHE A 1 402 ? -32.124 -25.735 7.024 1.00 64.31 402 PHE A CA 1
ATOM 3067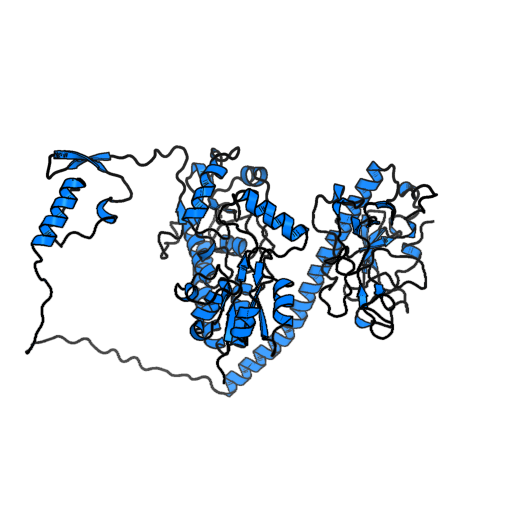 C C . PHE A 1 402 ? -32.851 -25.680 8.371 1.00 64.31 402 PHE A C 1
ATOM 3069 O O . PHE A 1 402 ? -33.511 -24.691 8.703 1.00 64.31 402 PHE A O 1
ATOM 3076 N N . THR A 1 403 ? -32.722 -26.738 9.159 1.00 84.19 403 THR A N 1
ATOM 3077 C CA . THR A 1 403 ? -33.242 -26.784 10.522 1.00 84.19 403 THR A CA 1
ATOM 3078 C C . THR A 1 403 ? -32.402 -25.895 11.444 1.00 84.19 403 THR A C 1
ATOM 3080 O O . THR A 1 403 ? -31.207 -25.679 11.231 1.00 84.19 403 THR A O 1
ATOM 3083 N N . LEU A 1 404 ? -33.017 -25.392 12.519 1.00 81.38 404 LEU A N 1
ATOM 3084 C CA . LEU A 1 404 ? -32.332 -24.593 13.545 1.00 81.38 404 LEU A CA 1
ATOM 3085 C C . LEU A 1 404 ? -31.098 -25.319 14.115 1.00 81.38 404 LEU A C 1
ATOM 3087 O O . LEU A 1 404 ? -30.090 -24.688 14.419 1.00 81.38 404 LEU A O 1
ATOM 3091 N N . ILE A 1 405 ? -31.174 -26.648 14.228 1.00 87.25 405 ILE A N 1
ATOM 3092 C CA . ILE A 1 405 ? -30.087 -27.491 14.737 1.00 87.25 405 ILE A CA 1
ATOM 3093 C C . ILE A 1 405 ? -28.904 -27.485 13.764 1.00 87.25 405 ILE A C 1
ATOM 3095 O O . ILE A 1 405 ? -27.771 -27.293 14.197 1.00 87.25 405 ILE A O 1
ATOM 3099 N N . GLU A 1 406 ? -29.144 -27.633 12.460 1.00 87.75 406 GLU A N 1
ATOM 3100 C CA . GLU A 1 406 ? -28.075 -27.605 11.454 1.00 87.75 406 GLU A CA 1
ATOM 3101 C C . GLU A 1 406 ? -27.370 -26.244 11.420 1.00 87.75 406 GLU A C 1
ATOM 3103 O O . GLU A 1 406 ? -26.142 -26.192 11.371 1.00 87.75 406 GLU A O 1
ATOM 3108 N N . LEU A 1 407 ? -28.117 -25.141 11.533 1.00 86.12 407 LEU A N 1
ATOM 3109 C CA . LEU A 1 407 ? -27.527 -23.802 11.601 1.00 86.12 407 LEU A CA 1
ATOM 3110 C C . LEU A 1 407 ? -26.654 -23.625 12.854 1.00 86.12 407 LEU A C 1
ATOM 3112 O O . LEU A 1 407 ? -25.537 -23.120 12.756 1.00 86.12 407 LEU A O 1
ATOM 3116 N N . LEU A 1 408 ? -27.136 -24.075 14.018 1.00 88.12 408 LEU A N 1
ATOM 3117 C CA . LEU A 1 408 ? -26.389 -24.013 15.279 1.00 88.12 408 LEU A CA 1
ATOM 3118 C C . LEU A 1 408 ? -25.099 -24.844 15.233 1.00 88.12 408 LEU A C 1
ATOM 3120 O O . LEU A 1 408 ? -24.059 -24.401 15.721 1.00 88.12 408 LEU A O 1
ATOM 3124 N N . VAL A 1 409 ? -25.140 -26.024 14.613 1.00 93.75 409 VAL A N 1
ATOM 3125 C CA . VAL A 1 409 ? -23.952 -26.869 14.431 1.00 93.75 409 VAL A CA 1
ATOM 3126 C C . VAL A 1 409 ? -22.946 -26.197 13.497 1.00 93.75 409 VAL A C 1
ATOM 3128 O O . VAL A 1 409 ? -21.756 -26.173 13.805 1.00 93.75 409 VAL A O 1
ATOM 3131 N N . VAL A 1 410 ? -23.400 -25.594 12.395 1.00 91.31 410 VAL A N 1
ATOM 3132 C CA . VAL A 1 410 ? -22.514 -24.906 11.445 1.00 91.31 410 VAL A CA 1
ATOM 3133 C C . VAL A 1 410 ? -21.821 -23.712 12.096 1.00 91.31 410 VAL A C 1
ATOM 3135 O O . VAL A 1 410 ? -20.600 -23.604 11.995 1.00 91.31 410 VAL A O 1
ATOM 3138 N N . ILE A 1 411 ? -22.544 -22.845 12.813 1.00 93.19 411 ILE A N 1
ATOM 3139 C CA . ILE A 1 411 ? -21.905 -21.706 13.495 1.00 93.19 411 ILE A CA 1
ATOM 3140 C C . ILE A 1 411 ? -20.944 -22.169 14.596 1.00 93.19 411 ILE A C 1
ATOM 3142 O O . ILE A 1 411 ? -19.896 -21.552 14.775 1.00 93.19 411 ILE A O 1
ATOM 3146 N N . ALA A 1 412 ? -21.249 -23.268 15.298 1.00 93.50 412 ALA A N 1
ATOM 3147 C CA . ALA A 1 412 ? -20.360 -23.831 16.310 1.00 93.50 412 ALA A CA 1
ATOM 3148 C C . ALA A 1 412 ? -19.068 -24.366 15.676 1.00 93.50 412 ALA A C 1
ATOM 3150 O O . ALA A 1 412 ? -17.978 -24.074 16.165 1.00 93.50 412 ALA A O 1
ATOM 3151 N N . ILE A 1 413 ? -19.171 -25.078 14.549 1.00 94.81 413 ILE A N 1
ATOM 3152 C CA . ILE A 1 413 ? -18.007 -25.544 13.785 1.00 94.81 413 ILE A CA 1
ATOM 3153 C C . ILE A 1 413 ? -17.191 -24.352 13.276 1.00 94.81 413 ILE A C 1
ATOM 3155 O O . ILE A 1 413 ? -15.976 -24.339 13.453 1.00 94.81 413 ILE A O 1
ATOM 3159 N N . LEU A 1 414 ? -17.829 -23.327 12.702 1.00 93.19 414 LEU A N 1
ATOM 3160 C CA . LEU A 1 414 ? -17.137 -22.123 12.230 1.00 93.19 414 LEU A CA 1
ATOM 3161 C C . LEU A 1 414 ? -16.433 -21.376 13.370 1.00 93.19 414 LEU A C 1
ATOM 3163 O O . LEU A 1 414 ? -15.291 -20.958 13.197 1.00 93.19 414 LEU A O 1
ATOM 3167 N N . ALA A 1 415 ? -17.062 -21.253 14.541 1.00 89.38 415 ALA A N 1
ATOM 3168 C CA . ALA A 1 415 ? -16.455 -20.628 15.715 1.00 89.38 415 ALA A CA 1
ATOM 3169 C C . ALA A 1 415 ? -15.234 -21.415 16.216 1.00 89.38 415 ALA A C 1
ATOM 3171 O O . ALA A 1 415 ? -14.196 -20.820 16.503 1.00 89.38 415 ALA A O 1
ATOM 3172 N N . VAL A 1 416 ? -15.324 -22.749 16.264 1.00 92.62 416 VAL A N 1
ATOM 3173 C CA . VAL A 1 416 ? -14.197 -23.622 16.629 1.00 92.62 416 VAL A CA 1
ATOM 3174 C C . VAL A 1 416 ? -13.069 -23.513 15.599 1.00 92.62 416 VAL A C 1
ATOM 3176 O O . VAL A 1 416 ? -11.913 -23.331 15.976 1.00 92.62 416 VAL A O 1
ATOM 3179 N N . LEU A 1 417 ? -13.382 -23.559 14.302 1.00 88.88 417 LEU A N 1
ATOM 3180 C CA . LEU A 1 417 ? -12.391 -23.410 13.233 1.00 88.88 417 LEU A CA 1
ATOM 3181 C C . LEU A 1 417 ? -11.707 -22.036 13.279 1.00 88.88 417 LEU A C 1
ATOM 3183 O O . LEU A 1 417 ? -10.481 -21.966 13.206 1.00 88.88 417 LEU A O 1
ATOM 3187 N N . ALA A 1 418 ? -12.462 -20.952 13.467 1.00 78.88 418 ALA A N 1
ATOM 3188 C CA . ALA A 1 418 ? -11.914 -19.605 13.610 1.00 78.88 418 ALA A CA 1
ATOM 3189 C C . ALA A 1 418 ? -11.012 -19.482 14.852 1.00 78.88 418 ALA A C 1
ATOM 3191 O O . ALA A 1 418 ? -9.911 -18.932 14.763 1.00 78.88 418 ALA A O 1
ATOM 3192 N N . ALA A 1 419 ? -11.427 -20.053 15.989 1.00 84.88 419 ALA A N 1
ATOM 3193 C CA . ALA A 1 419 ? -10.634 -20.076 17.219 1.00 84.88 419 ALA A CA 1
ATOM 3194 C C . ALA A 1 419 ? -9.308 -20.841 17.057 1.00 84.88 419 ALA A C 1
ATOM 3196 O O . ALA A 1 419 ? -8.307 -20.469 17.668 1.00 84.88 419 ALA A O 1
ATOM 3197 N N . LEU A 1 420 ? -9.273 -21.873 16.207 1.00 84.50 420 LEU A N 1
ATOM 3198 C CA . LEU A 1 420 ? -8.051 -22.615 15.881 1.00 84.50 420 LEU A CA 1
ATOM 3199 C C . LEU A 1 420 ? -7.161 -21.883 14.858 1.00 84.50 420 LEU A C 1
ATOM 3201 O O . LEU A 1 420 ? -5.933 -21.955 14.951 1.00 84.50 420 LEU A O 1
ATOM 3205 N N . LEU A 1 421 ? -7.752 -21.157 13.902 1.00 77.62 421 LEU A N 1
ATOM 3206 C CA . LEU A 1 421 ? -7.031 -20.460 12.828 1.00 77.62 421 LEU A CA 1
ATOM 3207 C C . LEU A 1 421 ? -6.390 -19.136 13.274 1.00 77.62 421 LEU A C 1
ATOM 3209 O O . LEU A 1 421 ? -5.258 -18.844 12.877 1.00 77.62 421 LEU A O 1
ATOM 3213 N N . LEU A 1 422 ? -7.053 -18.347 14.127 1.00 73.38 422 LEU A N 1
ATOM 3214 C CA . LEU A 1 422 ? -6.551 -17.036 14.568 1.00 73.38 422 LEU A CA 1
ATOM 3215 C C . LEU A 1 422 ? -5.157 -17.103 15.240 1.00 73.38 422 LEU A C 1
ATOM 3217 O O . LEU A 1 422 ? -4.274 -16.329 14.853 1.00 73.38 422 LEU A O 1
ATOM 3221 N N . PRO A 1 423 ? -4.873 -18.044 16.170 1.00 69.00 423 PRO A N 1
ATOM 3222 C CA . PRO A 1 423 ? -3.536 -18.195 16.749 1.00 69.00 423 PRO A CA 1
ATOM 3223 C C . PRO A 1 423 ? -2.473 -18.643 15.739 1.00 69.00 423 PRO A C 1
ATOM 3225 O O . PRO A 1 423 ? -1.286 -18.372 15.934 1.00 69.00 423 PRO A O 1
ATOM 3228 N N . ALA A 1 424 ? -2.856 -19.366 14.682 1.00 69.19 424 ALA A N 1
ATOM 3229 C CA . ALA A 1 424 ? -1.932 -19.786 13.629 1.00 69.19 424 ALA A CA 1
ATOM 3230 C C . ALA A 1 424 ? -1.544 -18.601 12.731 1.00 69.19 424 ALA A C 1
ATOM 3232 O O . ALA A 1 424 ? -0.356 -18.368 12.502 1.00 69.19 424 ALA A O 1
ATOM 3233 N N . LEU A 1 425 ? -2.523 -17.791 12.314 1.00 66.62 425 LEU A N 1
ATOM 3234 C CA . LEU A 1 425 ? -2.290 -16.588 11.511 1.00 66.62 425 LEU A CA 1
ATOM 3235 C C . LEU A 1 425 ? -1.467 -15.539 12.278 1.00 66.62 425 LEU A C 1
ATOM 3237 O O . LEU A 1 425 ? -0.518 -14.968 11.735 1.00 66.62 425 LEU A O 1
ATOM 3241 N N . GLY A 1 426 ? -1.773 -15.337 13.566 1.00 66.44 426 GLY A N 1
ATOM 3242 C CA . GLY A 1 426 ? -1.008 -14.447 14.444 1.00 66.44 426 GLY A CA 1
ATOM 3243 C C . GLY A 1 426 ? 0.464 -14.856 14.564 1.00 66.44 426 GLY A C 1
ATOM 3244 O O . GLY A 1 426 ? 1.355 -14.011 14.433 1.00 66.44 426 GLY A O 1
ATOM 3245 N N . ARG A 1 427 ? 0.735 -16.161 14.726 1.00 68.12 427 ARG A N 1
ATOM 3246 C CA . ARG A 1 427 ? 2.102 -16.712 14.717 1.00 68.12 427 ARG A CA 1
ATOM 3247 C C . ARG A 1 427 ? 2.792 -16.498 13.369 1.00 68.12 427 ARG A C 1
ATOM 3249 O O . ARG A 1 427 ? 3.925 -16.026 13.356 1.00 68.12 427 ARG A O 1
ATOM 3256 N N . GLY A 1 428 ? 2.101 -16.741 12.254 1.00 65.12 428 GLY A N 1
ATOM 3257 C CA . GLY A 1 428 ? 2.636 -16.510 10.907 1.00 65.12 428 GLY A CA 1
ATOM 3258 C C . GLY A 1 428 ? 3.076 -15.059 10.676 1.00 65.12 428 GLY A C 1
ATOM 3259 O O . GLY A 1 428 ? 4.205 -14.812 10.247 1.00 65.12 428 GLY A O 1
ATOM 3260 N N . LYS A 1 429 ? 2.237 -14.080 11.048 1.00 68.94 429 LYS A N 1
ATOM 3261 C CA . LYS A 1 429 ? 2.570 -12.647 10.939 1.00 68.94 429 LYS A CA 1
ATOM 3262 C C . LYS A 1 429 ? 3.753 -12.262 11.836 1.00 68.94 429 LYS A C 1
ATOM 3264 O O . LYS A 1 429 ? 4.608 -11.476 11.425 1.00 68.94 429 LYS A O 1
ATOM 3269 N N . ALA A 1 430 ? 3.839 -12.828 13.042 1.00 72.75 430 ALA A N 1
ATOM 3270 C CA . ALA A 1 430 ? 4.972 -12.613 13.942 1.00 72.75 430 ALA A CA 1
ATOM 3271 C C . ALA A 1 430 ? 6.287 -13.170 13.363 1.00 72.75 430 ALA A C 1
ATOM 3273 O O . ALA A 1 430 ? 7.300 -12.468 13.369 1.00 72.75 430 ALA A O 1
ATOM 3274 N N . THR A 1 431 ? 6.268 -14.379 12.794 1.00 74.69 431 THR A N 1
ATOM 3275 C CA . THR A 1 431 ? 7.426 -14.980 12.113 1.00 74.69 431 THR A CA 1
ATOM 3276 C C . THR A 1 431 ? 7.852 -14.166 10.889 1.00 74.69 431 THR A C 1
ATOM 3278 O O . THR A 1 431 ? 9.040 -13.912 10.709 1.00 74.69 431 THR A O 1
ATOM 3281 N N . ALA A 1 432 ? 6.909 -13.669 10.084 1.00 72.75 432 ALA A N 1
ATOM 3282 C CA . ALA A 1 432 ? 7.228 -12.808 8.943 1.00 72.75 432 ALA A CA 1
ATOM 3283 C C . ALA A 1 432 ? 7.939 -11.512 9.378 1.00 72.75 432 ALA A C 1
ATOM 3285 O O . ALA A 1 432 ? 8.983 -11.153 8.828 1.00 72.75 432 ALA A O 1
ATOM 3286 N N . ARG A 1 433 ? 7.437 -10.845 10.430 1.00 84.62 433 ARG A N 1
ATOM 3287 C CA . ARG A 1 433 ? 8.085 -9.658 11.020 1.00 84.62 433 ARG A CA 1
ATOM 3288 C C . ARG A 1 433 ? 9.490 -9.966 11.540 1.00 84.62 433 ARG A C 1
ATOM 3290 O O . ARG A 1 433 ? 10.391 -9.149 11.371 1.00 84.62 433 ARG A O 1
ATOM 3297 N N . GLN A 1 434 ? 9.689 -11.137 12.148 1.00 86.50 434 GLN A N 1
ATOM 3298 C CA . GLN A 1 434 ? 11.004 -11.601 12.597 1.00 86.50 434 GLN A CA 1
ATOM 3299 C C . GLN A 1 434 ? 11.983 -11.791 11.433 1.00 86.50 434 GLN A C 1
ATOM 3301 O O . GLN A 1 434 ? 13.117 -11.328 11.525 1.00 86.50 434 GLN A O 1
ATOM 3306 N N . ILE A 1 435 ? 11.554 -12.435 10.343 1.00 80.69 435 ILE A N 1
ATOM 3307 C CA . ILE A 1 435 ? 12.387 -12.658 9.150 1.00 80.69 435 ILE A CA 1
ATOM 3308 C C . ILE A 1 435 ? 12.770 -11.322 8.506 1.00 80.69 435 ILE A C 1
ATOM 3310 O O . ILE A 1 435 ? 13.928 -11.118 8.143 1.00 80.69 435 ILE A O 1
ATOM 3314 N N . LYS A 1 436 ? 11.826 -10.381 8.407 1.00 86.50 436 LYS A N 1
ATOM 3315 C CA . LYS A 1 436 ? 12.106 -9.048 7.865 1.00 86.50 436 LYS A CA 1
ATOM 3316 C C . LYS A 1 436 ? 13.060 -8.253 8.763 1.00 86.50 436 LYS A C 1
ATOM 3318 O O . LYS A 1 436 ? 13.992 -7.658 8.239 1.00 86.50 436 LYS A O 1
ATOM 3323 N N . CYS A 1 437 ? 12.897 -8.295 10.090 1.00 91.38 437 CYS A N 1
ATOM 3324 C CA . CYS A 1 437 ? 13.849 -7.673 11.020 1.00 91.38 437 CYS A CA 1
ATOM 3325 C C . CYS A 1 437 ? 15.263 -8.261 10.875 1.00 91.38 437 CYS A C 1
ATOM 3327 O O . CYS A 1 437 ? 16.231 -7.515 10.758 1.00 91.38 437 CYS A O 1
ATOM 3329 N N . LEU A 1 438 ? 15.376 -9.592 10.795 1.00 90.31 438 LEU A N 1
ATOM 3330 C CA . LEU A 1 438 ? 16.645 -10.279 10.541 1.00 90.31 438 LEU A CA 1
ATOM 3331 C C . LEU A 1 438 ? 17.287 -9.799 9.228 1.00 90.31 438 LEU A C 1
ATOM 3333 O O . LEU A 1 438 ? 18.482 -9.521 9.183 1.00 90.31 438 LEU A O 1
ATOM 3337 N N . SER A 1 439 ? 16.490 -9.680 8.163 1.00 89.44 439 SER A N 1
ATOM 3338 C CA . SER A 1 439 ? 16.943 -9.169 6.866 1.00 89.44 439 SER A CA 1
ATOM 3339 C C . SER A 1 439 ? 17.385 -7.703 6.927 1.00 89.44 439 SER A C 1
ATOM 3341 O O . SER A 1 439 ? 18.375 -7.358 6.285 1.00 89.44 439 SER A O 1
ATOM 3343 N N . ASN A 1 440 ? 16.698 -6.854 7.696 1.00 94.06 440 ASN A N 1
ATOM 3344 C CA . ASN A 1 440 ? 17.087 -5.458 7.899 1.00 94.06 440 ASN A CA 1
ATOM 3345 C C . ASN A 1 440 ? 18.433 -5.366 8.632 1.00 94.06 440 ASN A C 1
ATOM 3347 O O . ASN A 1 440 ? 19.335 -4.700 8.141 1.00 94.06 440 ASN A O 1
ATOM 3351 N N . LEU A 1 441 ? 18.608 -6.089 9.745 1.00 94.75 441 LEU A N 1
ATOM 3352 C CA . LEU A 1 441 ? 19.874 -6.090 10.488 1.00 94.75 441 LEU A CA 1
ATOM 3353 C C . LEU A 1 441 ? 21.041 -6.633 9.666 1.00 94.75 441 LEU A C 1
ATOM 3355 O O . LEU A 1 441 ? 22.121 -6.068 9.741 1.00 94.75 441 LEU A O 1
ATOM 3359 N N . ARG A 1 442 ? 20.828 -7.658 8.829 1.00 92.00 442 ARG A N 1
ATOM 3360 C CA . ARG A 1 442 ? 21.861 -8.121 7.885 1.00 92.00 442 ARG A CA 1
ATOM 3361 C C . ARG A 1 442 ? 22.258 -7.036 6.888 1.00 92.00 442 ARG A C 1
ATOM 3363 O O . ARG A 1 442 ? 23.425 -6.908 6.566 1.00 92.00 442 ARG A O 1
ATOM 3370 N N . GLN A 1 443 ? 21.302 -6.256 6.388 1.00 92.94 443 GLN A N 1
ATOM 3371 C CA . GLN A 1 443 ? 21.605 -5.156 5.467 1.00 92.94 443 GLN A CA 1
ATOM 3372 C C . GLN A 1 443 ? 22.333 -4.002 6.163 1.00 92.94 443 GLN A C 1
ATOM 3374 O O . GLN A 1 443 ? 23.240 -3.424 5.576 1.00 92.94 443 GLN A O 1
ATOM 3379 N N . LEU A 1 444 ? 21.955 -3.685 7.404 1.00 94.06 444 LEU A N 1
ATOM 3380 C CA . LEU A 1 444 ? 22.646 -2.688 8.224 1.00 94.06 444 LEU A CA 1
ATOM 3381 C C . LEU A 1 444 ? 24.071 -3.112 8.560 1.00 94.06 444 LEU A C 1
ATOM 3383 O O . LEU A 1 444 ? 24.977 -2.290 8.553 1.00 94.06 444 LEU A O 1
ATOM 3387 N N . GLU A 1 445 ? 24.260 -4.392 8.837 1.00 93.12 445 GLU A N 1
ATOM 3388 C CA . GLU A 1 445 ? 25.565 -4.960 9.118 1.00 93.12 445 GLU A CA 1
ATOM 3389 C C . GLU A 1 445 ? 26.455 -4.950 7.869 1.00 93.12 445 GLU A C 1
ATOM 3391 O O . GLU A 1 445 ? 27.558 -4.42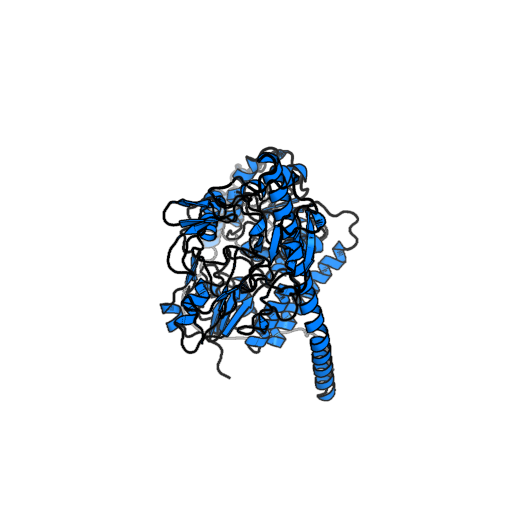1 7.934 1.00 93.12 445 GLU A O 1
ATOM 3396 N N . LEU A 1 446 ? 25.952 -5.388 6.710 1.00 92.62 446 LEU A N 1
ATOM 3397 C CA . LEU A 1 446 ? 26.703 -5.305 5.453 1.00 92.62 446 LEU A CA 1
ATOM 3398 C C . LEU A 1 446 ? 27.104 -3.859 5.133 1.00 92.62 446 LEU A C 1
ATOM 3400 O O . LEU A 1 446 ? 28.232 -3.598 4.726 1.00 92.62 446 LEU A O 1
ATOM 3404 N N . ALA A 1 447 ? 26.201 -2.902 5.365 1.00 94.06 447 ALA A N 1
ATOM 3405 C CA . ALA A 1 447 ? 26.510 -1.481 5.240 1.00 94.06 447 ALA A CA 1
ATOM 3406 C C . ALA A 1 447 ? 27.589 -1.025 6.237 1.00 94.06 447 ALA A C 1
ATOM 3408 O O . ALA A 1 447 ? 28.429 -0.199 5.888 1.00 94.06 447 ALA A O 1
ATOM 3409 N N . ALA A 1 448 ? 27.588 -1.558 7.463 1.00 94.62 448 ALA A N 1
ATOM 3410 C CA . ALA A 1 448 ? 28.622 -1.284 8.454 1.00 94.62 448 ALA A CA 1
ATOM 3411 C C . ALA A 1 448 ? 29.986 -1.841 8.027 1.00 94.62 448 ALA A C 1
ATOM 3413 O O . ALA A 1 448 ? 30.970 -1.117 8.140 1.00 94.62 448 ALA A O 1
ATOM 3414 N N . GLN A 1 449 ? 30.043 -3.055 7.468 1.00 93.44 449 GLN A N 1
ATOM 3415 C CA . GLN A 1 449 ? 31.280 -3.620 6.915 1.00 93.44 449 GLN A CA 1
ATOM 3416 C C . GLN A 1 449 ? 31.838 -2.751 5.790 1.00 93.44 449 GLN A C 1
ATOM 3418 O O . GLN A 1 449 ? 32.995 -2.350 5.851 1.00 93.44 449 GLN A O 1
ATOM 3423 N N . MET A 1 450 ? 30.996 -2.372 4.822 1.00 94.00 450 MET A N 1
ATOM 3424 C CA . MET A 1 450 ? 31.397 -1.479 3.729 1.00 94.00 450 MET A CA 1
ATOM 3425 C C . MET A 1 450 ? 31.925 -0.139 4.254 1.00 94.00 450 MET A C 1
ATOM 3427 O O . MET A 1 450 ? 32.961 0.343 3.800 1.00 94.00 450 MET A O 1
ATOM 3431 N N . TYR A 1 451 ? 31.249 0.441 5.253 1.00 95.12 451 TYR A N 1
ATOM 3432 C CA . TYR A 1 451 ? 31.725 1.650 5.917 1.00 95.12 451 TYR A CA 1
ATOM 3433 C C . TYR A 1 451 ? 33.103 1.425 6.554 1.00 95.12 451 TYR A C 1
ATOM 3435 O O . TYR A 1 451 ? 33.995 2.254 6.388 1.00 95.12 451 TYR A O 1
ATOM 3443 N N . TRP A 1 452 ? 33.307 0.333 7.294 1.00 94.50 452 TRP A N 1
ATOM 3444 C CA . TRP A 1 452 ? 34.585 0.066 7.955 1.00 94.50 452 TRP A CA 1
ATOM 3445 C C . TRP A 1 452 ? 35.713 -0.149 6.951 1.00 94.50 452 TRP A C 1
ATOM 3447 O O . TRP A 1 452 ? 36.789 0.414 7.150 1.00 94.50 452 TRP A O 1
ATOM 3457 N N . ASP A 1 453 ? 35.463 -0.882 5.869 1.00 93.38 453 ASP A N 1
ATOM 3458 C CA . ASP A 1 453 ? 36.431 -1.106 4.794 1.00 93.38 453 ASP A CA 1
ATOM 3459 C C . ASP A 1 453 ? 36.888 0.221 4.169 1.00 93.38 453 ASP A C 1
ATOM 3461 O O . ASP A 1 453 ? 38.086 0.447 3.994 1.00 93.38 453 ASP A O 1
ATOM 3465 N N . GLU A 1 454 ? 35.961 1.153 3.929 1.00 96.19 454 GLU A N 1
ATOM 3466 C CA . GLU A 1 454 ? 36.282 2.489 3.408 1.00 96.19 454 GLU A CA 1
ATOM 3467 C C . GLU A 1 454 ? 36.930 3.423 4.447 1.00 96.19 454 GLU A C 1
ATOM 3469 O O . GLU A 1 454 ? 37.592 4.396 4.085 1.00 96.19 454 GLU A O 1
ATOM 3474 N N . ASN A 1 455 ? 36.781 3.131 5.743 1.00 94.38 455 ASN A N 1
ATOM 3475 C CA . ASN A 1 455 ? 37.266 3.965 6.847 1.00 94.38 455 ASN A CA 1
ATOM 3476 C C . ASN A 1 455 ? 38.424 3.317 7.634 1.00 94.38 455 ASN A C 1
ATOM 3478 O O . ASN A 1 455 ? 38.601 3.582 8.830 1.00 94.38 455 ASN A O 1
ATOM 3482 N N . ASN A 1 456 ? 39.246 2.481 6.987 1.00 93.81 456 ASN A N 1
ATOM 3483 C CA . ASN A 1 456 ? 40.417 1.813 7.587 1.00 93.81 456 ASN A CA 1
ATOM 3484 C C . ASN A 1 456 ? 40.090 1.013 8.867 1.00 93.81 456 ASN A C 1
ATOM 3486 O O . ASN A 1 456 ? 40.847 1.016 9.846 1.00 93.81 456 ASN A O 1
ATOM 3490 N N . GLY A 1 457 ? 38.934 0.355 8.888 1.00 92.56 457 GLY A N 1
ATOM 3491 C CA . GLY A 1 457 ? 38.414 -0.395 10.029 1.00 92.56 457 GLY A CA 1
ATOM 3492 C C . GLY A 1 457 ? 37.861 0.478 11.157 1.00 92.56 457 GLY A C 1
ATOM 3493 O O . GLY A 1 457 ? 37.600 -0.037 12.238 1.00 92.56 457 GLY A O 1
ATOM 3494 N N . SER A 1 458 ? 37.718 1.792 10.975 1.00 94.62 458 SER A N 1
ATOM 3495 C CA . SER A 1 458 ? 37.254 2.695 12.036 1.00 94.62 458 SER A CA 1
ATOM 3496 C C . SER A 1 458 ? 35.744 2.602 12.235 1.00 94.62 458 SER A C 1
ATOM 3498 O O . SER A 1 458 ? 34.979 2.810 11.297 1.00 94.62 458 SER A O 1
ATOM 3500 N N . ALA A 1 459 ? 35.303 2.376 13.470 1.00 94.75 459 ALA A N 1
ATOM 3501 C CA . ALA A 1 459 ? 33.899 2.405 13.852 1.00 94.75 459 ALA A CA 1
ATOM 3502 C C . ALA A 1 459 ? 33.283 3.791 13.609 1.00 94.75 459 ALA A C 1
ATOM 3504 O O . ALA A 1 459 ? 33.903 4.822 13.893 1.00 94.75 459 ALA A O 1
ATOM 3505 N N . PHE A 1 460 ? 32.029 3.836 13.156 1.00 94.06 460 PHE A N 1
ATOM 3506 C CA . PHE A 1 460 ? 31.259 5.077 13.192 1.00 94.06 460 PHE A CA 1
ATOM 3507 C C . PHE A 1 460 ? 30.904 5.440 14.641 1.00 94.06 460 PHE A C 1
ATOM 3509 O O . PHE A 1 460 ? 30.825 4.592 15.534 1.00 94.06 460 PHE A O 1
ATOM 3516 N N . ARG A 1 461 ? 30.708 6.735 14.894 1.00 92.62 461 ARG A N 1
ATOM 3517 C CA . ARG A 1 461 ? 30.379 7.253 16.227 1.00 92.62 461 ARG A CA 1
ATOM 3518 C C . ARG A 1 461 ? 28.869 7.303 16.419 1.00 92.62 461 ARG A C 1
ATOM 3520 O O . ARG A 1 461 ? 28.134 7.616 15.490 1.00 92.62 461 ARG A O 1
ATOM 3527 N N . TYR A 1 462 ? 28.422 7.084 17.653 1.00 93.31 462 TYR A N 1
ATOM 3528 C CA . TYR A 1 462 ? 27.018 7.203 18.046 1.00 93.31 462 TYR A CA 1
ATOM 3529 C C . TYR A 1 462 ? 26.449 8.595 17.737 1.00 93.31 462 TYR A C 1
ATOM 3531 O O . TYR A 1 462 ? 25.338 8.707 17.218 1.00 93.31 462 TYR A O 1
ATOM 3539 N N . ARG A 1 463 ? 27.219 9.646 18.049 1.00 91.38 463 ARG A N 1
ATOM 3540 C CA . ARG A 1 463 ? 26.853 11.052 17.851 1.00 91.38 463 ARG A CA 1
ATOM 3541 C C . ARG A 1 463 ? 28.052 11.842 17.331 1.00 91.38 463 ARG A C 1
ATOM 3543 O O . ARG A 1 463 ? 29.154 11.716 17.863 1.00 91.38 463 ARG A O 1
ATOM 3550 N N . GLY A 1 464 ? 27.814 12.643 16.300 1.00 83.75 464 GLY A N 1
ATOM 3551 C CA . GLY A 1 464 ? 28.762 13.561 15.682 1.00 83.75 464 GLY A CA 1
ATOM 3552 C C . GLY A 1 464 ? 28.560 15.012 16.126 1.00 83.75 464 GLY A C 1
ATOM 3553 O O . GLY A 1 464 ? 28.138 15.294 17.249 1.00 83.75 464 GLY A O 1
ATOM 3554 N N . VAL A 1 465 ? 28.889 15.946 15.232 1.00 80.50 465 VAL A N 1
ATOM 3555 C CA . VAL A 1 465 ? 28.829 17.392 15.488 1.00 80.50 465 VAL A CA 1
ATOM 3556 C C . VAL A 1 465 ? 27.385 17.897 15.392 1.00 80.50 465 VAL A C 1
ATOM 3558 O O . VAL A 1 465 ? 26.611 17.448 14.547 1.00 80.50 465 VAL A O 1
ATOM 3561 N N . ALA A 1 466 ? 27.021 18.843 16.259 1.00 82.44 466 ALA A N 1
ATOM 3562 C CA . ALA A 1 466 ? 25.745 19.544 16.171 1.00 82.44 466 ALA A CA 1
ATOM 3563 C C . ALA A 1 466 ? 25.747 20.503 14.970 1.00 82.44 466 ALA A C 1
ATOM 3565 O O . ALA A 1 466 ? 26.656 21.321 14.832 1.00 82.44 466 ALA A O 1
ATOM 3566 N N . THR A 1 467 ? 24.726 20.432 14.120 1.00 80.31 467 THR A N 1
ATOM 3567 C CA . THR A 1 467 ? 24.625 21.232 12.889 1.00 80.31 467 THR A CA 1
ATOM 3568 C C . THR A 1 467 ? 23.189 21.701 12.678 1.00 80.31 467 THR A C 1
ATOM 3570 O O . THR A 1 467 ? 22.247 20.971 12.980 1.00 80.31 467 THR A O 1
ATOM 3573 N N . ASN A 1 468 ? 23.002 22.926 12.173 1.00 82.31 468 ASN A N 1
ATOM 3574 C CA . ASN A 1 468 ? 21.701 23.457 11.728 1.00 82.31 468 ASN A CA 1
ATOM 3575 C C . ASN A 1 468 ? 20.544 23.313 12.742 1.00 82.31 468 ASN A C 1
ATOM 3577 O O . ASN A 1 468 ? 19.401 23.079 12.366 1.00 82.31 468 ASN A O 1
ATOM 3581 N N . GLY A 1 469 ? 20.831 23.432 14.043 1.00 82.81 469 GLY A N 1
ATOM 3582 C CA . GLY A 1 469 ? 19.816 23.286 15.095 1.00 82.81 469 GLY A CA 1
ATOM 3583 C C . GLY A 1 469 ? 19.435 21.837 15.429 1.00 82.81 469 GLY A C 1
ATOM 3584 O O . GLY A 1 469 ? 18.469 21.624 16.157 1.00 82.81 469 GLY A O 1
ATOM 3585 N N . GLY A 1 470 ? 20.188 20.850 14.945 1.00 89.94 470 GLY A N 1
ATOM 3586 C CA . GLY A 1 470 ? 20.043 19.428 15.247 1.00 89.94 470 GLY A CA 1
ATOM 3587 C C . GLY A 1 470 ? 21.365 18.762 15.616 1.00 89.94 470 GLY A C 1
ATOM 3588 O O . GLY A 1 470 ? 22.401 19.415 15.771 1.00 89.94 470 GLY A O 1
ATOM 3589 N N . ASP A 1 471 ? 21.316 17.447 15.774 1.00 89.88 471 ASP A N 1
ATOM 3590 C CA . ASP A 1 471 ? 22.457 16.605 16.106 1.00 89.88 471 ASP A CA 1
ATOM 3591 C C . ASP A 1 471 ? 22.567 15.456 15.092 1.00 89.88 471 ASP A C 1
ATOM 3593 O O . ASP A 1 471 ? 21.569 14.809 14.769 1.00 89.88 471 ASP A O 1
ATOM 3597 N N . ILE A 1 472 ? 23.779 15.210 14.582 1.00 91.31 472 ILE A N 1
ATOM 3598 C CA . ILE A 1 472 ? 24.065 14.053 13.725 1.00 91.31 472 ILE A CA 1
ATOM 3599 C C . ILE A 1 472 ? 24.282 12.837 14.619 1.00 91.31 472 ILE A C 1
ATOM 3601 O O . ILE A 1 472 ? 25.178 12.829 15.464 1.00 91.31 472 ILE A O 1
ATOM 3605 N N . TYR A 1 473 ? 23.483 11.803 14.412 1.00 93.25 473 TYR A N 1
ATOM 3606 C CA . TYR A 1 473 ? 23.655 10.481 14.992 1.00 93.25 473 TYR A CA 1
ATOM 3607 C C . TYR A 1 473 ? 24.114 9.495 13.920 1.00 93.25 473 TYR A C 1
ATOM 3609 O O . TYR A 1 473 ? 24.022 9.769 12.724 1.00 93.25 473 TYR A O 1
ATOM 3617 N N . TRP A 1 474 ? 24.559 8.311 14.341 1.00 92.62 474 TRP A N 1
ATOM 3618 C CA . TRP A 1 474 ? 24.958 7.242 13.419 1.00 92.62 474 TRP A CA 1
ATOM 3619 C C . TRP A 1 474 ? 23.877 6.901 12.376 1.00 92.62 474 TRP A C 1
ATOM 3621 O O . TRP A 1 474 ? 24.201 6.503 11.259 1.00 92.62 474 TRP A O 1
ATOM 3631 N N . PHE A 1 475 ? 22.604 7.091 12.731 1.00 91.44 475 PHE A N 1
ATOM 3632 C CA . PHE A 1 475 ? 21.443 6.762 11.909 1.00 91.44 475 PHE A CA 1
ATOM 3633 C C . PHE A 1 475 ? 20.879 7.934 11.087 1.00 91.44 475 PHE A C 1
ATOM 3635 O O . PHE A 1 475 ? 19.972 7.722 10.286 1.00 91.44 475 PHE A O 1
ATOM 3642 N N . GLY A 1 476 ? 21.365 9.164 11.280 1.00 91.31 476 GLY A N 1
ATOM 3643 C CA . GLY A 1 476 ? 20.838 10.345 10.592 1.00 91.31 476 GLY A CA 1
ATOM 3644 C C . GLY A 1 476 ? 20.952 11.633 11.397 1.00 91.31 476 GLY A C 1
ATOM 3645 O O . GLY A 1 476 ? 21.406 11.645 12.541 1.00 91.31 476 GLY A O 1
ATOM 3646 N N . TRP A 1 477 ? 20.514 12.736 10.801 1.00 92.56 477 TRP A N 1
ATOM 3647 C CA . TRP A 1 477 ? 20.405 14.029 11.467 1.00 92.56 477 TRP A CA 1
ATOM 3648 C C . TRP A 1 477 ? 19.024 14.181 12.102 1.00 92.56 477 TRP A C 1
ATOM 3650 O O . TRP A 1 477 ? 18.005 13.931 11.459 1.00 92.56 477 TRP A O 1
ATOM 3660 N N . LEU A 1 478 ? 18.978 14.606 13.364 1.00 91.06 478 LEU A N 1
ATOM 3661 C CA . LEU A 1 478 ? 17.735 14.821 14.103 1.00 91.06 478 LEU A CA 1
ATOM 3662 C C . LEU A 1 478 ? 17.688 16.251 14.649 1.00 91.06 478 LEU A C 1
ATOM 3664 O O . LEU A 1 478 ? 18.560 16.663 15.418 1.00 91.06 478 LEU A O 1
ATOM 3668 N N . ALA A 1 479 ? 16.650 17.003 14.283 1.00 91.50 479 ALA A N 1
ATOM 3669 C CA . ALA A 1 479 ? 16.442 18.368 14.756 1.00 91.50 479 ALA A CA 1
ATOM 3670 C C . ALA A 1 479 ? 16.246 18.421 16.280 1.00 91.50 479 ALA A C 1
ATOM 3672 O O . ALA A 1 479 ? 15.623 17.538 16.871 1.00 91.50 479 ALA A O 1
ATOM 3673 N N . ARG A 1 480 ? 16.690 19.500 16.934 1.00 89.69 480 ARG A N 1
ATOM 3674 C CA . ARG A 1 480 ? 16.283 19.795 18.316 1.00 89.69 480 ARG A CA 1
ATOM 3675 C C . ARG A 1 480 ? 14.866 20.362 18.331 1.00 89.69 480 ARG A C 1
ATOM 3677 O O . ARG A 1 480 ? 14.382 20.916 17.350 1.00 89.69 480 ARG A O 1
ATOM 3684 N N . GLY A 1 481 ? 14.200 20.243 19.475 1.00 86.88 481 GLY A N 1
ATOM 3685 C CA . GLY A 1 481 ? 12.855 20.781 19.682 1.00 86.88 481 GLY A CA 1
ATOM 3686 C C . GLY A 1 481 ? 11.907 19.766 20.304 1.00 86.88 481 GLY A C 1
ATOM 3687 O O . GLY A 1 481 ? 12.340 18.788 20.926 1.00 86.88 481 GLY A O 1
ATOM 3688 N N . SER A 1 482 ? 10.608 20.016 20.147 1.00 86.12 482 SER A N 1
ATOM 3689 C CA . SER A 1 482 ? 9.546 19.179 20.705 1.00 86.12 482 SER A CA 1
ATOM 3690 C C . SER A 1 482 ? 9.543 17.784 20.082 1.00 86.12 482 SER A C 1
ATOM 3692 O O . SER A 1 482 ? 9.444 17.638 18.863 1.00 86.12 482 SER A O 1
ATOM 3694 N N . GLU A 1 483 ? 9.632 16.762 20.930 1.00 87.75 483 GLU A N 1
ATOM 3695 C CA . GLU A 1 483 ? 9.521 15.360 20.514 1.00 87.75 483 GLU A CA 1
ATOM 3696 C C . GLU A 1 483 ? 8.167 15.096 19.840 1.00 87.75 483 GLU A C 1
ATOM 3698 O O . GLU A 1 483 ? 7.173 15.771 20.118 1.00 87.75 483 GLU A O 1
ATOM 3703 N N . GLY A 1 484 ? 8.159 14.190 18.864 1.00 84.19 484 GLY A N 1
ATOM 3704 C CA . GLY A 1 484 ? 7.014 13.920 17.990 1.00 84.19 484 GLY A CA 1
ATOM 3705 C C . GLY A 1 484 ? 6.868 14.900 16.820 1.00 84.19 484 GLY A C 1
ATOM 3706 O O . GLY A 1 484 ? 5.999 14.724 15.969 1.00 84.19 484 GLY A O 1
ATOM 3707 N N . LYS A 1 485 ? 7.694 15.955 16.778 1.00 87.81 485 LYS A N 1
ATOM 3708 C CA . LYS A 1 485 ? 7.688 16.983 15.722 1.00 87.81 485 LYS A CA 1
ATOM 3709 C C . LYS A 1 485 ? 9.077 17.305 15.171 1.00 87.81 485 LYS A C 1
ATOM 3711 O O . LYS A 1 485 ? 9.189 18.159 14.296 1.00 87.81 485 LYS A O 1
ATOM 3716 N N . ARG A 1 486 ? 10.135 16.670 15.688 1.00 88.06 486 ARG A N 1
ATOM 3717 C CA . ARG A 1 486 ? 11.505 16.899 15.208 1.00 88.06 486 ARG A CA 1
ATOM 3718 C C . ARG A 1 486 ? 11.611 16.436 13.758 1.00 88.06 486 ARG A C 1
ATOM 3720 O O . ARG A 1 486 ? 11.180 15.329 13.438 1.00 88.06 486 ARG A O 1
ATOM 3727 N N . ALA A 1 487 ? 12.189 17.277 12.906 1.00 86.50 487 ALA A N 1
ATOM 3728 C CA . ALA A 1 487 ? 12.593 16.861 11.572 1.00 86.50 487 ALA A CA 1
ATOM 3729 C C . ALA A 1 487 ? 13.721 15.828 11.688 1.00 86.50 487 ALA A C 1
ATOM 3731 O O . ALA A 1 487 ? 14.601 15.956 12.544 1.00 86.50 487 ALA A O 1
ATOM 3732 N N . PHE A 1 488 ? 13.669 14.807 10.844 1.00 89.81 488 PHE A N 1
ATOM 3733 C CA . PHE A 1 488 ? 14.645 13.729 10.797 1.00 89.81 488 PHE A CA 1
ATOM 3734 C C . PHE A 1 488 ? 15.085 13.531 9.350 1.00 89.81 488 PHE A C 1
ATOM 3736 O O . PHE A 1 488 ? 14.242 13.445 8.460 1.00 89.81 488 PHE A O 1
ATOM 3743 N N . ASP A 1 489 ? 16.395 13.473 9.134 1.00 86.94 489 ASP A N 1
AT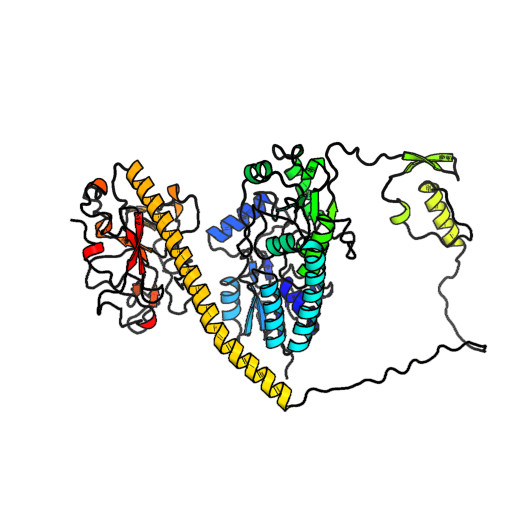OM 3744 C CA . ASP A 1 489 ? 16.996 13.216 7.833 1.00 86.94 489 ASP A CA 1
ATOM 3745 C C . ASP A 1 489 ? 17.944 12.008 7.929 1.00 86.94 489 ASP A C 1
ATOM 3747 O O . ASP A 1 489 ? 19.059 12.135 8.455 1.00 86.94 489 ASP A O 1
ATOM 3751 N N . PRO A 1 490 ? 17.537 10.829 7.426 1.00 87.88 490 PRO A N 1
ATOM 3752 C CA . PRO A 1 490 ? 18.378 9.638 7.453 1.00 87.88 490 PRO A CA 1
ATOM 3753 C C . PRO A 1 490 ? 19.600 9.763 6.534 1.00 87.88 490 PRO A C 1
ATOM 3755 O O . PRO A 1 490 ? 20.575 9.046 6.745 1.00 87.88 490 PRO A O 1
ATOM 3758 N N . SER A 1 491 ? 19.596 10.680 5.553 1.00 87.12 491 SER A N 1
ATOM 3759 C CA . SER A 1 491 ? 20.681 10.802 4.569 1.00 87.12 491 SER A CA 1
ATOM 3760 C C . SER A 1 491 ? 22.023 11.212 5.168 1.00 87.12 491 SER A C 1
ATOM 3762 O O . SER A 1 491 ? 23.080 10.926 4.610 1.00 87.12 491 SER A O 1
ATOM 3764 N N . CYS A 1 492 ? 21.975 11.823 6.350 1.00 87.38 492 CYS A N 1
ATOM 3765 C CA . CYS A 1 492 ? 23.142 12.228 7.120 1.00 87.38 492 CYS A CA 1
ATOM 3766 C C . CYS A 1 492 ? 23.727 11.095 7.991 1.00 87.38 492 CYS A C 1
ATOM 3768 O O . CYS A 1 492 ? 24.678 11.335 8.736 1.00 87.38 492 CYS A O 1
ATOM 3770 N N . GLY A 1 493 ? 23.141 9.893 7.970 1.00 90.50 493 GLY A N 1
ATOM 3771 C CA . GLY A 1 493 ? 23.594 8.745 8.755 1.00 90.50 493 GLY A CA 1
ATOM 3772 C C . GLY A 1 493 ? 24.824 8.077 8.144 1.00 90.50 493 GLY A C 1
ATOM 3773 O O . GLY A 1 493 ? 24.960 8.010 6.925 1.00 90.50 493 GLY A O 1
ATOM 3774 N N . ALA A 1 494 ? 25.695 7.516 8.986 1.00 91.69 494 ALA A N 1
ATOM 3775 C CA . ALA A 1 494 ? 26.952 6.898 8.554 1.00 91.69 494 ALA A CA 1
ATOM 3776 C C . ALA A 1 494 ? 26.734 5.745 7.561 1.00 91.69 494 ALA A C 1
ATOM 3778 O O . ALA A 1 494 ? 27.507 5.568 6.626 1.00 91.69 494 ALA A O 1
ATOM 3779 N N . LEU A 1 495 ? 25.655 4.981 7.750 1.00 92.88 495 LEU A N 1
ATOM 3780 C CA . LEU A 1 495 ? 25.350 3.809 6.929 1.00 92.88 495 LEU A CA 1
ATOM 3781 C C . LEU A 1 495 ? 24.489 4.130 5.702 1.00 92.88 495 LEU A C 1
ATOM 3783 O O . LEU A 1 495 ? 24.374 3.303 4.802 1.00 92.88 495 LEU A O 1
ATOM 3787 N N . PHE A 1 496 ? 23.880 5.317 5.639 1.00 90.75 496 PHE A N 1
ATOM 3788 C CA . PHE A 1 496 ? 22.911 5.652 4.595 1.00 90.75 496 PHE A CA 1
ATOM 3789 C C . PHE A 1 496 ? 23.453 5.528 3.159 1.00 90.75 496 PHE A C 1
ATOM 3791 O O . PHE A 1 496 ? 22.744 4.942 2.331 1.00 90.75 496 PHE A O 1
ATOM 3798 N N . PRO A 1 497 ? 24.685 5.986 2.838 1.00 90.75 497 PRO A N 1
ATOM 3799 C CA . PRO A 1 497 ? 25.236 5.866 1.484 1.00 90.75 497 PRO A CA 1
ATOM 3800 C C . PRO A 1 497 ? 25.292 4.421 0.970 1.00 90.75 497 PRO A C 1
ATOM 3802 O O . PRO A 1 497 ? 25.054 4.175 -0.209 1.00 90.75 497 PRO A O 1
ATOM 3805 N N . TYR A 1 498 ? 25.531 3.461 1.864 1.00 91.12 498 TYR A N 1
ATOM 3806 C CA . TYR A 1 498 ? 25.659 2.035 1.542 1.00 91.12 498 TYR A CA 1
ATOM 3807 C C . TYR A 1 498 ? 24.307 1.316 1.476 1.00 91.12 498 TYR A C 1
ATOM 3809 O O . TYR A 1 498 ? 24.180 0.252 0.871 1.00 91.12 498 TYR A O 1
ATOM 3817 N N . LEU A 1 499 ? 23.271 1.901 2.080 1.00 86.81 499 LEU A N 1
ATOM 3818 C CA . LEU A 1 499 ? 21.927 1.329 2.117 1.00 86.81 499 LEU A CA 1
ATOM 3819 C C . LEU A 1 499 ? 21.102 1.659 0.872 1.00 86.81 499 LEU A C 1
ATOM 3821 O O . LEU A 1 499 ? 20.146 0.941 0.587 1.00 86.81 499 LEU A O 1
ATOM 3825 N N . GLY A 1 500 ? 21.428 2.727 0.136 1.00 75.31 500 GLY A N 1
ATOM 3826 C CA . GLY A 1 500 ? 20.752 3.084 -1.118 1.00 75.31 500 GLY A CA 1
ATOM 3827 C C . GLY A 1 500 ? 19.235 3.297 -0.988 1.00 75.31 500 GLY A C 1
ATOM 3828 O O . GLY A 1 500 ? 18.496 3.003 -1.924 1.00 75.31 500 GLY A O 1
ATOM 3829 N N . GLY A 1 501 ? 18.751 3.742 0.179 1.00 66.88 501 GLY A N 1
ATOM 3830 C CA . GLY A 1 501 ? 17.326 4.011 0.423 1.00 66.88 501 GLY A CA 1
ATOM 3831 C C . GLY A 1 501 ? 16.431 2.772 0.589 1.00 66.88 501 GLY A C 1
ATOM 3832 O O . GLY A 1 501 ? 15.225 2.861 0.379 1.00 66.88 501 GLY A O 1
ATOM 3833 N N . ARG A 1 502 ? 16.989 1.609 0.957 1.00 63.59 502 ARG A N 1
ATOM 3834 C CA . ARG A 1 502 ? 16.268 0.319 1.069 1.00 63.59 502 ARG A CA 1
ATOM 3835 C C . ARG A 1 502 ? 15.201 0.214 2.176 1.00 63.59 502 ARG A C 1
ATOM 3837 O O . ARG A 1 502 ? 14.567 -0.839 2.273 1.00 63.59 502 ARG A O 1
ATOM 3844 N N . GLY A 1 503 ? 14.981 1.244 2.997 1.00 74.44 503 GLY A N 1
ATOM 3845 C CA . GLY A 1 503 ? 13.904 1.248 3.996 1.00 74.44 503 GLY A CA 1
ATOM 3846 C C . GLY A 1 503 ? 14.126 0.246 5.139 1.00 74.44 503 GLY A C 1
ATOM 3847 O O . GLY A 1 503 ? 13.238 -0.549 5.458 1.00 74.44 503 GLY A O 1
ATOM 3848 N N . VAL A 1 504 ? 15.345 0.188 5.686 1.00 86.06 504 VAL A N 1
ATOM 3849 C CA . VAL A 1 504 ? 15.751 -0.789 6.720 1.00 86.06 504 VAL A CA 1
ATOM 3850 C C . VAL A 1 504 ? 15.778 -0.210 8.136 1.00 86.06 504 VAL A C 1
ATOM 3852 O O . VAL A 1 504 ? 16.128 -0.919 9.072 1.00 86.06 504 VAL A O 1
ATOM 3855 N N . GLU A 1 505 ? 15.413 1.058 8.304 1.00 81.38 505 GLU A N 1
ATOM 3856 C CA . GLU A 1 505 ? 15.640 1.875 9.500 1.00 81.38 505 GLU A CA 1
ATOM 3857 C C . GLU A 1 505 ? 14.793 1.423 10.694 1.00 81.38 505 GLU A C 1
ATOM 3859 O O . GLU A 1 505 ? 15.216 1.517 11.848 1.00 81.38 505 GLU A O 1
ATOM 3864 N N . VAL A 1 506 ? 13.590 0.904 10.429 1.00 87.94 506 VAL A N 1
ATOM 3865 C CA . VAL A 1 506 ? 12.619 0.540 11.463 1.00 87.94 506 VAL A CA 1
ATOM 3866 C C . VAL A 1 506 ? 12.289 -0.947 11.398 1.00 87.94 506 VAL A C 1
ATOM 3868 O O . VAL A 1 506 ? 11.865 -1.491 10.377 1.00 87.94 506 VAL A O 1
ATOM 3871 N N . CYS A 1 507 ? 12.450 -1.620 12.535 1.00 91.31 507 CYS A N 1
ATOM 3872 C CA . CYS A 1 507 ? 12.015 -2.997 12.710 1.00 91.31 507 CYS A CA 1
ATOM 3873 C C . CYS A 1 507 ? 10.479 -3.104 12.557 1.00 91.31 507 CYS A C 1
ATOM 3875 O O . CYS A 1 507 ? 9.760 -2.415 13.281 1.00 91.31 507 CYS A O 1
ATOM 3877 N N . PRO A 1 508 ? 9.938 -4.026 11.733 1.00 88.69 508 PRO A N 1
ATOM 3878 C CA . PRO A 1 508 ? 8.486 -4.197 11.548 1.00 88.69 508 PRO A CA 1
ATOM 3879 C C . PRO A 1 508 ? 7.710 -4.637 12.797 1.00 88.69 508 PRO A C 1
ATOM 3881 O O . PRO A 1 508 ? 6.479 -4.662 12.795 1.00 88.69 508 PRO A O 1
ATOM 3884 N N . ALA A 1 509 ? 8.417 -5.080 13.840 1.00 90.06 509 ALA A N 1
ATOM 3885 C CA . ALA A 1 509 ? 7.831 -5.402 15.137 1.00 90.06 509 ALA A CA 1
ATOM 3886 C C . ALA A 1 509 ? 7.868 -4.217 16.119 1.00 90.06 509 ALA A C 1
ATOM 3888 O O . ALA A 1 509 ? 7.307 -4.334 17.207 1.00 90.06 509 ALA A O 1
ATOM 3889 N N . LEU A 1 510 ? 8.499 -3.087 15.767 1.00 91.94 510 LEU A N 1
ATOM 3890 C CA . LEU A 1 510 ? 8.383 -1.855 16.543 1.00 91.94 510 LEU A CA 1
ATOM 3891 C C . LEU A 1 510 ? 6.984 -1.281 16.346 1.00 91.94 510 LEU A C 1
ATOM 3893 O O . LEU A 1 510 ? 6.693 -0.667 15.322 1.00 91.94 510 LEU A O 1
ATOM 3897 N N . ASN A 1 511 ? 6.105 -1.471 17.322 1.00 86.38 511 ASN A N 1
ATOM 3898 C CA . ASN A 1 511 ? 4.764 -0.918 17.239 1.00 86.38 511 ASN A CA 1
ATOM 3899 C C . ASN A 1 511 ? 4.743 0.543 17.713 1.00 86.38 511 ASN A C 1
ATOM 3901 O O . ASN A 1 511 ? 4.293 0.847 18.816 1.00 86.38 511 ASN A O 1
ATOM 3905 N N . TYR A 1 512 ? 5.215 1.453 16.864 1.00 87.56 512 TYR A N 1
ATOM 3906 C CA . TYR A 1 512 ? 5.179 2.894 17.136 1.00 87.56 512 TYR A CA 1
ATOM 3907 C C . TYR A 1 512 ? 3.779 3.518 16.969 1.00 87.56 512 TYR A C 1
ATOM 3909 O O . TYR A 1 512 ? 3.607 4.716 17.160 1.00 87.56 512 TYR A O 1
ATOM 3917 N N . SER A 1 513 ? 2.766 2.709 16.630 1.00 81.38 513 SER A N 1
ATOM 3918 C CA . SER A 1 513 ? 1.351 3.116 16.601 1.00 81.38 513 SER A CA 1
ATOM 3919 C C . SER A 1 513 ? 0.639 2.917 17.947 1.00 81.38 513 SER A C 1
ATOM 3921 O O . SER A 1 513 ? -0.550 3.216 18.062 1.00 81.38 513 SER A O 1
ATOM 3923 N N . LEU A 1 514 ? 1.324 2.388 18.970 1.00 81.94 514 LEU A N 1
ATOM 3924 C CA . LEU A 1 514 ? 0.746 2.259 20.308 1.00 81.94 514 LEU A CA 1
ATOM 3925 C C . LEU A 1 514 ? 0.431 3.645 20.889 1.00 81.94 514 LEU A C 1
ATOM 3927 O O . LEU A 1 514 ? 1.225 4.569 20.767 1.00 81.94 514 LEU A O 1
ATOM 3931 N N . GLN A 1 515 ? -0.694 3.774 21.599 1.00 82.62 515 GLN A N 1
ATOM 3932 C CA . GLN A 1 515 ? -1.049 5.025 22.289 1.00 82.62 515 GLN A CA 1
ATOM 3933 C C . GLN A 1 515 ? 0.009 5.449 23.316 1.00 82.62 515 GLN A C 1
ATOM 3935 O O . GLN A 1 515 ? 0.290 6.630 23.471 1.00 82.62 515 GLN A O 1
ATOM 3940 N N . GLN A 1 516 ? 0.615 4.469 23.987 1.00 88.56 516 GLN A N 1
ATOM 3941 C CA . GLN A 1 516 ? 1.707 4.666 24.941 1.00 88.56 516 GLN A CA 1
ATOM 3942 C C . GLN A 1 516 ? 3.076 4.829 24.263 1.00 88.56 516 GLN A C 1
ATOM 3944 O O . GLN A 1 516 ? 4.096 4.751 24.944 1.00 88.56 516 GLN A O 1
ATOM 3949 N N . PHE A 1 517 ? 3.123 4.990 22.934 1.00 92.81 517 PHE A N 1
ATOM 3950 C CA . PHE A 1 517 ? 4.360 5.242 22.211 1.00 92.81 517 PHE A CA 1
ATOM 3951 C C . PHE A 1 517 ? 4.626 6.741 22.096 1.00 92.81 517 PHE A C 1
ATOM 3953 O O . PHE A 1 517 ? 3.776 7.518 21.660 1.00 92.81 517 PHE A O 1
ATOM 3960 N N . LYS A 1 518 ? 5.834 7.149 22.460 1.00 92.62 518 LYS A N 1
ATOM 3961 C CA . LYS A 1 518 ? 6.321 8.516 22.391 1.00 92.62 518 LYS A CA 1
ATOM 3962 C C . LYS A 1 518 ? 7.342 8.625 21.263 1.00 92.62 518 LYS A C 1
ATOM 3964 O O . LYS A 1 518 ? 8.453 8.116 21.355 1.00 92.62 518 LYS A O 1
ATOM 3969 N N . LEU A 1 519 ? 6.940 9.292 20.186 1.00 89.75 519 LEU A N 1
ATOM 3970 C CA . LEU A 1 519 ? 7.790 9.537 19.021 1.00 89.75 519 LEU A CA 1
ATOM 3971 C C . LEU A 1 519 ? 8.850 10.597 19.337 1.00 89.75 519 LEU A C 1
ATOM 3973 O O . LEU A 1 519 ? 8.549 11.605 19.981 1.00 89.75 519 LEU A O 1
ATOM 3977 N N . LYS A 1 520 ? 10.075 10.424 18.836 1.00 87.81 520 LYS A N 1
ATOM 3978 C CA . LYS A 1 520 ? 11.130 11.446 18.891 1.00 87.81 520 LYS A CA 1
ATOM 3979 C C . LYS A 1 520 ? 11.025 12.404 17.708 1.00 87.81 520 LYS A C 1
ATOM 3981 O O . LYS A 1 520 ? 11.146 13.613 17.913 1.00 87.81 520 LYS A O 1
ATOM 3986 N N . ALA A 1 521 ? 10.762 11.892 16.509 1.00 86.25 521 ALA A N 1
ATOM 3987 C CA . ALA A 1 521 ? 10.603 12.671 15.279 1.00 86.25 521 ALA A CA 1
ATOM 3988 C C . ALA A 1 521 ? 9.132 12.761 14.835 1.00 86.25 521 ALA A C 1
ATOM 3990 O O . ALA A 1 521 ? 8.239 12.275 15.525 1.00 86.25 521 ALA A O 1
ATOM 3991 N N . SER A 1 522 ? 8.856 13.382 13.683 1.00 76.81 522 SER A N 1
ATOM 3992 C CA . SER A 1 522 ? 7.528 13.385 13.032 1.00 76.81 522 SER A CA 1
ATOM 3993 C C . SER A 1 522 ? 7.017 11.986 12.611 1.00 76.81 522 SER A C 1
ATOM 3995 O O . SER A 1 522 ? 5.912 11.873 12.076 1.00 76.81 522 SER A O 1
ATOM 3997 N N . GLY A 1 523 ? 7.796 10.939 12.902 1.00 77.25 523 GLY A N 1
ATOM 3998 C CA . GLY A 1 523 ? 7.526 9.504 12.810 1.00 77.25 523 GLY A CA 1
ATOM 3999 C C . GLY A 1 523 ? 8.588 8.728 13.609 1.00 77.25 523 GLY A C 1
ATOM 4000 O O . GLY A 1 523 ? 9.379 9.343 14.327 1.00 77.25 523 GLY A O 1
ATOM 4001 N N . ALA A 1 524 ? 8.619 7.395 13.496 1.00 77.56 524 ALA A N 1
ATOM 4002 C CA . ALA A 1 524 ? 9.673 6.599 14.126 1.00 77.56 524 ALA A CA 1
ATOM 4003 C C . ALA A 1 524 ? 10.997 6.819 13.387 1.00 77.56 524 ALA A C 1
ATOM 4005 O O . ALA A 1 524 ? 11.117 6.449 12.220 1.00 77.56 524 ALA A O 1
ATOM 4006 N N . ALA A 1 525 ? 11.974 7.438 14.052 1.00 80.25 525 ALA A N 1
ATOM 4007 C CA . ALA A 1 525 ? 13.237 7.795 13.403 1.00 80.25 525 ALA A CA 1
ATOM 4008 C C . ALA A 1 525 ? 14.112 6.567 13.111 1.00 80.25 525 ALA A C 1
ATOM 4010 O O . ALA A 1 525 ? 14.664 6.443 12.022 1.00 80.25 525 ALA A O 1
ATOM 4011 N N . TYR A 1 526 ? 14.242 5.655 14.081 1.00 86.56 526 TYR A N 1
ATOM 4012 C CA . TYR A 1 526 ? 15.045 4.442 13.934 1.00 86.56 526 TYR A CA 1
ATOM 4013 C C . TYR A 1 526 ? 14.636 3.372 14.948 1.00 86.56 526 TYR A C 1
ATOM 4015 O O . TYR A 1 526 ? 14.314 3.691 16.089 1.00 86.56 526 TYR A O 1
ATOM 4023 N N . GLY A 1 527 ? 14.639 2.097 14.552 1.00 90.75 527 GLY A N 1
ATOM 4024 C CA . GLY A 1 527 ? 14.163 0.986 15.388 1.00 90.75 527 GLY A CA 1
ATOM 4025 C C . GLY A 1 527 ? 15.245 0.140 16.060 1.00 90.75 527 GLY A C 1
ATOM 4026 O O . GLY A 1 527 ? 14.896 -0.802 16.782 1.00 90.75 527 GLY A O 1
ATOM 4027 N N . TYR A 1 528 ? 16.512 0.470 15.811 1.00 95.94 528 TYR A N 1
ATOM 4028 C CA . TYR A 1 528 ? 17.703 -0.251 16.255 1.00 95.94 528 TYR A CA 1
ATOM 4029 C C . TYR A 1 528 ? 18.634 0.668 17.046 1.00 95.94 528 TYR A C 1
ATOM 4031 O O . TYR A 1 528 ? 18.649 1.880 16.835 1.00 95.94 528 TYR A O 1
ATOM 4039 N N . GLY A 1 529 ? 19.432 0.081 17.931 1.00 95.94 529 GLY A N 1
ATOM 4040 C CA . GLY A 1 529 ? 20.414 0.779 18.742 1.00 95.94 529 GLY A CA 1
ATOM 4041 C C . GLY A 1 529 ? 21.827 0.315 18.441 1.00 95.94 529 GLY A C 1
ATOM 4042 O O . GLY A 1 529 ? 22.069 -0.878 18.273 1.00 95.94 529 GLY A O 1
ATOM 4043 N N . TYR A 1 530 ? 22.750 1.271 18.402 1.00 97.00 530 TYR A N 1
ATOM 4044 C CA . TYR A 1 530 ? 24.180 1.028 18.265 1.00 97.00 530 TYR A CA 1
ATOM 4045 C C . TYR A 1 530 ? 24.848 0.704 19.600 1.00 97.00 530 TYR A C 1
ATOM 4047 O O . TYR A 1 530 ? 24.533 1.313 20.622 1.00 97.00 530 TYR A O 1
ATOM 4055 N N . ASN A 1 531 ? 25.779 -0.245 19.600 1.00 96.88 531 ASN A N 1
ATOM 4056 C CA . ASN A 1 531 ? 26.584 -0.554 20.772 1.00 96.88 531 ASN A CA 1
ATOM 4057 C C . ASN A 1 531 ? 27.492 0.636 21.125 1.00 96.88 531 ASN A C 1
ATOM 4059 O O . ASN A 1 531 ? 28.457 0.932 20.418 1.00 96.88 531 ASN A O 1
ATOM 4063 N N . LEU A 1 532 ? 27.211 1.308 22.247 1.00 95.38 532 LEU A N 1
ATOM 4064 C CA . LEU A 1 532 ? 27.986 2.481 22.666 1.00 95.38 532 LEU A CA 1
ATOM 4065 C C . LEU A 1 532 ? 29.459 2.179 22.939 1.00 95.38 532 LEU A C 1
ATOM 4067 O O . LEU A 1 532 ? 30.278 3.084 22.799 1.00 95.38 532 LEU A O 1
ATOM 4071 N N . CYS A 1 533 ? 29.821 0.943 23.285 1.00 94.56 533 CYS A N 1
ATOM 4072 C CA . CYS A 1 533 ? 31.221 0.577 23.504 1.00 94.56 533 CYS A CA 1
ATOM 4073 C C . CYS A 1 533 ? 32.056 0.631 22.212 1.00 94.56 533 CYS A C 1
ATOM 4075 O O . CYS A 1 533 ? 33.274 0.765 22.288 1.00 94.56 533 CYS A O 1
ATOM 4077 N N . LEU A 1 534 ? 31.420 0.603 21.034 1.00 95.19 534 LEU A N 1
ATOM 4078 C CA . LEU A 1 534 ? 32.081 0.832 19.742 1.00 95.19 534 LEU A CA 1
ATOM 4079 C C . LEU A 1 534 ? 32.192 2.327 19.387 1.00 95.19 534 LEU A C 1
ATOM 4081 O O . LEU A 1 534 ? 32.894 2.700 18.449 1.00 95.19 534 LEU A O 1
ATOM 4085 N N . SER A 1 535 ? 31.529 3.211 20.140 1.00 94.38 535 SER A N 1
ATOM 4086 C CA . SER A 1 535 ? 31.522 4.653 19.900 1.00 94.38 535 SER A CA 1
ATOM 4087 C C . SER A 1 535 ? 32.501 5.391 20.815 1.00 94.38 535 SER A C 1
ATOM 4089 O O . SER A 1 535 ? 32.118 5.905 21.867 1.00 94.38 535 SER A O 1
ATOM 4091 N N . ALA A 1 536 ? 33.747 5.557 20.371 1.00 90.69 536 ALA A N 1
ATOM 4092 C CA . ALA A 1 536 ? 34.717 6.378 21.095 1.00 90.69 536 ALA A CA 1
ATOM 4093 C C . ALA A 1 536 ? 34.268 7.861 21.220 1.00 90.69 536 ALA A C 1
ATOM 4095 O O . ALA A 1 536 ? 33.657 8.403 20.286 1.00 90.69 536 ALA A O 1
ATOM 4096 N N . PRO A 1 537 ? 34.604 8.562 22.324 1.00 87.56 537 PRO A N 1
ATOM 4097 C CA . PRO A 1 537 ? 34.387 10.006 22.471 1.00 87.56 537 PRO A CA 1
ATOM 4098 C C . PRO A 1 537 ? 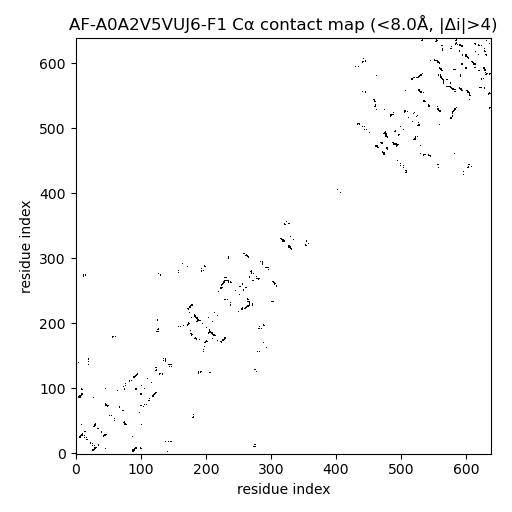35.120 10.817 21.400 1.00 87.56 537 PRO A C 1
ATOM 4100 O O . PRO A 1 537 ? 36.205 10.422 20.977 1.00 87.56 537 PRO A O 1
ATOM 4103 N N . MET A 1 538 ? 34.583 11.975 20.985 1.00 84.62 538 MET A N 1
ATOM 4104 C CA . MET A 1 538 ? 35.167 12.834 19.925 1.00 84.62 538 MET A CA 1
ATOM 4105 C C . MET A 1 538 ? 36.641 13.209 20.154 1.00 84.62 538 MET A C 1
ATOM 4107 O O . MET A 1 538 ? 37.364 13.435 19.190 1.00 84.62 538 MET A O 1
ATOM 4111 N N . SER A 1 539 ? 37.093 13.235 21.410 1.00 88.19 539 SER A N 1
ATOM 4112 C CA . SER A 1 539 ? 38.480 13.503 21.809 1.00 88.19 539 SER A CA 1
ATOM 4113 C C . SER A 1 539 ? 39.445 12.327 21.610 1.00 88.19 539 SER A C 1
ATOM 4115 O O . SER A 1 539 ? 40.650 12.505 21.762 1.00 88.19 539 SER A O 1
ATOM 4117 N N . GLN A 1 540 ? 38.942 11.133 21.296 1.00 90.62 540 GLN A N 1
ATOM 4118 C CA . GLN A 1 540 ? 39.725 9.913 21.110 1.00 90.62 540 GLN A CA 1
ATOM 4119 C C . GLN A 1 540 ? 39.579 9.378 19.675 1.00 90.62 540 GLN A C 1
ATOM 4121 O O . GLN A 1 540 ? 38.559 9.642 19.020 1.00 90.62 540 GLN A O 1
ATOM 4126 N N . PRO A 1 541 ? 40.572 8.621 19.169 1.00 90.12 541 PRO A N 1
ATOM 4127 C CA . PRO A 1 541 ? 40.443 7.886 17.915 1.00 90.12 541 PRO A CA 1
ATOM 4128 C C . PRO A 1 541 ? 39.241 6.937 17.939 1.00 90.12 541 PRO A C 1
ATOM 4130 O O . PRO A 1 541 ? 38.874 6.419 18.993 1.00 90.12 541 PRO A O 1
ATOM 4133 N N . ALA A 1 542 ? 38.634 6.701 16.776 1.00 92.62 542 ALA A N 1
ATOM 4134 C CA . ALA A 1 542 ? 37.579 5.703 16.644 1.00 92.62 542 ALA A CA 1
ATOM 4135 C C . ALA A 1 542 ? 38.102 4.302 17.004 1.00 92.62 542 ALA A C 1
ATOM 4137 O O . ALA A 1 542 ? 39.272 3.985 16.770 1.00 92.62 542 ALA A O 1
ATOM 4138 N N . ILE A 1 543 ? 37.222 3.460 17.551 1.00 93.88 543 ILE A N 1
ATOM 4139 C CA . ILE A 1 543 ? 37.535 2.049 17.790 1.00 93.88 543 ILE A CA 1
ATOM 4140 C C . ILE A 1 543 ? 37.810 1.387 16.443 1.00 93.88 543 ILE A C 1
ATOM 4142 O O . ILE A 1 543 ? 37.049 1.572 15.499 1.00 93.88 543 ILE A O 1
ATOM 4146 N N . ASN A 1 544 ? 38.905 0.637 16.343 1.00 93.31 544 ASN A N 1
ATOM 4147 C CA . ASN A 1 544 ? 39.234 -0.078 15.119 1.00 93.31 544 ASN A CA 1
ATOM 4148 C C . ASN A 1 544 ? 38.697 -1.512 15.199 1.00 93.31 544 ASN A C 1
ATOM 4150 O O . ASN A 1 544 ? 39.149 -2.290 16.039 1.00 93.31 544 ASN A O 1
ATOM 4154 N N . LEU A 1 545 ? 37.754 -1.855 14.323 1.00 91.94 545 LEU A N 1
ATOM 4155 C CA . LEU A 1 545 ? 37.077 -3.151 14.287 1.00 91.94 545 LEU A CA 1
ATOM 4156 C C . LEU A 1 545 ? 38.049 -4.304 14.014 1.00 91.94 545 LEU A C 1
ATOM 4158 O O . LEU A 1 545 ? 37.865 -5.388 14.561 1.00 91.94 545 LEU A O 1
ATOM 4162 N N . ASN A 1 546 ? 39.149 -4.059 13.292 1.00 88.38 546 ASN A N 1
ATOM 4163 C CA . ASN A 1 546 ? 40.180 -5.073 13.033 1.00 88.38 546 ASN A CA 1
ATOM 4164 C C . ASN A 1 546 ? 40.957 -5.471 14.298 1.00 88.38 546 ASN A C 1
ATOM 4166 O O . ASN A 1 546 ? 41.716 -6.437 14.279 1.00 88.38 546 ASN A O 1
ATOM 4170 N N . LYS A 1 547 ? 40.809 -4.716 15.395 1.00 89.88 547 LYS A N 1
ATOM 4171 C CA . LYS A 1 547 ? 41.430 -5.013 16.693 1.00 89.88 547 LYS A CA 1
ATOM 4172 C C . LYS A 1 547 ? 40.483 -5.719 17.663 1.00 89.88 547 LYS A C 1
ATOM 4174 O O . LYS A 1 547 ? 40.898 -6.035 18.776 1.00 89.88 547 LYS A O 1
ATOM 4179 N N . ILE A 1 548 ? 39.233 -5.972 17.272 1.00 89.69 548 ILE A N 1
ATOM 4180 C CA . ILE A 1 548 ? 38.291 -6.700 18.120 1.00 89.69 548 ILE A CA 1
ATOM 4181 C C . ILE A 1 548 ? 38.695 -8.172 18.168 1.00 89.69 548 ILE A C 1
ATOM 4183 O O . ILE A 1 548 ? 38.737 -8.859 17.154 1.00 89.69 548 ILE A O 1
ATOM 4187 N N . ILE A 1 549 ? 38.974 -8.659 19.378 1.00 89.19 549 ILE A N 1
ATOM 4188 C CA . ILE A 1 549 ? 39.466 -10.025 19.615 1.00 89.19 549 ILE A CA 1
ATOM 4189 C C . ILE A 1 549 ? 38.370 -11.070 19.353 1.00 89.19 549 ILE A C 1
ATOM 4191 O O . ILE A 1 549 ? 38.666 -12.188 18.935 1.00 89.19 549 ILE A O 1
ATOM 4195 N N . ARG A 1 550 ? 37.100 -10.726 19.611 1.00 92.00 550 ARG A N 1
ATOM 4196 C CA . ARG A 1 550 ? 35.958 -11.652 19.528 1.00 92.00 550 ARG A CA 1
ATOM 4197 C C . ARG A 1 550 ? 34.805 -11.096 18.684 1.00 92.00 550 ARG A C 1
ATOM 4199 O O . ARG A 1 550 ? 33.719 -10.875 19.211 1.00 92.00 550 ARG A O 1
ATOM 4206 N N . PRO A 1 551 ? 35.001 -10.888 17.372 1.00 91.06 551 PRO A N 1
ATOM 4207 C CA . PRO A 1 551 ? 34.002 -10.233 16.526 1.00 91.06 551 PRO A CA 1
ATOM 4208 C C . PRO A 1 551 ? 32.669 -10.997 16.451 1.00 91.06 551 PRO A C 1
ATOM 4210 O O . PRO A 1 551 ? 31.618 -10.372 16.399 1.00 91.06 551 PRO A O 1
ATOM 4213 N N . ILE A 1 552 ? 32.702 -12.331 16.551 1.00 93.38 552 ILE A N 1
ATOM 4214 C CA . ILE A 1 552 ? 31.506 -13.189 16.610 1.00 93.38 552 ILE A CA 1
ATOM 4215 C C . ILE A 1 552 ? 30.717 -13.060 17.926 1.00 93.38 552 ILE A C 1
ATOM 4217 O O . ILE A 1 552 ? 29.554 -13.436 17.992 1.00 93.38 552 ILE A O 1
ATOM 4221 N N . GLU A 1 553 ? 31.323 -12.548 18.998 1.00 93.88 553 GLU A N 1
ATOM 4222 C CA . GLU A 1 553 ? 30.639 -12.343 20.284 1.00 93.88 553 GLU A CA 1
ATOM 4223 C C . GLU A 1 553 ? 30.290 -10.869 20.518 1.00 93.88 553 GLU A C 1
ATOM 4225 O O . GLU A 1 553 ? 29.436 -10.575 21.349 1.00 93.88 553 GLU A O 1
ATOM 4230 N N . THR A 1 554 ? 30.908 -9.938 19.785 1.00 96.19 554 THR A N 1
ATOM 4231 C CA . THR A 1 554 ? 30.698 -8.497 19.953 1.00 96.19 554 THR A CA 1
ATOM 4232 C C . THR A 1 554 ? 29.566 -7.987 19.064 1.00 96.19 554 THR A C 1
ATOM 4234 O O . THR A 1 554 ? 29.645 -8.011 17.839 1.00 96.19 554 THR A O 1
ATOM 4237 N N . ALA A 1 555 ? 28.506 -7.491 19.691 1.00 97.00 555 ALA A N 1
ATOM 4238 C CA . ALA A 1 555 ? 27.360 -6.883 19.044 1.00 97.00 555 ALA A CA 1
ATOM 4239 C C . ALA A 1 555 ? 27.684 -5.481 18.511 1.00 97.00 555 ALA A C 1
ATOM 4241 O O . ALA A 1 555 ? 28.352 -4.677 19.163 1.00 97.00 555 ALA A O 1
ATOM 4242 N N . VAL A 1 556 ? 27.119 -5.166 17.351 1.00 96.19 556 VAL A N 1
ATOM 4243 C CA . VAL A 1 556 ? 27.200 -3.861 16.685 1.00 96.19 556 VAL A CA 1
ATOM 4244 C C . VAL A 1 556 ? 25.872 -3.132 16.829 1.00 96.19 556 VAL A C 1
ATOM 4246 O O . VAL A 1 556 ? 25.824 -2.003 17.312 1.00 96.19 556 VAL A O 1
ATOM 4249 N N . LEU A 1 557 ? 24.783 -3.795 16.434 1.00 97.19 557 LEU A N 1
ATOM 4250 C CA . LEU A 1 557 ? 23.426 -3.255 16.425 1.00 97.19 557 LEU A CA 1
ATOM 4251 C C . LEU A 1 557 ? 22.470 -4.237 17.095 1.00 97.19 557 LEU A C 1
ATOM 4253 O O . LEU A 1 557 ? 22.615 -5.448 16.945 1.00 97.19 557 LEU A O 1
ATOM 4257 N N . ALA A 1 558 ? 21.448 -3.729 17.772 1.00 97.69 558 ALA A N 1
ATOM 4258 C CA . ALA A 1 558 ? 20.388 -4.552 18.344 1.00 97.69 558 ALA A CA 1
ATOM 4259 C C . ALA A 1 558 ? 19.024 -3.868 18.249 1.00 97.69 558 ALA A C 1
ATOM 4261 O O . ALA A 1 558 ? 18.943 -2.648 18.117 1.00 97.69 558 ALA A O 1
ATOM 4262 N N . ASP A 1 559 ? 17.935 -4.631 18.355 1.00 97.75 559 ASP A N 1
ATOM 4263 C CA . ASP A 1 559 ? 16.613 -4.041 18.598 1.00 97.75 559 ASP A CA 1
ATOM 4264 C C . ASP A 1 559 ? 16.640 -3.197 19.883 1.00 97.75 559 ASP A C 1
ATOM 4266 O O . ASP A 1 559 ? 16.928 -3.712 20.968 1.00 97.75 559 ASP A O 1
ATOM 4270 N N . ALA A 1 560 ? 16.289 -1.913 19.780 1.00 96.94 560 ALA A N 1
ATOM 4271 C CA . ALA A 1 560 ? 16.415 -0.967 20.889 1.00 96.94 560 ALA A CA 1
ATOM 4272 C C . ALA A 1 560 ? 15.159 -0.117 21.092 1.00 96.94 560 ALA A C 1
ATOM 4274 O O . ALA A 1 560 ? 14.430 0.196 20.146 1.00 96.94 560 ALA A O 1
ATOM 4275 N N . ALA A 1 561 ? 14.876 0.194 22.351 1.00 96.25 561 ALA A N 1
ATOM 4276 C CA . ALA A 1 561 ? 13.816 1.093 22.796 1.00 96.25 561 ALA A CA 1
ATOM 4277 C C . ALA A 1 561 ? 14.073 1.481 24.254 1.00 96.25 561 ALA A C 1
ATOM 4279 O O . ALA A 1 561 ? 14.862 0.831 24.937 1.00 96.25 561 ALA A O 1
ATOM 4280 N N . GLN A 1 562 ? 13.371 2.497 24.741 1.00 95.19 562 GLN A N 1
ATOM 4281 C CA . GLN A 1 562 ? 13.439 2.918 26.137 1.00 95.19 562 GLN A CA 1
ATOM 4282 C C . GLN A 1 562 ? 12.032 3.112 26.705 1.00 95.19 562 GLN A C 1
ATOM 4284 O O . GLN A 1 562 ? 11.109 3.498 25.989 1.00 95.19 562 GLN A O 1
ATOM 4289 N N . VAL A 1 563 ? 11.875 2.878 28.008 1.00 96.31 563 VAL A N 1
ATOM 4290 C CA . VAL A 1 563 ? 10.723 3.381 28.765 1.00 96.31 563 VAL A CA 1
ATOM 4291 C C . VAL A 1 563 ? 11.063 4.765 29.313 1.00 96.31 563 VAL A C 1
ATOM 4293 O O . VAL A 1 563 ? 11.903 4.910 30.202 1.00 96.31 563 VAL A O 1
ATOM 4296 N N . ASN A 1 564 ? 10.424 5.793 28.766 1.00 94.44 564 ASN A N 1
ATOM 4297 C CA . ASN A 1 564 ? 10.589 7.170 29.205 1.00 94.44 564 ASN A CA 1
ATOM 4298 C C . ASN A 1 564 ? 9.591 7.490 30.319 1.00 94.44 564 ASN A C 1
ATOM 4300 O O . ASN A 1 564 ? 8.407 7.175 30.212 1.00 94.44 564 ASN A O 1
ATOM 4304 N N . THR A 1 565 ? 10.074 8.143 31.371 1.00 94.38 565 THR A N 1
ATOM 4305 C CA . THR A 1 565 ? 9.265 8.575 32.520 1.00 94.38 565 THR A CA 1
ATOM 4306 C C . THR A 1 565 ? 9.545 10.005 32.954 1.00 94.38 565 THR A C 1
ATOM 4308 O O . THR A 1 565 ? 9.174 10.397 34.051 1.00 94.38 565 THR A O 1
ATOM 4311 N N . PHE A 1 566 ? 10.281 10.781 32.167 1.00 91.25 566 PHE A N 1
ATOM 4312 C CA . PHE A 1 566 ? 10.826 12.061 32.633 1.00 91.25 566 PHE A CA 1
ATOM 4313 C C . PHE A 1 566 ? 10.692 13.188 31.609 1.00 91.25 566 PHE A C 1
ATOM 4315 O O . PHE A 1 566 ? 10.862 14.353 31.962 1.00 91.25 566 PHE A O 1
ATOM 4322 N N . GLN A 1 567 ? 10.380 12.873 30.351 1.00 88.94 567 GLN A N 1
ATOM 4323 C CA . GLN A 1 567 ? 10.175 13.862 29.298 1.00 88.94 567 GLN A CA 1
ATOM 4324 C C . GLN A 1 567 ? 8.723 13.844 28.814 1.00 88.94 567 GLN A C 1
ATOM 4326 O O . GLN A 1 567 ? 8.311 12.841 28.222 1.00 88.94 567 GLN A O 1
ATOM 4331 N N . PRO A 1 568 ? 7.981 14.959 28.963 1.00 86.69 568 PRO A N 1
ATOM 4332 C CA . PRO A 1 568 ? 6.609 15.075 28.487 1.00 86.69 568 PRO A CA 1
ATOM 4333 C C . PRO A 1 568 ? 6.447 14.664 27.010 1.00 86.69 568 PRO A C 1
ATOM 4335 O O . PRO A 1 568 ? 7.330 14.952 26.197 1.00 86.69 568 PRO A O 1
ATOM 4338 N N . PRO A 1 569 ? 5.331 14.010 26.635 1.00 90.12 569 PRO A N 1
ATOM 4339 C CA . PRO A 1 569 ? 4.168 13.703 27.478 1.00 90.12 569 PRO A CA 1
ATOM 4340 C C . PRO A 1 569 ? 4.373 12.561 28.490 1.00 90.12 569 PRO A C 1
ATOM 4342 O O . PRO A 1 569 ? 3.481 12.327 29.299 1.00 90.12 569 PRO A O 1
ATOM 4345 N N . ALA A 1 570 ? 5.526 11.885 28.486 1.00 92.69 570 ALA A N 1
ATOM 4346 C CA . ALA A 1 570 ? 5.827 10.866 29.482 1.00 92.69 570 ALA A CA 1
ATOM 4347 C C . ALA A 1 570 ? 6.146 11.487 30.849 1.00 92.69 570 ALA A C 1
ATOM 4349 O O . ALA A 1 570 ? 6.750 12.559 30.952 1.00 92.69 570 ALA A O 1
ATOM 4350 N N . SER A 1 571 ? 5.765 10.784 31.906 1.00 94.19 571 SER A N 1
ATOM 4351 C CA . SER A 1 571 ? 6.010 11.164 33.297 1.00 94.19 571 SER A CA 1
ATOM 4352 C C . SER A 1 571 ? 6.165 9.904 34.160 1.00 94.19 571 SER A C 1
ATOM 4354 O O . SER A 1 571 ? 5.941 8.801 33.655 1.00 94.19 571 SER A O 1
ATOM 4356 N N . PRO A 1 572 ? 6.547 10.011 35.446 1.00 93.88 572 PRO A N 1
ATOM 4357 C CA . PRO A 1 572 ? 6.612 8.844 36.326 1.00 93.88 572 PRO A CA 1
ATOM 4358 C C . PRO A 1 572 ? 5.267 8.116 36.446 1.00 93.88 572 PRO A C 1
ATOM 4360 O O . PRO A 1 572 ? 5.242 6.889 36.464 1.00 93.88 572 PRO A O 1
ATOM 4363 N N . ASP A 1 573 ? 4.165 8.870 36.432 1.00 93.88 573 ASP A N 1
ATOM 4364 C CA . ASP A 1 573 ? 2.794 8.344 36.492 1.00 93.88 573 ASP A CA 1
ATOM 4365 C C . ASP A 1 573 ? 2.247 7.922 35.115 1.00 93.88 573 ASP A C 1
ATOM 4367 O O . ASP A 1 573 ? 1.209 7.268 35.020 1.00 93.88 573 ASP A O 1
ATOM 4371 N N . HIS A 1 574 ? 2.935 8.297 34.033 1.00 93.88 574 HIS A N 1
ATOM 4372 C CA . HIS A 1 574 ? 2.571 7.971 32.657 1.00 93.88 574 HIS A CA 1
ATOM 4373 C C . HIS A 1 574 ? 3.807 7.515 31.864 1.00 93.88 574 HIS A C 1
ATOM 4375 O O . HIS A 1 574 ? 4.309 8.257 31.009 1.00 93.88 574 HIS A O 1
ATOM 4381 N N . PRO A 1 575 ? 4.349 6.316 32.162 1.00 95.62 575 PRO A N 1
ATOM 4382 C CA . PRO A 1 575 ? 5.496 5.783 31.446 1.00 95.62 575 PRO A CA 1
ATOM 4383 C C . PRO A 1 575 ? 5.121 5.485 29.992 1.00 95.62 575 PRO A C 1
ATOM 4385 O O . PRO A 1 575 ? 4.081 4.888 29.713 1.00 95.62 575 PRO A O 1
ATOM 4388 N N . MET A 1 576 ? 5.988 5.871 29.060 1.00 96.56 576 MET A N 1
ATOM 4389 C CA . MET A 1 576 ? 5.768 5.668 27.626 1.00 96.56 576 MET A CA 1
ATOM 4390 C C . MET A 1 576 ? 6.943 4.928 26.996 1.00 96.56 576 MET A C 1
ATOM 4392 O O . MET A 1 576 ? 8.095 5.138 27.371 1.00 96.56 576 MET A O 1
ATOM 4396 N N . LEU A 1 577 ? 6.654 4.076 26.018 1.00 95.81 577 LEU A N 1
ATOM 4397 C CA . LEU A 1 577 ? 7.669 3.444 25.182 1.00 95.81 577 LEU A CA 1
ATOM 4398 C C . LEU A 1 577 ? 8.156 4.457 24.144 1.00 95.81 577 LEU A C 1
ATOM 4400 O O . LEU A 1 577 ? 7.337 5.114 23.517 1.00 95.81 577 LEU A O 1
ATOM 4404 N N . GLU A 1 578 ? 9.454 4.561 23.904 1.00 92.69 578 GLU A N 1
ATOM 4405 C CA . GLU A 1 578 ? 9.995 5.379 22.815 1.00 92.69 578 GLU A CA 1
ATOM 4406 C C . GLU A 1 578 ? 11.071 4.637 22.030 1.00 92.69 578 GLU A C 1
ATOM 4408 O O . GLU A 1 578 ? 11.710 3.706 22.537 1.00 92.69 578 GLU A O 1
ATOM 4413 N N . GLU A 1 579 ? 11.278 5.049 20.778 1.00 91.31 579 GLU A N 1
ATOM 4414 C CA . GLU A 1 579 ? 12.466 4.625 20.048 1.00 91.31 579 GLU A CA 1
ATOM 4415 C C . GLU A 1 579 ? 13.740 5.105 20.747 1.00 91.31 579 GLU A C 1
ATOM 4417 O O . GLU A 1 579 ? 13.788 6.179 21.357 1.00 91.31 579 GLU A O 1
ATOM 4422 N N . PHE A 1 580 ? 14.782 4.284 20.654 1.00 93.19 580 PHE A N 1
ATOM 4423 C CA . PHE A 1 580 ? 16.059 4.569 21.278 1.00 93.19 580 PHE A CA 1
ATOM 4424 C C . PHE A 1 580 ? 17.201 4.035 20.425 1.00 93.19 580 PHE A C 1
ATOM 4426 O O . PHE A 1 580 ? 17.052 3.037 19.724 1.00 93.19 580 PHE A O 1
ATOM 4433 N N . TYR A 1 581 ? 18.333 4.730 20.464 1.00 93.81 581 TYR A N 1
ATOM 4434 C CA . TYR A 1 581 ? 19.319 4.661 19.383 1.00 93.81 581 TYR A CA 1
ATOM 4435 C C . TYR A 1 581 ? 20.633 4.009 19.782 1.00 93.81 581 TYR A C 1
ATOM 4437 O O . TYR A 1 581 ? 21.584 3.998 18.995 1.00 93.81 581 TYR A O 1
ATOM 4445 N N . TYR A 1 582 ? 20.702 3.467 20.992 1.00 96.00 582 TYR A N 1
ATOM 4446 C CA . TYR A 1 582 ? 21.874 2.759 21.461 1.00 96.00 582 TYR A CA 1
ATOM 4447 C C . TYR A 1 582 ? 21.534 1.637 22.433 1.00 96.00 582 TYR A C 1
ATOM 4449 O O . TYR A 1 582 ? 20.467 1.639 23.039 1.00 96.00 582 TYR A O 1
ATOM 4457 N N . VAL A 1 583 ? 22.471 0.706 22.582 1.00 96.88 583 VAL A N 1
ATOM 4458 C CA . VAL A 1 583 ? 22.525 -0.272 23.672 1.00 96.88 583 VAL A CA 1
ATOM 4459 C C . VAL A 1 583 ? 23.842 -0.091 24.421 1.00 96.88 583 VAL A C 1
ATOM 4461 O O . VAL A 1 583 ? 24.859 0.276 23.826 1.00 96.88 583 VAL A O 1
ATOM 4464 N N . SER A 1 584 ? 23.825 -0.274 25.739 1.00 94.62 584 SER A N 1
ATOM 4465 C CA . SER A 1 584 ? 24.982 0.008 26.592 1.00 94.62 584 SER A CA 1
ATOM 4466 C C . SER A 1 584 ? 25.138 -1.026 27.706 1.00 94.62 584 SER A C 1
ATOM 4468 O O . SER A 1 584 ? 24.211 -1.764 28.039 1.00 94.62 584 SER A O 1
ATOM 4470 N N . THR A 1 585 ? 26.330 -1.066 28.299 1.00 94.19 585 THR A N 1
ATOM 4471 C CA . THR A 1 585 ? 26.634 -1.854 29.503 1.00 94.19 585 THR A CA 1
ATOM 4472 C C . THR A 1 585 ? 26.184 -1.156 30.793 1.00 94.19 585 THR A C 1
ATOM 4474 O O . THR A 1 585 ? 26.400 -1.687 31.884 1.00 94.19 585 THR A O 1
ATOM 4477 N N . ASN A 1 586 ? 25.550 0.024 30.707 1.00 92.69 586 ASN A N 1
ATOM 4478 C CA . ASN A 1 586 ? 25.091 0.757 31.881 1.00 92.69 586 ASN A CA 1
ATOM 4479 C C . ASN A 1 586 ? 23.968 -0.022 32.578 1.00 92.69 586 ASN A C 1
ATOM 4481 O O . ASN A 1 586 ? 22.875 -0.210 32.042 1.00 92.69 586 ASN A O 1
ATOM 4485 N N . ALA A 1 587 ? 24.226 -0.447 33.816 1.00 88.69 587 ALA A N 1
ATOM 4486 C CA . ALA A 1 587 ? 23.294 -1.264 34.578 1.00 88.69 587 ALA A CA 1
ATOM 4487 C C . ALA A 1 587 ? 21.948 -0.571 34.866 1.00 88.69 587 ALA A C 1
ATOM 4489 O O . ALA A 1 587 ? 20.961 -1.258 35.127 1.00 88.69 587 ALA A O 1
ATOM 4490 N N . ASN A 1 588 ? 21.897 0.758 34.771 1.00 87.62 588 ASN A N 1
ATOM 4491 C CA . ASN A 1 588 ? 20.701 1.558 35.024 1.00 87.62 588 ASN A CA 1
ATOM 4492 C C . ASN A 1 588 ? 19.869 1.837 33.758 1.00 87.62 588 ASN A C 1
ATOM 4494 O O . ASN A 1 588 ? 18.811 2.457 33.849 1.00 87.62 588 ASN A O 1
ATOM 4498 N N . GLU A 1 589 ? 20.327 1.406 32.580 1.00 89.31 589 GLU A N 1
ATOM 4499 C CA . GLU A 1 589 ? 19.711 1.744 31.295 1.00 89.31 589 GLU A CA 1
ATOM 4500 C C . GLU A 1 589 ? 19.154 0.499 30.595 1.00 89.31 589 GLU A C 1
ATOM 4502 O O . GLU A 1 589 ? 19.869 -0.249 29.929 1.00 89.31 589 GLU A O 1
ATOM 4507 N N . ALA A 1 590 ? 17.841 0.291 30.705 1.00 93.56 590 ALA A N 1
ATOM 4508 C CA . ALA A 1 590 ? 17.120 -0.693 29.901 1.00 93.56 590 ALA A CA 1
ATOM 4509 C C . ALA A 1 590 ? 16.873 -0.125 28.493 1.00 93.56 590 ALA A C 1
ATOM 4511 O O . ALA A 1 590 ? 15.958 0.673 28.290 1.00 93.56 590 ALA A O 1
ATOM 4512 N N . THR A 1 591 ? 17.738 -0.490 27.547 1.00 96.25 591 THR A N 1
ATOM 4513 C CA . THR A 1 591 ? 17.786 0.102 26.196 1.00 96.25 591 THR A CA 1
ATOM 4514 C C . THR A 1 591 ? 17.604 -0.911 25.066 1.00 96.25 591 THR A C 1
ATOM 4516 O O . THR A 1 591 ? 17.438 -0.530 23.908 1.00 96.25 591 THR A O 1
ATOM 4519 N N . ALA A 1 592 ? 17.574 -2.207 25.384 1.00 97.56 592 ALA A N 1
ATOM 4520 C CA . ALA A 1 592 ? 17.296 -3.274 24.430 1.00 97.56 592 ALA A CA 1
ATOM 4521 C C . ALA A 1 592 ? 15.811 -3.649 24.452 1.00 97.56 592 ALA A C 1
ATOM 4523 O O . ALA A 1 592 ? 15.182 -3.667 25.510 1.00 97.56 592 ALA A O 1
ATOM 4524 N N . HIS A 1 593 ? 15.240 -3.983 23.296 1.00 97.62 593 HIS A N 1
ATOM 4525 C CA . HIS A 1 593 ? 13.814 -4.288 23.178 1.00 97.62 593 HIS A CA 1
ATOM 4526 C C . HIS A 1 593 ? 13.591 -5.707 22.655 1.00 97.62 593 HIS A C 1
ATOM 4528 O O . HIS A 1 593 ? 13.802 -6.010 21.481 1.00 97.62 593 HIS A O 1
ATOM 4534 N N . PHE A 1 594 ? 13.061 -6.568 23.515 1.00 97.38 594 PHE A N 1
ATOM 4535 C CA . PHE A 1 594 ? 12.857 -7.992 23.266 1.00 97.38 594 PHE A CA 1
ATOM 4536 C C . PHE A 1 594 ? 11.513 -8.272 22.564 1.00 97.38 594 PHE A C 1
ATOM 4538 O O . PHE A 1 594 ? 10.694 -9.085 22.996 1.00 97.38 594 PHE A O 1
ATOM 4545 N N . ARG A 1 595 ? 11.279 -7.572 21.447 1.00 94.56 595 ARG A N 1
ATOM 4546 C CA . ARG A 1 595 ? 9.988 -7.499 20.729 1.00 94.56 595 ARG A CA 1
ATOM 4547 C C . ARG A 1 595 ? 9.641 -8.711 19.862 1.00 94.56 595 ARG A C 1
ATOM 4549 O O . ARG A 1 595 ? 8.548 -8.785 19.305 1.00 94.56 595 ARG A O 1
ATOM 4556 N N . HIS A 1 596 ? 10.546 -9.675 19.726 1.00 93.62 596 HIS A N 1
ATOM 4557 C CA . HIS A 1 596 ? 10.373 -10.833 18.850 1.00 93.62 596 HIS A CA 1
ATOM 4558 C C . HIS A 1 596 ? 10.033 -12.105 19.625 1.00 93.62 596 HIS A C 1
ATOM 4560 O O . HIS A 1 596 ? 10.710 -13.113 19.474 1.00 93.62 596 HIS A O 1
ATOM 4566 N N . GLY A 1 597 ? 8.971 -12.073 20.430 1.00 87.44 597 GLY A N 1
ATOM 4567 C CA . GLY A 1 597 ? 8.629 -13.197 21.307 1.00 87.44 597 GLY A CA 1
ATOM 4568 C C . GLY A 1 597 ? 9.572 -13.279 22.507 1.00 87.44 597 GLY A C 1
ATOM 4569 O O . GLY A 1 597 ? 10.097 -14.346 22.798 1.00 87.44 597 GLY A O 1
ATOM 4570 N N . GLN A 1 598 ? 9.796 -12.138 23.173 1.00 93.25 598 GLN A N 1
ATOM 4571 C CA . GLN A 1 598 ? 10.704 -11.990 24.322 1.00 93.25 598 GLN A CA 1
ATOM 4572 C C . GLN A 1 598 ? 12.183 -12.220 23.982 1.00 93.25 598 GLN A C 1
ATOM 4574 O O . GLN A 1 598 ? 13.001 -12.540 24.842 1.00 93.25 598 GLN A O 1
ATOM 4579 N N . THR A 1 599 ? 12.540 -11.999 22.717 1.00 96.31 599 THR A N 1
ATOM 4580 C CA . THR A 1 599 ? 13.927 -11.958 22.249 1.00 96.31 599 THR A CA 1
ATOM 4581 C C . THR A 1 599 ? 14.180 -10.709 21.416 1.00 96.31 599 THR A C 1
ATOM 4583 O O . THR A 1 599 ? 13.246 -10.182 20.804 1.00 96.31 599 THR A O 1
ATOM 4586 N N . ALA A 1 600 ? 15.430 -10.264 21.366 1.00 97.25 600 ALA A N 1
ATOM 4587 C CA . ALA A 1 600 ? 15.916 -9.197 20.500 1.00 97.25 600 ALA A CA 1
ATOM 4588 C C . ALA A 1 600 ? 16.771 -9.799 19.379 1.00 97.25 600 ALA A C 1
ATOM 4590 O O . ALA A 1 600 ? 17.438 -10.819 19.575 1.00 97.25 600 ALA A O 1
ATOM 4591 N N . ARG A 1 601 ? 16.758 -9.181 18.199 1.00 97.25 601 ARG A N 1
ATOM 4592 C CA . ARG A 1 601 ? 17.724 -9.464 17.137 1.00 97.25 601 ARG A CA 1
ATOM 4593 C C . ARG A 1 601 ? 18.957 -8.598 17.340 1.00 97.25 601 ARG A C 1
ATOM 4595 O O . ARG A 1 601 ? 18.841 -7.428 17.704 1.00 97.25 601 ARG A O 1
ATOM 4602 N N . VAL A 1 602 ? 20.121 -9.196 17.112 1.00 98.00 602 VAL A N 1
ATOM 4603 C CA . VAL A 1 602 ? 21.423 -8.570 17.358 1.00 98.00 602 VAL A CA 1
ATOM 4604 C C . VAL A 1 602 ? 22.351 -8.892 16.196 1.00 98.00 602 VAL A C 1
ATOM 4606 O O . VAL A 1 602 ? 22.497 -10.060 15.852 1.00 98.00 602 VAL A O 1
ATOM 4609 N N . ALA A 1 603 ? 22.936 -7.874 15.572 1.00 97.38 603 ALA A N 1
ATOM 4610 C CA . ALA A 1 603 ? 23.993 -8.017 14.575 1.00 97.38 603 ALA A CA 1
ATOM 4611 C C . ALA A 1 603 ? 25.362 -7.952 15.258 1.00 97.38 603 ALA A C 1
ATOM 4613 O O . ALA A 1 603 ? 25.552 -7.123 16.151 1.00 97.38 603 ALA A O 1
ATOM 4614 N N . PHE A 1 604 ? 26.294 -8.798 14.830 1.00 96.19 604 PHE A N 1
ATOM 4615 C CA . PHE A 1 604 ? 27.630 -8.943 15.413 1.00 96.19 604 PHE A CA 1
ATOM 4616 C C . PHE A 1 604 ? 28.722 -8.479 14.444 1.00 96.19 604 PHE A C 1
ATOM 4618 O O . PHE A 1 604 ? 28.469 -8.338 13.250 1.00 96.19 604 PHE A O 1
ATOM 4625 N N . CYS A 1 605 ? 29.925 -8.207 14.956 1.00 93.31 605 CYS A N 1
ATOM 4626 C CA . CYS A 1 605 ? 31.025 -7.609 14.188 1.00 93.31 605 CYS A CA 1
ATOM 4627 C C . CYS A 1 605 ? 31.582 -8.507 13.065 1.00 93.31 605 CYS A C 1
ATOM 4629 O O . CYS A 1 605 ? 32.312 -8.011 12.216 1.00 93.31 605 CYS A O 1
ATOM 4631 N N . ASP A 1 606 ? 31.298 -9.810 13.066 1.00 90.94 606 ASP A N 1
ATOM 4632 C CA . ASP A 1 606 ? 31.651 -10.757 11.992 1.00 90.94 606 ASP A CA 1
ATOM 4633 C C . ASP A 1 606 ? 30.567 -10.878 10.899 1.00 90.94 606 ASP A C 1
ATOM 4635 O O . ASP A 1 606 ? 30.746 -11.569 9.897 1.00 90.94 606 ASP A O 1
ATOM 4639 N N . GLY A 1 607 ? 29.421 -10.243 11.124 1.00 88.00 607 GLY A N 1
ATOM 4640 C CA . GLY A 1 607 ? 28.325 -10.093 10.185 1.00 88.00 607 GLY A CA 1
ATOM 4641 C C . GLY A 1 607 ? 27.193 -11.091 10.213 1.00 88.00 607 GLY A C 1
ATOM 4642 O O . GLY A 1 607 ? 26.240 -11.005 9.427 1.00 88.00 607 GLY A O 1
ATOM 4643 N N . HIS A 1 608 ? 27.199 -11.996 11.184 1.00 93.19 608 HIS A N 1
ATOM 4644 C CA . HIS A 1 608 ? 25.989 -12.748 11.465 1.00 93.19 608 HIS A CA 1
ATOM 4645 C C . HIS A 1 608 ? 24.992 -11.915 12.292 1.00 93.19 608 HIS A C 1
ATOM 4647 O O . HIS A 1 608 ? 25.321 -10.941 12.972 1.00 93.19 608 HIS A O 1
ATOM 4653 N N . VAL A 1 609 ? 23.722 -12.326 12.234 1.00 96.25 609 VAL A N 1
ATOM 4654 C CA . VAL A 1 609 ? 22.655 -11.769 13.071 1.00 96.25 609 VAL A CA 1
ATOM 4655 C C . VAL A 1 609 ? 22.092 -12.889 13.930 1.00 96.25 609 VAL A C 1
ATOM 4657 O O . VAL A 1 609 ? 21.553 -13.872 13.414 1.00 96.25 609 VAL A O 1
ATOM 4660 N N . GLY A 1 610 ? 22.241 -12.735 15.238 1.00 93.94 610 GLY A N 1
ATOM 4661 C CA . GLY A 1 610 ? 21.798 -13.663 16.262 1.00 93.94 610 GLY A CA 1
ATOM 4662 C C . GLY A 1 610 ? 20.519 -13.217 16.967 1.00 93.94 610 GLY A C 1
ATOM 4663 O O . GLY A 1 610 ? 19.813 -12.286 16.565 1.00 93.94 610 GLY A O 1
ATOM 4664 N N . THR A 1 611 ? 20.191 -13.953 18.025 1.00 95.75 611 THR A N 1
ATOM 4665 C CA . THR A 1 611 ? 19.009 -13.723 18.861 1.00 95.75 611 THR A CA 1
ATOM 4666 C C . THR A 1 611 ? 19.425 -13.751 20.315 1.00 95.75 611 THR A C 1
ATOM 4668 O O . THR A 1 611 ? 20.042 -14.719 20.745 1.00 95.75 611 THR A O 1
ATOM 4671 N N . GLU A 1 612 ? 19.041 -12.730 21.069 1.00 97.38 612 GLU A N 1
ATOM 4672 C CA . GLU A 1 612 ? 19.399 -12.592 22.478 1.00 97.38 612 GLU A CA 1
ATOM 4673 C C . GLU A 1 612 ? 18.148 -12.493 23.351 1.00 97.38 612 GLU A C 1
ATOM 4675 O O . GLU A 1 612 ? 17.101 -11.976 22.942 1.00 97.38 612 GLU A O 1
ATOM 4680 N N . ARG A 1 613 ? 18.258 -13.022 24.569 1.00 97.00 613 ARG A N 1
ATOM 4681 C CA . ARG A 1 613 ? 17.227 -12.945 25.610 1.00 97.00 613 ARG A CA 1
ATOM 4682 C C . ARG A 1 613 ? 17.537 -11.791 26.564 1.00 97.00 613 ARG A C 1
ATOM 4684 O O . ARG A 1 613 ? 18.696 -11.380 26.646 1.00 97.00 613 ARG A O 1
ATOM 4691 N N . PRO A 1 614 ? 16.534 -11.266 27.286 1.00 97.06 614 PRO A N 1
ATOM 4692 C CA . PRO A 1 614 ? 16.799 -10.276 28.318 1.00 97.06 614 PRO A CA 1
ATOM 4693 C C . PRO A 1 614 ? 17.721 -10.858 29.380 1.00 97.06 614 PRO A C 1
ATOM 4695 O O . PRO A 1 614 ? 17.549 -12.005 29.796 1.00 97.06 614 PRO A O 1
ATOM 4698 N N . LEU A 1 615 ? 18.666 -10.043 29.845 1.00 96.50 615 LEU A N 1
ATOM 4699 C CA . LEU A 1 615 ? 19.413 -10.333 31.060 1.00 96.50 615 LEU A CA 1
ATOM 4700 C C . LEU A 1 615 ? 18.413 -10.551 32.203 1.00 96.50 615 LEU A C 1
ATOM 4702 O O . LEU A 1 615 ? 17.425 -9.815 32.323 1.00 96.50 615 LEU A O 1
ATOM 4706 N N . GLU A 1 616 ? 18.640 -11.568 33.023 1.00 94.00 616 GLU A N 1
ATOM 4707 C CA . GLU A 1 616 ? 17.707 -11.943 34.082 1.00 94.00 616 GLU A CA 1
ATOM 4708 C C . GLU A 1 616 ? 17.436 -10.763 35.032 1.00 94.00 616 GLU A C 1
ATOM 4710 O O . GLU A 1 616 ? 18.343 -10.019 35.407 1.00 94.00 616 GLU A O 1
ATOM 4715 N N . GLY A 1 617 ? 16.159 -10.526 35.350 1.00 93.25 617 GLY A N 1
ATOM 4716 C CA . GLY A 1 617 ? 15.736 -9.400 36.191 1.00 93.25 617 GLY A CA 1
ATOM 4717 C C . GLY A 1 617 ? 15.945 -8.005 35.581 1.00 93.25 617 GLY A C 1
ATOM 4718 O O . GLY A 1 617 ? 15.758 -7.008 36.273 1.00 93.25 617 GLY A O 1
ATOM 4719 N N . SER A 1 618 ? 16.329 -7.895 34.303 1.00 95.56 618 SER A N 1
ATOM 4720 C CA . SER A 1 618 ? 16.618 -6.599 33.669 1.00 95.56 618 SER A CA 1
ATOM 4721 C C . SER A 1 618 ? 15.425 -5.913 33.009 1.00 95.56 618 SER A C 1
ATOM 4723 O O . SER A 1 618 ? 15.574 -4.770 32.576 1.00 95.56 618 SER A O 1
ATOM 4725 N N . LEU A 1 619 ? 14.280 -6.595 32.895 1.00 96.81 619 LEU A N 1
ATOM 4726 C CA . LEU A 1 619 ? 13.094 -6.031 32.257 1.00 96.81 619 LEU A CA 1
ATOM 4727 C C . LEU A 1 619 ? 12.560 -4.837 33.048 1.00 96.81 619 LEU A C 1
ATOM 4729 O O . LEU A 1 619 ? 12.451 -4.874 34.276 1.00 96.81 619 LEU A O 1
ATOM 4733 N N . ASP A 1 620 ? 12.186 -3.797 32.316 1.00 95.44 620 ASP A N 1
ATOM 4734 C CA . ASP A 1 620 ? 11.639 -2.572 32.862 1.00 95.44 620 ASP A CA 1
ATOM 4735 C C . ASP A 1 620 ? 10.250 -2.815 33.463 1.00 95.44 620 ASP A C 1
ATOM 4737 O O . ASP A 1 620 ? 9.288 -3.147 32.766 1.00 95.44 620 ASP A O 1
ATOM 4741 N N . GLN A 1 621 ? 10.146 -2.631 34.777 1.00 94.62 621 GLN A N 1
ATOM 4742 C CA . GLN A 1 621 ? 8.926 -2.909 35.536 1.00 94.62 621 GLN A CA 1
ATOM 4743 C C . GLN A 1 621 ? 7.822 -1.872 35.313 1.00 94.62 621 GLN A C 1
ATOM 4745 O O . GLN A 1 621 ? 6.679 -2.104 35.696 1.00 94.62 621 GLN A O 1
ATOM 4750 N N . ARG A 1 622 ? 8.137 -0.730 34.695 1.00 94.06 622 ARG A N 1
ATOM 4751 C CA . ARG A 1 622 ? 7.166 0.345 34.454 1.00 94.06 622 ARG A CA 1
ATOM 4752 C C . ARG A 1 622 ? 6.268 0.038 33.256 1.00 94.06 622 ARG A C 1
ATOM 4754 O O . ARG A 1 622 ? 5.111 0.440 33.248 1.00 94.06 622 ARG A O 1
ATOM 4761 N N . LEU A 1 623 ? 6.782 -0.699 32.265 1.00 93.38 623 LEU A N 1
ATOM 4762 C CA . LEU A 1 623 ? 6.028 -1.205 31.109 1.00 93.38 623 LEU A CA 1
ATOM 4763 C C . LEU A 1 623 ? 6.390 -2.676 30.823 1.00 93.38 623 LEU A C 1
ATOM 4765 O O . LEU A 1 623 ? 6.956 -2.987 29.769 1.00 93.38 623 LEU A O 1
ATOM 4769 N N . PRO A 1 624 ? 6.030 -3.617 31.716 1.00 90.25 624 PRO A N 1
ATOM 4770 C CA . PRO A 1 624 ? 6.487 -5.006 31.633 1.00 90.25 624 PRO A CA 1
ATOM 4771 C C . PRO A 1 624 ? 5.998 -5.713 30.359 1.00 90.25 624 PRO A C 1
ATOM 4773 O O . PRO A 1 624 ? 6.702 -6.547 29.795 1.00 90.25 624 PRO A O 1
ATOM 4776 N N . ALA A 1 625 ? 4.830 -5.322 29.840 1.00 90.69 625 ALA A N 1
ATOM 4777 C CA . ALA A 1 625 ? 4.269 -5.856 28.598 1.00 90.69 625 ALA A CA 1
ATOM 4778 C C . ALA A 1 625 ? 5.045 -5.449 27.328 1.00 90.69 625 ALA A C 1
ATOM 4780 O O . ALA A 1 625 ? 4.768 -5.986 26.258 1.00 90.69 625 ALA A O 1
ATOM 4781 N N . GLN A 1 626 ? 5.966 -4.481 27.417 1.00 94.50 626 GLN A N 1
ATOM 4782 C CA . GLN A 1 626 ? 6.778 -4.029 26.282 1.00 94.50 626 GLN A CA 1
ATOM 4783 C C . GLN A 1 626 ? 8.142 -4.718 26.207 1.00 94.50 626 GLN A C 1
ATOM 4785 O O . GLN A 1 626 ? 8.843 -4.541 25.221 1.00 94.50 626 GLN A O 1
ATOM 4790 N N . PHE A 1 627 ? 8.527 -5.523 27.203 1.00 96.56 627 PHE A N 1
ATOM 4791 C CA . PHE A 1 627 ? 9.778 -6.291 27.188 1.00 96.56 627 PHE A CA 1
ATOM 4792 C C . PHE A 1 627 ? 11.015 -5.447 26.822 1.00 96.56 627 PHE A C 1
ATOM 4794 O O . PHE A 1 627 ? 11.844 -5.855 26.008 1.00 96.56 627 PHE A O 1
ATOM 4801 N N . VAL A 1 628 ? 11.134 -4.253 27.400 1.00 97.56 628 VAL A N 1
ATOM 4802 C CA . VAL A 1 628 ? 12.359 -3.443 27.334 1.00 97.56 628 VAL A CA 1
ATOM 4803 C C . VAL A 1 628 ? 13.259 -3.863 28.490 1.00 97.56 628 VAL A C 1
ATOM 4805 O O . VAL A 1 628 ? 12.772 -4.031 29.602 1.00 97.56 628 VAL A O 1
ATOM 4808 N N . GLY A 1 629 ? 14.548 -4.075 28.249 1.00 97.44 629 GLY A N 1
ATOM 4809 C CA . GLY A 1 629 ? 15.484 -4.569 29.258 1.00 97.44 629 GLY A CA 1
ATOM 4810 C C . GLY A 1 629 ? 16.938 -4.357 28.858 1.00 97.44 629 GLY A C 1
ATOM 4811 O O . GLY A 1 629 ? 17.257 -3.452 28.084 1.00 97.44 629 GLY A O 1
ATOM 4812 N N . ARG A 1 630 ? 17.833 -5.204 29.373 1.00 97.62 630 ARG A N 1
ATOM 4813 C CA . ARG A 1 630 ? 19.270 -5.146 29.072 1.00 97.62 630 ARG A CA 1
ATOM 4814 C C . ARG A 1 630 ? 19.732 -6.394 28.332 1.00 97.62 630 ARG A C 1
ATOM 4816 O O . ARG A 1 630 ? 19.267 -7.498 28.613 1.00 97.62 630 ARG A O 1
ATOM 4823 N N . LEU A 1 631 ? 20.663 -6.204 27.401 1.00 97.56 631 LEU A N 1
ATOM 4824 C CA . LEU A 1 631 ? 21.478 -7.293 26.867 1.00 97.56 631 LEU A CA 1
ATOM 4825 C C . LEU A 1 631 ? 22.545 -7.675 27.897 1.00 97.56 631 LEU A C 1
ATOM 4827 O O . LEU A 1 631 ? 22.882 -6.891 28.787 1.00 97.56 631 LEU A O 1
ATOM 4831 N N . ARG A 1 632 ? 23.077 -8.887 27.768 1.00 95.25 632 ARG A N 1
ATOM 4832 C CA . ARG A 1 632 ? 24.191 -9.350 28.594 1.00 95.25 632 ARG A CA 1
ATOM 4833 C C . ARG A 1 632 ? 25.458 -8.513 28.293 1.00 95.25 632 ARG A C 1
ATOM 4835 O O . ARG A 1 632 ? 25.749 -8.292 27.116 1.00 95.25 632 ARG A O 1
ATOM 4842 N N . PRO A 1 633 ? 26.188 -7.976 29.289 1.00 94.44 633 PRO A N 1
ATOM 4843 C CA . PRO A 1 633 ? 27.303 -7.051 29.041 1.00 94.44 633 PRO A CA 1
ATOM 4844 C C . PRO A 1 633 ? 28.445 -7.631 28.196 1.00 94.44 633 PRO A C 1
ATOM 4846 O O . PRO A 1 633 ? 29.176 -6.882 27.544 1.00 94.44 633 PRO A O 1
ATOM 4849 N N . GLU A 1 634 ? 28.593 -8.955 28.182 1.00 94.00 634 GLU A N 1
ATOM 4850 C CA . GLU A 1 634 ? 29.676 -9.677 27.511 1.00 94.00 634 GLU A CA 1
ATOM 4851 C C . GLU A 1 634 ? 29.631 -9.502 25.993 1.00 94.00 634 GLU A C 1
ATOM 4853 O O . GLU A 1 634 ? 30.683 -9.475 25.364 1.00 94.00 634 GLU A O 1
ATOM 4858 N N . ILE A 1 635 ? 28.437 -9.329 25.411 1.00 95.50 635 ILE A N 1
ATOM 4859 C CA . ILE A 1 635 ? 28.308 -9.089 23.966 1.00 95.50 635 ILE A CA 1
ATOM 4860 C C . ILE A 1 635 ? 28.476 -7.618 23.594 1.00 95.50 635 ILE A C 1
ATOM 4862 O O . ILE A 1 635 ? 28.598 -7.292 22.422 1.00 95.50 635 ILE A O 1
ATOM 4866 N N . LEU A 1 636 ? 28.445 -6.703 24.562 1.00 95.62 636 LEU A N 1
ATOM 4867 C CA . LEU A 1 636 ? 28.577 -5.268 24.300 1.00 95.62 636 LEU A CA 1
ATOM 4868 C C . LEU A 1 636 ? 30.004 -4.778 24.537 1.00 95.62 636 LEU A C 1
ATOM 4870 O O . LEU A 1 636 ? 30.460 -3.854 23.869 1.00 95.62 636 LEU A O 1
ATOM 4874 N N . THR A 1 637 ? 30.713 -5.391 25.478 1.00 91.94 637 THR A N 1
ATOM 4875 C CA . THR A 1 637 ? 32.041 -4.941 25.889 1.00 91.94 637 THR A CA 1
ATOM 4876 C C . THR A 1 637 ? 33.061 -5.160 24.773 1.00 91.94 637 THR A C 1
ATOM 4878 O O . THR A 1 637 ? 33.175 -6.252 24.220 1.00 91.94 637 THR A O 1
ATOM 4881 N N . VAL A 1 638 ? 33.823 -4.112 24.467 1.00 83.62 638 VAL A N 1
ATOM 4882 C CA . VAL A 1 638 ? 34.967 -4.170 23.553 1.00 83.62 638 VAL A CA 1
ATOM 4883 C C . VAL A 1 638 ? 36.229 -4.282 24.421 1.00 83.62 638 VAL A C 1
ATOM 4885 O O . VAL A 1 638 ? 36.385 -3.431 25.299 1.00 83.62 638 VAL A O 1
ATOM 4888 N N . PRO A 1 639 ? 37.061 -5.331 24.254 1.00 60.50 639 PRO A N 1
ATOM 4889 C CA . PRO A 1 639 ? 38.270 -5.549 25.054 1.00 60.50 639 PRO A CA 1
ATOM 4890 C C . PRO A 1 639 ? 39.319 -4.441 24.947 1.00 60.50 639 PRO A C 1
ATOM 4892 O O . PRO A 1 639 ? 39.461 -3.864 23.842 1.00 60.50 639 PRO A O 1
#

Nearest PDB structures (foldseek):
  2rg7-assembly1_C  TM=8.276E-01  e=1.279E-13  Shigella dysenteriae
  5joq-assembly1_A  TM=8.029E-01  e=2.743E-13  Listeria monocytogenes EGD-e
  2q8q-assembly1_A  TM=8.266E-01  e=1.486E-11  Staphylococcus aureus subsp. aureus N315
  5khl-assembly1_B  TM=8.043E-01  e=9.853E-12  Vibrio cholerae O395
  6mfl-assembly1_A  TM=7.027E-01  e=1.727E-09  Acinetobacter baumannii

Sequence (639 aa):
MNKPRIVSFLPAATEMVYGLGLGDQLVGVSHECDFPAEAKTKPIVVRPALALERMSPREIDRAVSERLRNGESIYQVDEKLLRELKPDLILTQDVCQVCAPSGKELSVALRSLQPRPETLWMSPHSLEAISENLRALGQATGRANEAEAWIGSGGERLKKIRARTRNLSRRPRVFCMEWADPVYGAGHWVPEMIELAGGMDALARKGADSVRIAWDDVSKWAPEILILSPCGFHLEQALGQISFLESLPGWADLPAVRQGRVYVVDANSYFARPGPRVVEGTELLAHLIHPGLFDWNGPANAFRQVPPPNSSPSETRTKTCPRCGQPFPCKVGGCWCDDLPPLPPSTEPRTDCLCPNCLAKAIEAGAQADGRGPGVGSQRSGLLSSGPRRSTLDFRPGTSAFTLIELLVVIAILAVLAALLLPALGRGKATARQIKCLSNLRQLELAAQMYWDENNGSAFRYRGVATNGGDIYWFGWLARGSEGKRAFDPSCGALFPYLGGRGVEVCPALNYSLQQFKLKASGAAYGYGYNLCLSAPMSQPAINLNKIIRPIETAVLADAAQVNTFQPPASPDHPMLEEFYYVSTNANEATAHFRHGQTARVAFCDGHVGTERPLEGSLDQRLPAQFVGRLRPEILTVP

Mean predicted aligned error: 18.86 Å